Protein AF-A0A831M9L1-F1 (afdb_monomer)

Foldseek 3Di:
DDDDDDDDDDDDDDDDDDDPDPDDFDADAADPVQLAPFPVLFPDDPLLVVLCVVVVNGGPVVRHRPTLVNSCVSSVNDPPSSVVNNVRRVCVVVVVRPPPPPPDDDPDDDPDDPDDWDDQQAADPVQFAPFPVVDPDDPVLVVLCVVVVHGGPVVSGRDTLNVSQVVPPRDPVNSVRSVVVSVVRVVVVPDDDDDDDDDDDDDDDDDDDDDPDDPPDPPPDPADQQDFDPLQFAFFPLQAQADPLLVVLCVVVVNGGPVVSGPPGLVVSPPPVSCDPVSSVRVVVRSVCRNVCVQRDDPVNLVPDALLCQLVLLVVLLVPDDPLLSVLLCQCQCFPPVHHDQLCNNCVVVVHHSVVSVVSNLVVLSNSSNVSGPNNVSSLVVQQCLCQVLLAAAELVVSVVSNVVDPDDRNTRSSSSLSSSCSNPVLGRGPSDLDADPDDDDDPLVLLLVQLVVVQVVVVDWDWSVRSVVSSCVVVVPVPPGSSSSSVSVSNDPQKDWACPPVSTIIIHGDDPPPPPDD

Secondary structure (DSSP, 8-state):
--------------------------B----HHHHT-BGGGS---HHHHHHHHHTT--BGGGGTT-BHHHHHHHTTT-HHHHHHHHHHHHHHHTT-S--TT-SSS-S---------S--B----GGGTT-BGGGS---HHHHHHHHHTT--BGGGGTT-BHHHHHHTTT--HHHHHHHHHHHHHHHHHTT---------------PPPPPP----S----PPPPPP---HHHHT-BGGGS---HHHHHHHHHTT--BGGGGTT--GGGGTT-TT--HHHHHHHHHHHHHHHTTTT---HHHHHH--GGGHHHHHHHHHHTS-HHHHHHHHHHHTTTTS----HHHHHHHHT--HHHHHHHHHHHHHHHHHHHHHHHHHHHHHHHHHHHHHT--B-HHHHHHHHTTS-PPPSS-HHHHHHHHHHH-TTS-B-S--SPPSPPP-HHHHHHHHHHHHHHHHH-S-EEHHHHHHHHHHHHT-TT--HHHHHHHHHT-TTEEEE-SSTTS-EEEEPP--S-S--

Nearest PDB structures (foldseek):
  6onu-assembly4_H  TM=8.299E-01  e=7.013E-02  Mycobacterium tuberculosis H37Rv
  7kuf-assembly1_B  TM=7.847E-01  e=1.092E-01  Mycobacterium tuberculosis
  8d5v-assembly2_D  TM=6.688E-01  e=3.885E-02  Mycobacterium tuberculosis H37Rv
  7kug-assembly1_B  TM=6.477E-01  e=6.676E-02  Mycobacterium tuberculosis
  6xlj-assembly1_F  TM=4.311E-01  e=1.619E-01  Escherichia coli O157:H7

Solvent-accessible surface area (backbone atoms only — not comparable to full-atom values): 31056 Å² total; per-residue (Å²): 133,84,86,92,82,91,80,89,86,81,90,82,89,80,84,89,84,88,75,88,70,86,70,75,85,57,50,41,82,54,59,76,94,43,24,78,42,47,52,91,74,50,96,61,54,74,69,49,48,50,45,38,55,77,69,68,52,59,28,49,39,72,45,48,70,42,40,50,70,58,53,20,60,72,46,78,61,36,62,64,54,53,50,51,53,50,52,49,53,52,41,45,72,74,52,73,64,63,69,88,85,78,81,87,77,78,100,80,76,82,79,82,77,84,73,82,66,78,52,54,37,79,65,65,75,92,48,26,83,41,49,52,85,80,49,96,63,54,73,70,46,47,51,52,36,57,76,69,70,53,56,36,44,41,74,47,42,70,40,27,58,42,73,70,31,61,86,74,73,57,58,68,63,51,55,53,49,53,53,51,51,46,53,49,58,70,57,56,80,76,67,86,91,88,86,89,81,89,78,86,90,82,81,88,82,86,80,81,83,76,82,96,73,81,93,75,77,82,74,77,70,74,69,70,53,41,78,65,47,76,72,33,26,76,39,48,51,79,34,41,80,67,52,74,56,46,48,55,50,32,56,79,68,70,43,57,30,51,39,69,44,48,72,40,32,72,64,78,48,55,86,45,87,80,47,47,73,66,45,51,51,50,50,51,54,50,51,53,40,37,56,72,39,74,72,43,73,51,70,70,59,57,71,68,61,51,79,56,50,47,59,61,55,49,51,52,57,50,65,74,37,58,69,72,60,33,52,55,45,35,36,54,32,7,25,82,73,72,53,64,45,50,50,53,58,53,6,63,76,68,78,41,53,39,66,56,43,48,52,56,50,60,59,42,43,63,48,49,44,10,70,45,14,64,65,44,52,51,51,56,48,52,52,34,53,54,25,57,76,45,44,34,60,43,32,36,60,40,55,48,59,45,29,69,84,44,97,68,79,70,94,47,38,52,29,18,58,25,37,48,48,25,66,68,35,79,82,34,51,46,38,39,56,90,67,48,52,92,59,81,75,57,71,68,39,36,53,54,44,53,47,43,49,54,52,36,62,72,66,73,50,71,35,43,38,48,58,45,46,54,55,40,36,62,72,70,71,40,94,77,68,46,64,53,59,55,51,55,27,50,54,41,38,82,64,53,38,76,48,52,93,45,42,76,62,30,29,40,33,72,51,72,80,71,89,66,93,77,133

Sequence (519 aa):
MAMAKLSRTQAGSSSDESTASGGEPRVFFIPARISTLPITHLPLSPALSGVLSRMGVVTLGNLHGLAVKEFQRIAEGSAELASELAGLIVRASQGAFRTAGLAKGRLGATPRRRYLPSESLLLPTAVHNTALARLRLSTALRHLVKAQGLKLLGQLHGRTLGALTEARGGDGSIRRELIRLVYQMQGEVRVCPAAALAKTGVAGEVMPSLPEASRAGRRSEAPAPFKLPPAAQAIPVSEVPLSTRLAAAFERRGIRHLGDLNGRSLADFQGLSNCGRETLRELAKLVDRAVAGEFAVSPAALRRLRLADLPALIDGLVADLPARSRTMLVWRFGGAEEKFWTLQAIGAHFGLTRERVRQVVQGMIPTLRRHGGVRLSHLAKRVADECLGAVCPLTPELVEHWLASRRARPRFALPFYVGLLGALNPNLPAWPTLRPSARILQGSAKNIVDMVKNRLQAEGRPLSFKRAYELTKAGIGNPNLAVNEFLAALKDAKRLHFDLRTPTHPKVQLRKANATAES

Structure (mmCIF, N/CA/C/O backbone):
data_AF-A0A831M9L1-F1
#
_entry.id   AF-A0A831M9L1-F1
#
loop_
_atom_site.group_PDB
_atom_site.id
_atom_site.type_symbol
_atom_site.label_atom_id
_atom_site.label_alt_id
_atom_site.label_comp_id
_atom_site.label_asym_id
_atom_site.label_entity_id
_atom_site.label_seq_id
_atom_site.pdbx_PDB_ins_code
_atom_site.Cartn_x
_atom_site.Cartn_y
_atom_site.Cartn_z
_atom_site.occupancy
_atom_site.B_iso_or_equiv
_atom_site.auth_seq_id
_atom_site.auth_comp_id
_atom_site.auth_asym_id
_atom_site.auth_atom_id
_atom_site.pdbx_PDB_model_num
ATOM 1 N N . MET A 1 1 ? 52.846 -37.515 39.406 1.00 32.72 1 MET A N 1
ATOM 2 C CA . MET A 1 1 ? 52.727 -38.970 39.649 1.00 32.72 1 MET A CA 1
ATOM 3 C C . MET A 1 1 ? 51.661 -39.192 40.719 1.00 32.72 1 MET A C 1
ATOM 5 O O . MET A 1 1 ? 51.750 -38.508 41.723 1.00 32.72 1 MET A O 1
ATOM 9 N N . ALA A 1 2 ? 50.693 -40.080 40.443 1.00 31.44 2 ALA A N 1
ATOM 10 C CA . ALA A 1 2 ? 49.728 -40.760 41.336 1.00 31.44 2 ALA A CA 1
ATOM 11 C C . ALA A 1 2 ? 48.911 -39.909 42.350 1.00 31.44 2 ALA A C 1
ATOM 13 O O . ALA A 1 2 ? 49.457 -39.325 43.271 1.00 31.44 2 ALA A O 1
ATOM 14 N N . MET A 1 3 ? 47.596 -39.737 42.130 1.00 27.91 3 MET A N 1
ATOM 15 C CA . MET A 1 3 ? 46.468 -40.578 42.630 1.00 27.91 3 MET A CA 1
ATOM 16 C C . MET A 1 3 ? 45.921 -40.036 43.971 1.00 27.91 3 MET A C 1
ATOM 18 O O . MET A 1 3 ? 46.637 -40.024 44.957 1.00 27.91 3 MET A O 1
ATOM 22 N N . ALA A 1 4 ? 44.745 -39.400 44.034 1.00 33.72 4 ALA A N 1
ATOM 23 C CA . ALA A 1 4 ? 43.370 -39.939 43.972 1.00 33.72 4 ALA A CA 1
ATOM 24 C C . ALA A 1 4 ? 42.742 -40.185 45.365 1.00 33.72 4 ALA A C 1
ATOM 26 O O . ALA A 1 4 ? 43.272 -40.972 46.142 1.00 33.72 4 ALA A O 1
ATOM 27 N N . LYS A 1 5 ? 41.586 -39.540 45.620 1.00 30.66 5 LYS A N 1
ATOM 28 C CA . LYS A 1 5 ? 40.364 -39.999 46.342 1.00 30.66 5 LYS A CA 1
ATOM 29 C C . LYS A 1 5 ? 39.490 -38.756 46.614 1.00 30.66 5 LYS A C 1
ATOM 31 O O . LYS A 1 5 ? 39.915 -37.869 47.336 1.00 30.66 5 LYS A O 1
ATOM 36 N N . LEU A 1 6 ? 38.412 -38.482 45.870 1.00 31.64 6 LEU A N 1
ATOM 37 C CA . LEU A 1 6 ? 37.067 -39.086 45.927 1.00 31.64 6 LEU A CA 1
ATOM 38 C C . LEU A 1 6 ? 36.518 -39.245 47.352 1.00 31.64 6 LEU A C 1
ATOM 40 O O . LEU A 1 6 ? 36.827 -40.227 48.018 1.00 31.64 6 LEU A O 1
ATOM 44 N N . SER A 1 7 ? 35.601 -38.346 47.721 1.00 29.84 7 SER A N 1
ATOM 45 C CA . SER A 1 7 ? 34.542 -38.612 48.697 1.00 29.84 7 SER A CA 1
ATOM 46 C C . SER A 1 7 ? 33.197 -38.219 48.091 1.00 29.84 7 SER A C 1
ATOM 48 O O . SER A 1 7 ? 32.988 -37.092 47.651 1.00 29.84 7 SER A O 1
ATOM 50 N N . ARG A 1 8 ? 32.328 -39.228 48.025 1.00 30.47 8 ARG A N 1
ATOM 51 C CA . ARG A 1 8 ? 30.922 -39.206 47.619 1.00 30.47 8 ARG A CA 1
ATOM 52 C C . ARG A 1 8 ? 30.089 -38.371 48.591 1.00 30.47 8 ARG A C 1
ATOM 54 O O . ARG A 1 8 ? 30.248 -38.502 49.800 1.00 30.47 8 ARG A O 1
ATOM 61 N N . THR A 1 9 ? 29.076 -37.693 48.067 1.00 29.30 9 THR A N 1
ATOM 62 C CA . THR A 1 9 ? 27.823 -37.466 48.797 1.00 29.30 9 THR A CA 1
ATOM 63 C C . THR A 1 9 ? 26.678 -37.731 47.830 1.00 29.30 9 THR A C 1
ATOM 65 O O . THR A 1 9 ? 26.676 -37.245 46.700 1.00 29.30 9 THR A O 1
ATOM 68 N N . GLN A 1 10 ? 25.779 -38.615 48.245 1.00 31.92 10 GLN A N 1
ATOM 69 C CA . GLN A 1 10 ? 24.658 -39.132 47.476 1.00 31.92 10 GLN A CA 1
ATOM 70 C C . GLN A 1 10 ? 23.352 -38.557 48.040 1.00 31.92 10 GLN A C 1
ATOM 72 O O . GLN A 1 10 ? 23.260 -38.314 49.238 1.00 31.92 10 GLN A O 1
ATOM 77 N N . ALA A 1 11 ? 22.357 -38.486 47.154 1.00 29.84 11 ALA A N 1
ATOM 78 C CA . ALA A 1 11 ? 20.917 -38.558 47.405 1.00 29.84 11 ALA A CA 1
ATOM 79 C C . ALA A 1 11 ? 20.206 -37.342 48.034 1.00 29.84 11 ALA A C 1
ATOM 81 O O . ALA A 1 11 ? 20.213 -37.120 49.237 1.00 29.84 11 ALA A O 1
ATOM 82 N N . GLY A 1 12 ? 19.451 -36.653 47.176 1.00 26.73 12 GLY A N 1
ATOM 83 C CA . GLY A 1 12 ? 18.279 -35.859 47.530 1.00 26.73 12 GLY A CA 1
ATOM 84 C C . GLY A 1 12 ? 17.325 -35.855 46.340 1.00 26.73 12 GLY A C 1
ATOM 85 O O . GLY A 1 12 ? 17.513 -35.099 45.392 1.00 26.73 12 GLY A O 1
ATOM 86 N N . SER A 1 13 ? 16.365 -36.776 46.351 1.00 36.16 13 SER A N 1
ATOM 87 C CA . SER A 1 13 ? 15.241 -36.834 45.423 1.00 36.16 13 SER A CA 1
ATOM 88 C C . SER A 1 13 ? 14.242 -35.721 45.741 1.00 36.16 13 SER A C 1
ATOM 90 O O . SER A 1 13 ? 13.747 -35.662 46.864 1.00 36.16 13 SER A O 1
ATOM 92 N N . SER A 1 14 ? 13.871 -34.908 44.757 1.00 28.62 14 SER A N 1
ATOM 93 C CA . SER A 1 14 ? 12.585 -34.207 44.774 1.00 28.62 14 SER A CA 1
ATOM 94 C C . SER A 1 14 ? 12.029 -34.145 43.354 1.00 28.62 14 SER A C 1
ATOM 96 O O . SER A 1 14 ? 12.394 -33.300 42.534 1.00 28.62 14 SER A O 1
ATOM 98 N N . SER A 1 15 ? 11.186 -35.121 43.058 1.00 39.91 15 SER A N 1
ATOM 99 C CA . SER A 1 15 ? 10.056 -34.978 42.152 1.00 39.91 15 SER A CA 1
ATOM 100 C C . SER A 1 15 ? 9.105 -33.880 42.653 1.00 39.91 15 SER A C 1
ATOM 102 O O . SER A 1 15 ? 9.026 -33.644 43.855 1.00 39.91 15 SER A O 1
ATOM 104 N N . ASP A 1 16 ? 8.382 -33.283 41.705 1.00 38.34 16 ASP A N 1
ATOM 105 C CA . ASP A 1 16 ? 7.259 -32.345 41.860 1.00 38.34 16 ASP A CA 1
ATOM 106 C C . ASP A 1 16 ? 7.573 -30.865 42.120 1.00 38.34 16 ASP A C 1
ATOM 108 O O . ASP A 1 16 ? 7.694 -30.416 43.248 1.00 38.34 16 ASP A O 1
ATOM 112 N N . GLU A 1 17 ? 7.614 -30.095 41.023 1.00 38.22 17 GLU A N 1
ATOM 113 C CA . GLU A 1 17 ? 6.842 -28.849 40.844 1.00 38.22 17 GLU A CA 1
ATOM 114 C C . GLU A 1 17 ? 7.114 -28.281 39.435 1.00 38.22 17 GLU A C 1
ATOM 116 O O . GLU A 1 17 ? 8.082 -27.560 39.196 1.00 38.22 17 GLU A O 1
ATOM 121 N N . SER A 1 18 ? 6.259 -28.601 38.454 1.00 35.97 18 SER A N 1
ATOM 122 C CA . SER A 1 18 ? 6.233 -27.883 37.169 1.00 35.97 18 SER A CA 1
ATOM 123 C C . SER A 1 18 ? 4.980 -27.025 37.101 1.00 35.97 18 SER A C 1
ATOM 125 O O . SER A 1 18 ? 3.968 -27.362 36.489 1.00 35.97 18 SER A O 1
ATOM 127 N N . THR A 1 19 ? 5.059 -25.887 37.780 1.00 37.41 19 THR A N 1
ATOM 128 C CA . THR A 1 19 ? 4.141 -24.774 37.590 1.00 37.41 19 THR A CA 1
ATOM 129 C C . THR A 1 19 ? 4.348 -24.193 36.191 1.00 37.41 19 THR A C 1
ATOM 131 O O . THR A 1 19 ? 5.459 -23.871 35.761 1.00 37.41 19 THR A O 1
ATOM 134 N N . ALA A 1 20 ? 3.245 -24.071 35.453 1.00 44.25 20 ALA A N 1
ATOM 135 C CA . ALA A 1 20 ? 3.173 -23.436 34.148 1.00 44.25 20 ALA A CA 1
ATOM 136 C C . ALA A 1 20 ? 3.458 -21.928 34.268 1.00 44.25 20 ALA A C 1
ATOM 138 O O . ALA A 1 20 ? 2.550 -21.099 34.238 1.00 44.25 20 ALA A O 1
ATOM 139 N N . SER A 1 21 ? 4.731 -21.553 34.408 1.00 42.41 21 SER A N 1
ATOM 140 C CA . SER A 1 21 ? 5.136 -20.161 34.251 1.00 42.41 21 SER A CA 1
ATOM 141 C C . SER A 1 21 ? 5.050 -19.796 32.768 1.00 42.41 21 SER A C 1
ATOM 143 O O . SER A 1 21 ? 5.646 -20.433 31.893 1.00 42.41 21 SER A O 1
ATOM 145 N N . GLY A 1 22 ? 4.241 -18.780 32.468 1.00 46.59 22 GLY A N 1
ATOM 146 C CA . GLY A 1 22 ? 4.098 -18.185 31.143 1.00 46.59 22 GLY A CA 1
ATOM 147 C C . GLY A 1 22 ? 5.367 -17.446 30.727 1.00 46.59 22 GLY A C 1
ATOM 148 O O . GLY A 1 22 ? 5.368 -16.224 30.634 1.00 46.59 22 GLY A O 1
ATOM 149 N N . GLY A 1 23 ? 6.455 -18.182 30.500 1.00 64.56 23 GLY A N 1
ATOM 150 C CA . GLY A 1 23 ? 7.707 -17.634 29.998 1.00 64.56 23 GLY A CA 1
ATOM 151 C C . GLY A 1 23 ? 7.507 -17.035 28.609 1.00 64.56 23 GLY A C 1
ATOM 152 O O . GLY A 1 23 ? 6.969 -17.694 27.711 1.00 64.56 23 GLY A O 1
ATOM 153 N N . GLU A 1 24 ? 7.939 -15.785 28.439 1.00 63.06 24 GLU A N 1
ATOM 154 C CA . GLU A 1 24 ? 7.901 -15.083 27.159 1.00 63.06 24 GLU A CA 1
ATOM 155 C C . GLU A 1 24 ? 8.498 -15.947 26.032 1.00 63.06 24 GLU A C 1
ATOM 157 O O . GLU A 1 24 ? 9.483 -16.672 26.240 1.00 63.06 24 GLU A O 1
ATOM 162 N N . PRO A 1 25 ? 7.914 -15.912 24.819 1.00 78.81 25 PRO A N 1
ATOM 163 C CA . PRO A 1 25 ? 8.406 -16.703 23.705 1.00 78.81 25 PRO A CA 1
ATOM 164 C C . PRO A 1 25 ? 9.839 -16.284 23.362 1.00 78.81 25 PRO A C 1
ATOM 166 O O . PRO A 1 25 ? 10.075 -15.224 22.789 1.00 78.81 25 PRO A O 1
ATOM 169 N N . ARG A 1 26 ? 10.806 -17.150 23.682 1.00 94.44 26 ARG A N 1
ATOM 170 C CA . ARG A 1 26 ? 12.203 -16.965 23.278 1.00 94.44 26 ARG A CA 1
ATOM 171 C C . ARG A 1 26 ? 12.286 -16.977 21.749 1.00 94.44 26 ARG A C 1
ATOM 173 O O . ARG A 1 26 ? 11.841 -17.935 21.113 1.00 94.44 26 ARG A O 1
ATOM 180 N N . VAL A 1 27 ? 12.854 -15.925 21.166 1.00 95.81 27 VAL A N 1
ATOM 181 C CA . VAL A 1 27 ? 13.127 -15.793 19.725 1.00 95.81 27 VAL A CA 1
ATOM 182 C C . VAL A 1 27 ? 14.632 -15.742 19.476 1.00 95.81 27 VAL A C 1
ATOM 184 O O . VAL A 1 27 ? 15.388 -15.269 20.324 1.00 95.81 27 VAL A O 1
ATOM 187 N N . PHE A 1 28 ? 15.085 -16.207 18.312 1.00 95.25 28 PHE A N 1
ATOM 188 C CA . PHE A 1 28 ? 16.480 -16.046 17.910 1.00 95.25 28 PHE A CA 1
ATOM 189 C C . PHE A 1 28 ? 16.765 -14.582 17.554 1.00 95.25 28 PHE A C 1
ATOM 191 O O . PHE A 1 28 ? 16.205 -14.030 16.602 1.00 95.25 28 PHE A O 1
ATOM 198 N N . PHE A 1 29 ? 17.671 -13.957 18.306 1.00 95.56 29 PHE A N 1
ATOM 199 C CA . PHE A 1 29 ? 18.199 -12.634 17.993 1.00 95.56 29 PHE A CA 1
ATOM 200 C C . PHE A 1 29 ? 19.497 -12.761 17.195 1.00 95.56 29 PHE A C 1
ATOM 202 O O . PHE A 1 29 ? 20.470 -13.355 17.654 1.00 95.56 29 PHE A O 1
ATOM 209 N N . ILE A 1 30 ? 19.517 -12.178 15.996 1.00 96.31 30 ILE A N 1
ATOM 210 C CA . ILE A 1 30 ? 20.675 -12.203 15.096 1.00 96.31 30 ILE A CA 1
ATOM 211 C C . ILE A 1 30 ? 21.235 -10.782 14.971 1.00 96.31 30 ILE A C 1
ATOM 213 O O . ILE A 1 30 ? 20.577 -9.946 14.345 1.00 96.31 30 ILE A O 1
ATOM 217 N N . PRO A 1 31 ? 22.425 -10.489 15.528 1.00 94.00 31 PRO A N 1
ATOM 218 C CA . PRO A 1 31 ? 23.077 -9.194 15.367 1.00 94.00 31 PRO A CA 1
ATOM 219 C C . PRO A 1 31 ? 23.316 -8.836 13.894 1.00 94.00 31 PRO A C 1
ATOM 221 O O . PRO A 1 31 ? 23.728 -9.685 13.099 1.00 94.00 31 PRO A O 1
ATOM 224 N N . ALA A 1 32 ? 23.149 -7.557 13.538 1.00 87.69 32 ALA A N 1
ATOM 225 C CA . ALA A 1 32 ? 23.309 -7.070 12.162 1.00 87.69 32 ALA A CA 1
ATOM 226 C C . ALA A 1 32 ? 24.654 -7.485 11.532 1.00 87.69 32 ALA A C 1
ATOM 228 O O . ALA A 1 32 ? 24.681 -7.927 10.384 1.00 87.69 32 ALA A O 1
ATOM 229 N N . ARG A 1 33 ? 25.741 -7.457 12.321 1.00 93.44 33 ARG A N 1
ATOM 230 C CA . ARG A 1 33 ? 27.103 -7.844 11.906 1.00 93.44 33 ARG A CA 1
ATOM 231 C C . ARG A 1 33 ? 27.245 -9.278 11.379 1.00 93.44 33 ARG A C 1
ATOM 233 O O . ARG A 1 33 ? 28.164 -9.536 10.614 1.00 93.44 33 ARG A O 1
ATOM 240 N N . ILE A 1 34 ? 26.357 -10.196 11.769 1.00 95.56 34 ILE A N 1
ATOM 241 C CA . ILE A 1 34 ? 26.366 -11.592 11.296 1.00 95.56 34 ILE A CA 1
ATOM 242 C C . ILE A 1 34 ? 25.137 -11.949 10.454 1.00 95.56 34 ILE A C 1
ATOM 244 O O . ILE A 1 34 ? 25.026 -13.075 9.982 1.00 95.56 34 ILE A O 1
ATOM 248 N N . SER A 1 35 ? 24.214 -11.010 10.231 1.00 94.81 35 SER A N 1
ATOM 249 C CA . SER A 1 35 ? 22.960 -11.263 9.502 1.00 94.81 35 SER A CA 1
ATOM 250 C C . SER A 1 35 ? 23.177 -11.719 8.049 1.00 94.81 35 SER A C 1
ATOM 252 O O . SER A 1 35 ? 22.378 -12.479 7.495 1.00 94.81 35 SER A O 1
ATOM 254 N N . THR A 1 36 ? 24.289 -11.307 7.440 1.00 93.88 36 THR A N 1
ATOM 255 C CA . THR A 1 36 ? 24.690 -11.676 6.077 1.00 93.88 36 THR A CA 1
ATOM 256 C C . THR A 1 36 ? 25.567 -12.927 6.018 1.00 93.88 36 THR A C 1
ATOM 258 O O . THR A 1 36 ? 25.888 -13.372 4.916 1.00 93.88 36 THR A O 1
ATOM 261 N N . LEU A 1 37 ? 25.945 -13.513 7.164 1.00 94.19 37 LEU A N 1
ATOM 262 C CA . LEU A 1 37 ? 26.818 -14.685 7.216 1.00 94.19 37 LEU A CA 1
ATOM 263 C C . LEU A 1 37 ? 26.098 -15.899 6.599 1.00 94.19 37 LEU A C 1
ATOM 265 O O . LEU A 1 37 ? 25.036 -16.287 7.105 1.00 94.19 37 LEU A O 1
ATOM 269 N N . PRO A 1 38 ? 26.632 -16.497 5.516 1.00 95.88 38 PRO A N 1
ATOM 270 C CA . PRO A 1 38 ? 26.037 -17.676 4.902 1.00 95.88 38 PRO A CA 1
ATOM 271 C C . PRO A 1 38 ? 26.078 -18.871 5.852 1.00 95.88 38 PRO A C 1
ATOM 273 O O . PRO A 1 38 ? 27.099 -19.129 6.488 1.00 95.88 38 PRO A O 1
ATOM 276 N N . ILE A 1 39 ? 24.998 -19.649 5.891 1.00 96.25 39 ILE A N 1
ATOM 277 C CA . ILE A 1 39 ? 24.912 -20.866 6.717 1.00 96.25 39 ILE A CA 1
ATOM 278 C C . ILE A 1 39 ? 25.971 -21.895 6.315 1.00 96.25 39 ILE A C 1
ATOM 280 O O . ILE A 1 39 ? 26.512 -22.589 7.166 1.00 96.25 39 ILE A O 1
ATOM 284 N N . THR A 1 40 ? 26.367 -21.915 5.041 1.00 94.44 40 THR A N 1
ATOM 285 C CA . THR A 1 40 ? 27.436 -22.780 4.519 1.00 94.44 40 THR A CA 1
ATOM 286 C C . THR A 1 40 ? 28.820 -22.498 5.108 1.00 94.44 40 THR A C 1
ATOM 288 O O . THR A 1 40 ? 29.740 -23.267 4.858 1.00 94.44 40 THR A O 1
ATOM 291 N N . HIS A 1 41 ? 29.005 -21.383 5.822 1.00 93.44 41 HIS A N 1
ATOM 292 C CA . HIS A 1 41 ? 30.270 -21.038 6.482 1.00 93.44 41 HIS A CA 1
ATOM 293 C C . HIS A 1 41 ? 30.282 -21.399 7.974 1.00 93.44 41 HIS A C 1
ATOM 295 O O . HIS A 1 41 ? 31.267 -21.129 8.658 1.00 93.44 41 HIS A O 1
ATOM 301 N N . LEU A 1 42 ? 29.195 -21.972 8.494 1.00 95.44 42 LEU A N 1
ATOM 302 C CA . LEU A 1 42 ? 29.083 -22.377 9.889 1.00 95.44 42 LEU A CA 1
ATOM 303 C C . LEU A 1 42 ? 29.407 -23.872 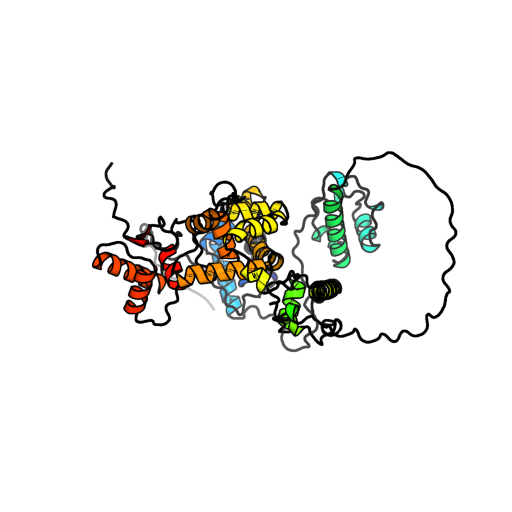10.035 1.00 95.44 42 LEU A C 1
ATOM 305 O O . LEU A 1 42 ? 29.010 -24.662 9.176 1.00 95.44 42 LEU A O 1
ATOM 309 N N . PRO A 1 43 ? 30.087 -24.289 11.117 1.00 95.81 43 PRO A N 1
ATOM 310 C CA . PRO A 1 43 ? 30.296 -25.699 11.426 1.00 95.81 43 PRO A CA 1
ATOM 311 C C . PRO A 1 43 ? 29.007 -26.290 12.013 1.00 95.81 43 PRO A C 1
ATOM 313 O O . PRO A 1 43 ? 28.826 -26.325 13.228 1.00 95.81 43 PRO A O 1
ATOM 316 N N . LEU A 1 44 ? 28.086 -26.680 11.133 1.00 96.31 44 LEU A N 1
ATOM 317 C CA . LEU A 1 44 ? 26.784 -27.251 11.486 1.00 96.31 44 LEU A CA 1
ATOM 318 C C . LEU A 1 44 ? 26.886 -28.770 11.613 1.00 96.31 44 LEU A C 1
ATOM 320 O O . LEU A 1 44 ? 27.519 -29.411 10.770 1.00 96.31 44 LEU A O 1
ATOM 324 N N . SER A 1 45 ? 26.187 -29.356 12.584 1.00 96.81 45 SER A N 1
ATOM 325 C CA . SER A 1 45 ? 25.904 -30.788 12.558 1.00 96.81 45 SER A CA 1
ATOM 326 C C . SER A 1 45 ? 25.090 -31.159 11.302 1.00 96.81 45 SER A C 1
ATOM 328 O O . SER A 1 45 ? 24.332 -30.329 10.776 1.00 96.81 45 SER A O 1
ATOM 330 N N . PRO A 1 46 ? 25.197 -32.403 10.793 1.00 95.69 46 PRO A N 1
ATOM 331 C CA . PRO A 1 46 ? 24.397 -32.855 9.653 1.00 95.69 46 PRO A CA 1
ATOM 332 C C . PRO A 1 46 ? 22.888 -32.688 9.881 1.00 95.69 46 PRO A C 1
ATOM 334 O O . PRO A 1 46 ? 22.165 -32.273 8.974 1.00 95.69 46 PRO A O 1
ATOM 337 N N . ALA A 1 47 ? 22.427 -32.938 11.110 1.00 96.25 47 ALA A N 1
ATOM 338 C CA . ALA A 1 47 ? 21.034 -32.777 11.506 1.00 96.25 47 ALA A CA 1
ATOM 339 C C . ALA A 1 47 ? 20.590 -31.304 11.457 1.00 96.25 47 ALA A C 1
ATOM 341 O O . ALA A 1 47 ? 19.583 -30.989 10.817 1.00 96.25 47 ALA A O 1
ATOM 342 N N . LEU A 1 48 ? 21.371 -30.382 12.039 1.00 97.06 48 LEU A N 1
ATOM 343 C CA . LEU A 1 48 ? 21.062 -28.950 11.997 1.00 97.06 48 LEU A CA 1
ATOM 344 C C . LEU A 1 48 ? 21.075 -28.412 10.560 1.00 97.06 48 LEU A C 1
ATOM 346 O O . LEU A 1 48 ? 20.185 -27.657 10.167 1.00 97.06 48 LEU A O 1
ATOM 350 N N . SER A 1 49 ? 22.048 -28.840 9.753 1.00 96.88 49 SER A N 1
ATOM 351 C CA . SER A 1 49 ? 22.146 -28.471 8.337 1.00 96.88 49 SER A CA 1
ATOM 352 C C . SER A 1 49 ? 20.922 -28.940 7.539 1.00 96.88 49 SER A C 1
ATOM 354 O O . SER A 1 49 ? 20.341 -28.164 6.775 1.00 96.88 49 SER A O 1
ATOM 356 N N . GLY A 1 50 ? 20.457 -30.172 7.780 1.00 94.75 50 GLY A N 1
ATOM 357 C CA . GLY A 1 50 ? 19.229 -30.708 7.193 1.00 94.75 50 GLY A CA 1
ATOM 358 C C . GLY A 1 50 ? 17.996 -29.869 7.538 1.00 94.75 50 GLY A C 1
ATOM 359 O O . GLY A 1 50 ? 17.245 -29.480 6.641 1.00 94.75 50 GLY A O 1
ATOM 360 N N . VAL A 1 51 ? 17.816 -29.514 8.814 1.00 96.19 51 VAL A N 1
ATOM 361 C CA . VAL A 1 51 ? 16.695 -28.671 9.267 1.00 96.19 51 VAL A CA 1
ATOM 362 C C . VAL A 1 51 ? 16.741 -27.280 8.627 1.00 96.19 51 VAL A C 1
ATOM 364 O O . VAL A 1 51 ? 15.744 -26.841 8.051 1.00 96.19 51 VAL A O 1
ATOM 367 N N . LEU A 1 52 ? 17.893 -26.601 8.657 1.00 95.75 52 LEU A N 1
ATOM 368 C CA . LEU A 1 52 ? 18.046 -25.260 8.077 1.00 95.75 52 LEU A CA 1
ATOM 369 C C . LEU A 1 52 ? 17.818 -25.251 6.558 1.00 95.75 52 LEU A C 1
ATOM 371 O O . LEU A 1 52 ? 17.207 -24.320 6.028 1.00 95.75 52 LEU A O 1
ATOM 375 N N . SER A 1 53 ? 18.240 -26.314 5.867 1.00 93.75 53 SER A N 1
ATOM 376 C CA . SER A 1 53 ? 17.996 -26.508 4.436 1.00 93.75 53 SER A CA 1
ATOM 377 C C . SER A 1 53 ? 16.506 -26.697 4.126 1.00 93.75 53 SER A C 1
ATOM 379 O O . SER A 1 53 ? 15.974 -26.009 3.252 1.00 93.75 53 SER A O 1
ATOM 381 N N . ARG A 1 54 ? 15.788 -27.537 4.894 1.00 91.56 54 ARG A N 1
ATOM 382 C CA . ARG A 1 54 ? 14.322 -27.711 4.766 1.00 91.56 54 ARG A CA 1
ATOM 383 C C . ARG A 1 54 ? 13.560 -26.404 5.001 1.00 91.56 54 ARG A C 1
ATOM 385 O O . ARG A 1 54 ? 12.542 -26.157 4.360 1.00 91.56 54 ARG A O 1
ATOM 392 N N . MET A 1 55 ? 14.073 -25.550 5.883 1.00 90.62 55 MET A N 1
ATOM 393 C CA . MET A 1 55 ? 13.523 -24.221 6.155 1.00 90.62 55 MET A CA 1
ATOM 394 C C . MET A 1 55 ? 13.876 -23.167 5.086 1.00 90.62 55 MET A C 1
ATOM 396 O O . MET A 1 55 ? 13.332 -22.064 5.121 1.00 90.62 55 MET A O 1
ATOM 400 N N . GLY A 1 56 ? 14.764 -23.477 4.134 1.00 91.69 56 GLY A N 1
ATOM 401 C CA . GLY A 1 56 ? 15.207 -22.539 3.097 1.00 91.69 56 GLY A CA 1
ATOM 402 C C . GLY A 1 56 ? 16.047 -21.381 3.641 1.00 91.69 56 GLY A C 1
ATOM 403 O O . GLY A 1 56 ? 16.046 -20.289 3.070 1.00 91.69 56 GLY A O 1
ATOM 404 N N . VAL A 1 57 ? 16.734 -21.594 4.762 1.00 93.75 57 VAL A N 1
ATOM 405 C CA . VAL A 1 57 ? 17.538 -20.573 5.436 1.00 93.75 57 VAL A CA 1
ATOM 406 C C . VAL A 1 57 ? 18.895 -20.506 4.738 1.00 93.75 57 VAL A C 1
ATOM 408 O O . VAL A 1 57 ? 19.604 -21.507 4.650 1.00 93.75 57 VAL A O 1
ATOM 411 N N . VAL A 1 58 ? 19.262 -19.334 4.212 1.00 94.12 58 VAL A N 1
ATOM 412 C CA . VAL A 1 58 ? 20.501 -19.154 3.428 1.00 94.12 58 VAL A CA 1
ATOM 413 C C . VAL A 1 58 ? 21.555 -18.381 4.219 1.00 94.12 58 VAL A C 1
ATOM 415 O O . VAL A 1 58 ? 22.748 -18.682 4.136 1.00 94.12 58 VAL A O 1
ATOM 418 N N . THR A 1 59 ? 21.127 -17.402 5.015 1.00 96.69 59 THR A N 1
ATOM 419 C CA . THR A 1 59 ? 21.987 -16.626 5.916 1.00 96.69 59 THR A CA 1
ATOM 420 C C . THR A 1 59 ? 21.436 -16.644 7.337 1.00 96.69 59 THR A C 1
ATOM 422 O O . THR A 1 59 ? 20.240 -16.858 7.538 1.00 96.69 59 THR A O 1
ATOM 425 N N . LEU A 1 60 ? 22.281 -16.363 8.337 1.00 96.62 60 LEU A N 1
ATOM 426 C CA . LEU A 1 60 ? 21.819 -16.254 9.729 1.00 96.62 60 LEU A CA 1
ATOM 427 C C . LEU A 1 60 ? 20.692 -15.225 9.894 1.00 96.62 60 LEU A C 1
ATOM 429 O O . LEU A 1 60 ? 19.796 -15.430 10.702 1.00 96.62 60 LEU A O 1
ATOM 433 N N . GLY A 1 61 ? 20.676 -14.147 9.103 1.00 92.62 61 GLY A N 1
ATOM 434 C CA . GLY A 1 61 ? 19.623 -13.129 9.147 1.00 92.62 61 GLY A CA 1
ATOM 435 C C . GLY A 1 61 ? 18.221 -13.660 8.835 1.00 92.62 61 GLY A C 1
ATOM 436 O O . GLY A 1 61 ? 17.247 -13.103 9.332 1.00 92.62 61 GLY A O 1
ATOM 437 N N . ASN A 1 62 ? 18.095 -14.762 8.086 1.00 94.62 62 ASN A N 1
ATOM 438 C CA . ASN A 1 62 ? 16.799 -15.401 7.834 1.00 94.62 62 ASN A CA 1
ATOM 439 C C . ASN A 1 62 ? 16.172 -16.015 9.101 1.00 94.62 62 ASN A C 1
ATOM 441 O O . ASN A 1 62 ? 14.974 -16.282 9.105 1.00 94.62 62 ASN A O 1
ATOM 445 N N . LEU A 1 63 ? 16.961 -16.225 10.160 1.00 95.44 63 LEU A N 1
ATOM 446 C CA . LEU A 1 63 ? 16.501 -16.745 11.451 1.00 95.44 63 LEU A CA 1
ATOM 447 C C . LEU A 1 63 ? 16.080 -15.638 12.425 1.00 95.44 63 LEU A C 1
ATOM 449 O O . LEU A 1 63 ? 15.578 -15.940 13.506 1.00 95.44 63 LEU A O 1
ATOM 453 N N . HIS A 1 64 ? 16.294 -14.363 12.083 1.00 95.25 64 HIS A N 1
ATOM 454 C CA . HIS A 1 64 ? 16.005 -13.257 12.990 1.00 95.25 64 HIS A CA 1
ATOM 455 C C . HIS A 1 64 ? 14.505 -13.187 13.311 1.00 95.25 64 HIS A C 1
ATOM 457 O O . HIS A 1 64 ? 13.672 -13.068 12.413 1.00 95.25 64 HIS A O 1
ATOM 463 N N . GLY A 1 65 ? 14.170 -13.247 14.602 1.00 89.31 65 GLY A N 1
ATOM 464 C CA . GLY A 1 65 ? 12.787 -13.212 15.083 1.00 89.31 65 GLY A CA 1
ATOM 465 C C . GLY A 1 65 ? 12.044 -14.549 14.996 1.00 89.31 65 GLY A C 1
ATOM 466 O O . GLY A 1 65 ? 10.867 -14.605 15.347 1.00 89.31 65 GLY A O 1
ATOM 467 N N . LEU A 1 66 ? 12.704 -15.631 14.567 1.00 92.75 66 LEU A N 1
ATOM 468 C CA . LEU A 1 66 ? 12.124 -16.972 14.596 1.00 92.75 66 LEU A CA 1
ATOM 469 C C . LEU A 1 66 ? 11.987 -17.448 16.050 1.00 92.75 66 LEU A C 1
ATOM 471 O O . LEU A 1 66 ? 12.964 -17.446 16.802 1.00 92.75 66 LEU A O 1
ATOM 475 N N . ALA A 1 67 ? 10.788 -17.875 16.452 1.00 92.88 67 ALA A N 1
ATOM 476 C CA . ALA A 1 67 ? 10.560 -18.405 17.794 1.00 92.88 67 ALA A CA 1
ATOM 477 C C . ALA A 1 67 ? 11.274 -19.752 17.980 1.00 92.88 67 ALA A C 1
ATOM 479 O O . ALA A 1 67 ? 11.172 -20.638 17.132 1.00 92.88 67 ALA A O 1
ATOM 480 N N . VAL A 1 68 ? 11.927 -19.950 19.128 1.00 94.38 68 VAL A N 1
ATOM 481 C CA . VAL A 1 68 ? 12.637 -21.199 19.453 1.00 94.38 68 VAL A CA 1
ATOM 482 C C . VAL A 1 68 ? 11.684 -22.396 19.393 1.00 94.38 68 VAL A C 1
ATOM 484 O O . VAL A 1 68 ? 12.021 -23.416 18.801 1.00 94.38 68 VAL A O 1
ATOM 487 N N . LYS A 1 69 ? 10.449 -22.245 19.892 1.00 90.31 69 LYS A N 1
ATOM 488 C CA . LYS A 1 69 ? 9.403 -23.280 19.794 1.00 90.31 69 LYS A CA 1
ATOM 489 C C . LYS A 1 69 ? 8.989 -23.586 18.349 1.00 90.31 69 LYS A C 1
ATOM 491 O O . LYS A 1 69 ? 8.601 -24.708 18.044 1.00 90.31 69 LYS A O 1
ATOM 496 N N . GLU A 1 70 ? 9.021 -22.595 17.456 1.00 89.06 70 GLU A N 1
ATOM 497 C CA . GLU A 1 70 ? 8.715 -22.802 16.034 1.00 89.06 70 GLU A CA 1
ATOM 498 C C . GLU A 1 70 ? 9.844 -23.560 15.339 1.00 89.06 70 GLU A C 1
ATOM 500 O O . GLU A 1 70 ? 9.573 -24.521 14.624 1.00 89.06 70 GLU A O 1
ATOM 505 N N . PHE A 1 71 ? 11.097 -23.198 15.623 1.00 94.56 71 PHE A N 1
ATOM 506 C CA . PHE A 1 71 ? 12.258 -23.948 15.156 1.00 94.56 71 PHE A CA 1
ATOM 507 C C . PHE A 1 71 ? 12.235 -25.397 15.655 1.00 94.56 71 PHE A C 1
ATOM 509 O O . PHE A 1 71 ? 12.347 -26.314 14.850 1.00 94.56 71 PHE A O 1
ATOM 516 N N . GLN A 1 72 ? 12.003 -25.615 16.955 1.00 93.25 72 GLN A N 1
ATOM 517 C CA . GLN A 1 72 ? 11.892 -26.953 17.544 1.00 93.25 72 GLN A CA 1
ATOM 518 C C . GLN A 1 72 ? 10.800 -27.780 16.868 1.00 93.25 72 GLN A C 1
ATOM 520 O O . GLN A 1 72 ? 11.032 -28.935 16.548 1.00 93.25 72 GLN A O 1
ATOM 525 N N . ARG A 1 73 ? 9.635 -27.193 16.573 1.00 89.81 73 ARG A N 1
ATOM 526 C CA . ARG A 1 73 ? 8.553 -27.892 15.861 1.00 89.81 73 ARG A CA 1
ATOM 527 C C . ARG A 1 73 ? 8.983 -28.383 14.476 1.00 89.81 73 ARG A C 1
ATOM 529 O O . ARG A 1 73 ? 8.574 -29.459 14.063 1.00 89.81 73 ARG A O 1
ATOM 536 N N . ILE A 1 74 ? 9.793 -27.599 13.762 1.00 88.62 74 ILE A N 1
ATOM 537 C CA . ILE A 1 74 ? 10.331 -27.967 12.440 1.00 88.62 74 ILE A CA 1
ATOM 538 C C . ILE A 1 74 ? 11.482 -28.978 12.571 1.00 88.62 74 ILE A C 1
ATOM 540 O O . ILE A 1 74 ? 11.675 -29.826 11.701 1.00 88.62 74 ILE A O 1
ATOM 544 N N . ALA A 1 75 ? 12.224 -28.901 13.671 1.00 91.31 75 ALA A N 1
ATOM 545 C CA . ALA A 1 75 ? 13.288 -29.818 14.057 1.00 91.31 75 ALA A CA 1
ATOM 546 C C . ALA A 1 75 ? 12.767 -31.061 14.808 1.00 91.31 75 ALA A C 1
ATOM 548 O O . ALA A 1 75 ? 13.512 -31.648 15.588 1.00 91.31 75 ALA A O 1
ATOM 549 N N . GLU A 1 76 ? 11.491 -31.424 14.618 1.00 92.38 76 GLU A N 1
ATOM 550 C CA . GLU A 1 76 ? 10.862 -32.625 15.199 1.00 92.38 76 GLU A CA 1
ATOM 551 C C . GLU A 1 76 ? 11.002 -32.708 16.734 1.00 92.38 76 GLU A C 1
ATOM 553 O O . GLU A 1 76 ? 11.136 -33.771 17.324 1.00 92.38 76 GLU A O 1
ATOM 558 N N . GLY A 1 77 ? 10.969 -31.552 17.400 1.00 83.12 77 GLY A N 1
ATOM 559 C CA . GLY A 1 77 ? 11.058 -31.419 18.853 1.00 83.12 77 GLY A CA 1
ATOM 560 C C . GLY A 1 77 ? 12.480 -31.358 19.411 1.00 83.12 77 GLY A C 1
ATOM 561 O O . GLY A 1 77 ? 12.633 -31.232 20.624 1.00 83.12 77 GLY A O 1
ATOM 562 N N . SER A 1 78 ? 13.525 -31.392 18.576 1.00 91.06 78 SER A N 1
ATOM 563 C CA . SER A 1 78 ? 14.905 -31.433 19.072 1.00 91.06 78 SER A CA 1
ATOM 564 C C . SER A 1 78 ? 15.331 -30.120 19.746 1.00 91.06 78 SER A C 1
ATOM 566 O O . SER A 1 78 ? 15.666 -29.120 19.099 1.00 91.06 78 SER A O 1
ATOM 568 N N . ALA A 1 79 ? 15.344 -30.126 21.081 1.00 92.56 79 ALA A N 1
ATOM 569 C CA . ALA A 1 79 ? 15.885 -29.036 21.891 1.00 92.56 79 ALA A CA 1
ATOM 570 C C . ALA A 1 79 ? 17.407 -28.886 21.717 1.00 92.56 79 ALA A C 1
ATOM 572 O O . ALA A 1 79 ? 17.927 -27.771 21.785 1.00 92.56 79 ALA A O 1
ATOM 573 N N . GLU A 1 80 ? 18.099 -29.986 21.423 1.00 95.19 80 GLU A N 1
ATOM 574 C CA . GLU A 1 80 ? 19.541 -30.022 21.179 1.00 95.19 80 GLU A CA 1
ATOM 575 C C . GLU A 1 80 ? 19.921 -29.199 19.947 1.00 95.19 80 GLU A C 1
ATOM 577 O O . GLU A 1 80 ? 20.801 -28.346 20.036 1.00 95.19 80 GLU A O 1
ATOM 582 N N . LEU A 1 81 ? 19.190 -29.347 18.835 1.00 96.44 81 LEU A N 1
ATOM 583 C CA . LEU A 1 81 ? 19.438 -28.565 17.618 1.00 96.44 81 LEU A CA 1
ATOM 584 C C . LEU A 1 81 ? 19.183 -27.067 17.826 1.00 96.44 81 LEU A C 1
ATOM 586 O O . LEU A 1 81 ? 19.886 -26.226 17.263 1.00 96.44 81 LEU A O 1
ATOM 590 N N . ALA A 1 82 ? 18.195 -26.713 18.653 1.00 95.75 82 ALA A N 1
ATOM 591 C CA . ALA A 1 82 ? 17.940 -25.319 19.007 1.00 95.75 82 ALA A CA 1
ATOM 592 C C . ALA A 1 82 ? 19.084 -24.727 19.850 1.00 95.75 82 ALA A C 1
ATOM 594 O O . ALA A 1 82 ? 19.482 -23.580 19.631 1.00 95.75 82 ALA A O 1
ATOM 595 N N . SER A 1 83 ? 19.629 -25.516 20.783 1.00 95.50 83 SER A N 1
ATOM 596 C CA . SER A 1 83 ? 20.789 -25.146 21.599 1.00 95.50 83 SER A CA 1
ATOM 597 C C . SER A 1 83 ? 22.062 -25.025 20.754 1.00 95.50 83 SER A C 1
ATOM 599 O O . SER A 1 83 ? 22.789 -24.035 20.863 1.00 95.50 83 SER A O 1
ATOM 601 N N . GLU A 1 84 ? 22.287 -25.965 19.830 1.00 97.12 84 GLU A N 1
ATOM 602 C CA . GLU A 1 84 ? 23.396 -25.934 18.871 1.00 97.12 84 GLU A CA 1
ATOM 603 C C . GLU A 1 84 ? 23.356 -24.649 18.028 1.00 97.12 84 GLU A C 1
ATOM 605 O O . GLU A 1 84 ? 24.355 -23.928 17.925 1.00 97.12 84 GLU A O 1
ATOM 610 N N . LEU A 1 85 ? 22.182 -24.314 17.480 1.00 97.31 85 LEU A N 1
ATOM 611 C CA . LEU A 1 85 ? 21.980 -23.102 16.691 1.00 97.31 85 LEU A CA 1
ATOM 612 C C . LEU A 1 85 ? 22.216 -21.830 17.517 1.00 97.31 85 LEU A C 1
ATOM 614 O O . LEU A 1 85 ? 22.895 -20.912 17.051 1.00 97.31 85 LEU A O 1
ATOM 618 N N . ALA A 1 86 ? 21.706 -21.775 18.751 1.00 97.06 86 ALA A N 1
ATOM 619 C CA . ALA A 1 86 ? 21.949 -20.657 19.660 1.00 97.06 86 ALA A CA 1
ATOM 620 C C . ALA A 1 86 ? 23.451 -20.485 19.956 1.00 97.06 86 ALA A C 1
ATOM 622 O O . ALA A 1 86 ? 23.982 -19.377 19.845 1.00 97.06 86 ALA A O 1
ATOM 623 N N . GLY A 1 87 ? 24.161 -21.579 20.245 1.00 96.81 87 GLY A N 1
ATOM 624 C CA . GLY A 1 87 ? 25.606 -21.572 20.473 1.00 96.81 87 GLY A CA 1
ATOM 625 C C . GLY A 1 87 ? 26.402 -21.117 19.246 1.00 96.81 87 GLY A C 1
ATOM 626 O O . GLY A 1 87 ? 27.382 -20.378 19.369 1.00 96.81 87 GLY A O 1
ATOM 627 N N . LEU A 1 88 ? 25.975 -21.495 18.039 1.00 97.06 88 LEU A N 1
ATOM 628 C CA . LEU A 1 88 ? 26.566 -21.007 16.789 1.00 97.06 88 LEU A CA 1
ATOM 629 C C . LEU A 1 88 ? 26.366 -19.504 16.593 1.00 97.06 88 LEU A C 1
ATOM 631 O O . LEU A 1 88 ? 27.315 -18.820 16.217 1.00 97.06 88 LEU A O 1
ATOM 635 N N . ILE A 1 89 ? 25.174 -18.975 16.878 1.00 96.69 89 ILE A N 1
ATOM 636 C CA . ILE A 1 89 ? 24.889 -17.535 16.786 1.00 96.69 89 ILE A CA 1
ATOM 637 C C . ILE A 1 89 ? 25.795 -16.748 17.742 1.00 96.69 89 ILE A C 1
ATOM 639 O O . ILE A 1 89 ? 26.393 -15.747 17.335 1.00 96.69 89 ILE A O 1
ATOM 643 N N . VAL A 1 90 ? 25.956 -17.219 18.983 1.00 96.62 90 VAL A N 1
ATOM 644 C CA . VAL A 1 90 ? 26.838 -16.588 19.978 1.00 96.62 90 VAL A CA 1
ATOM 645 C C . VAL A 1 90 ? 28.289 -16.592 19.494 1.00 96.62 90 VAL A C 1
ATOM 647 O O . VAL A 1 90 ? 28.891 -15.518 19.400 1.00 96.62 90 VAL A O 1
ATOM 650 N N . ARG A 1 91 ? 28.822 -17.751 19.081 1.00 96.00 91 ARG A N 1
ATOM 651 C CA . ARG A 1 91 ? 30.192 -17.870 18.545 1.00 96.00 91 ARG A CA 1
ATOM 652 C C . ARG A 1 91 ? 30.414 -16.993 17.310 1.00 96.00 91 ARG A C 1
ATOM 654 O O . ARG A 1 91 ? 31.422 -16.294 17.216 1.00 96.00 91 ARG A O 1
ATOM 661 N N . ALA A 1 92 ? 29.454 -16.964 16.385 1.00 95.06 92 ALA A N 1
ATOM 662 C CA . ALA A 1 92 ? 29.506 -16.109 15.202 1.00 95.06 92 ALA A CA 1
ATOM 663 C C . ALA A 1 92 ? 29.570 -14.632 15.588 1.00 95.06 92 ALA A C 1
ATOM 665 O O . ALA A 1 92 ? 30.372 -13.874 15.044 1.00 95.06 92 ALA A O 1
ATOM 666 N N . SER A 1 93 ? 28.751 -14.225 16.559 1.00 93.06 93 SER A N 1
ATOM 667 C CA . SER A 1 93 ? 28.717 -12.848 17.033 1.00 93.06 93 SER A CA 1
ATOM 668 C C . SER A 1 93 ? 30.036 -12.425 17.688 1.00 93.06 93 SER A C 1
ATOM 670 O O . SER A 1 93 ? 30.420 -11.268 17.560 1.00 93.06 93 SER A O 1
ATOM 672 N N . GLN A 1 94 ? 30.754 -13.352 18.321 1.00 95.06 94 GLN A N 1
ATOM 673 C CA . GLN A 1 94 ? 32.077 -13.130 18.913 1.00 95.06 94 GLN A CA 1
ATOM 674 C C . GLN A 1 94 ? 33.209 -13.140 17.871 1.00 95.06 94 GLN A C 1
ATOM 676 O O . GLN A 1 94 ? 34.376 -12.991 18.219 1.00 95.06 94 GLN A O 1
ATOM 681 N N . GLY A 1 95 ? 32.885 -13.302 16.584 1.00 93.31 95 GLY A N 1
ATOM 682 C CA . GLY A 1 95 ? 33.868 -13.312 15.504 1.00 93.31 95 GLY A CA 1
ATOM 683 C C . GLY A 1 95 ? 34.624 -14.633 15.363 1.00 93.31 95 GLY A C 1
ATOM 684 O O . GLY A 1 95 ? 35.656 -14.653 14.697 1.00 93.31 95 GLY A O 1
ATOM 685 N N . ALA A 1 96 ? 34.123 -15.734 15.942 1.00 92.12 96 ALA A N 1
ATOM 686 C CA . ALA A 1 96 ? 34.763 -17.050 15.845 1.00 92.12 96 ALA A CA 1
ATOM 687 C C . ALA A 1 96 ? 34.848 -17.553 14.392 1.00 92.12 96 ALA A C 1
ATOM 689 O O . ALA A 1 96 ? 35.782 -18.254 14.016 1.00 92.12 96 ALA A O 1
ATOM 690 N N . PHE A 1 97 ? 33.898 -17.143 13.549 1.00 87.44 97 PHE A N 1
ATOM 691 C CA . PHE A 1 97 ? 33.890 -17.441 12.119 1.00 87.44 97 PHE A CA 1
ATOM 692 C C . PHE A 1 97 ? 34.434 -16.236 11.355 1.00 87.44 97 PHE A C 1
ATOM 694 O O . PHE A 1 97 ? 33.703 -15.516 10.674 1.00 87.44 97 PHE A O 1
ATOM 701 N N . ARG A 1 98 ? 35.738 -15.976 11.512 1.00 67.69 98 ARG A N 1
ATOM 702 C CA . ARG A 1 98 ? 36.437 -15.020 10.649 1.00 67.69 98 ARG A CA 1
ATOM 703 C C . ARG A 1 98 ? 36.304 -15.512 9.212 1.00 67.69 98 ARG A C 1
ATOM 705 O O . ARG A 1 98 ? 36.719 -16.623 8.892 1.00 67.69 98 ARG A O 1
ATOM 712 N N . THR A 1 99 ? 35.756 -14.680 8.331 1.00 57.44 99 THR A N 1
ATOM 713 C CA . THR A 1 99 ? 35.848 -14.884 6.884 1.00 57.44 99 THR A CA 1
ATOM 714 C C . THR A 1 99 ? 37.315 -14.735 6.487 1.00 57.44 99 THR A C 1
ATOM 716 O O . THR A 1 99 ? 37.763 -13.635 6.152 1.00 57.44 99 THR A O 1
ATOM 719 N N . ALA A 1 100 ? 38.091 -15.812 6.601 1.00 43.53 100 ALA A N 1
ATOM 720 C CA . ALA A 1 100 ? 39.444 -15.889 6.074 1.00 43.53 100 ALA A CA 1
ATOM 721 C C . ALA A 1 100 ? 39.363 -15.612 4.562 1.00 43.53 100 ALA A C 1
ATOM 723 O O . ALA A 1 100 ? 38.930 -16.464 3.793 1.00 43.53 100 ALA A O 1
ATOM 724 N N . GLY A 1 101 ? 39.649 -14.369 4.157 1.00 43.88 101 GLY A N 1
ATOM 725 C CA . GLY A 1 101 ? 39.580 -13.933 2.757 1.00 43.88 101 GLY A CA 1
ATOM 726 C C . GLY A 1 101 ? 39.056 -12.517 2.477 1.00 43.88 101 GLY A C 1
ATOM 727 O O . GLY A 1 101 ? 39.043 -12.130 1.316 1.00 43.88 101 GLY A O 1
ATOM 728 N N . LEU A 1 102 ? 38.638 -11.722 3.473 1.00 50.19 102 LEU A N 1
ATOM 729 C CA . LEU A 1 102 ? 38.137 -10.346 3.241 1.00 50.19 102 LEU A CA 1
ATOM 730 C C . LEU A 1 102 ? 39.031 -9.215 3.787 1.00 50.19 102 LEU A C 1
ATOM 732 O O . LEU A 1 102 ? 38.598 -8.067 3.850 1.00 50.19 102 LEU A O 1
ATOM 736 N N . ALA A 1 103 ? 40.287 -9.498 4.141 1.00 43.94 103 ALA A N 1
ATOM 737 C CA . ALA A 1 103 ? 41.243 -8.465 4.540 1.00 43.94 103 ALA A CA 1
ATOM 738 C C . ALA A 1 103 ? 42.251 -8.177 3.410 1.00 43.94 103 ALA A C 1
ATOM 740 O O . ALA A 1 103 ? 43.104 -9.004 3.115 1.00 43.94 103 ALA A O 1
ATOM 741 N N . LYS A 1 104 ? 42.143 -6.967 2.835 1.00 44.88 104 LYS A N 1
ATOM 742 C CA . LYS A 1 104 ? 43.094 -6.270 1.938 1.00 44.88 104 LYS A CA 1
ATOM 743 C C . LYS A 1 104 ? 43.385 -6.918 0.568 1.00 44.88 104 LYS A C 1
ATOM 745 O O . LYS A 1 104 ? 44.397 -7.576 0.374 1.00 44.88 104 LYS A O 1
ATOM 750 N N . GLY A 1 105 ? 42.565 -6.588 -0.433 1.00 35.41 105 GLY A N 1
ATOM 751 C CA . GLY A 1 105 ? 42.918 -6.748 -1.851 1.00 35.41 105 GLY A CA 1
ATOM 752 C C . GLY A 1 105 ? 41.731 -6.506 -2.786 1.00 35.41 105 GLY A C 1
ATOM 753 O O . GLY A 1 105 ? 40.756 -7.238 -2.712 1.00 35.41 105 GLY A O 1
ATOM 754 N N . ARG A 1 106 ? 41.813 -5.450 -3.612 1.00 36.00 106 ARG A N 1
ATOM 755 C CA . ARG A 1 106 ? 40.945 -5.063 -4.753 1.00 36.00 106 ARG A CA 1
ATOM 756 C C . ARG A 1 106 ? 39.515 -5.645 -4.791 1.00 36.00 106 ARG A C 1
ATOM 758 O O . ARG A 1 106 ? 39.294 -6.803 -5.128 1.00 36.00 106 ARG A O 1
ATOM 765 N N . LEU A 1 107 ? 38.529 -4.762 -4.598 1.00 43.47 107 LEU A N 1
ATOM 766 C CA . LEU A 1 107 ? 37.125 -4.957 -4.984 1.00 43.47 107 LEU A CA 1
ATOM 767 C C . LEU A 1 107 ? 37.031 -5.364 -6.466 1.00 43.47 107 LEU A C 1
ATOM 769 O O . LEU A 1 107 ?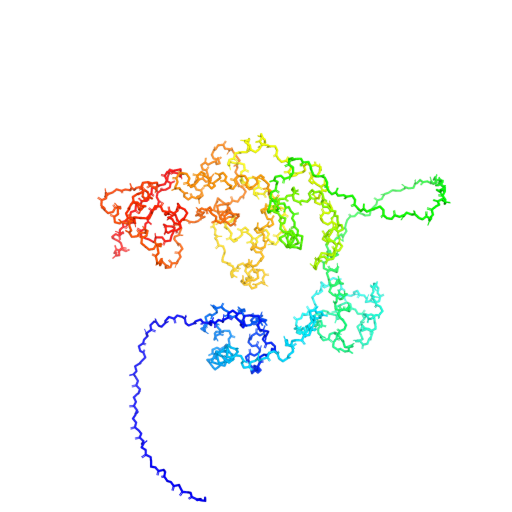 37.071 -4.512 -7.349 1.00 43.47 107 LEU A O 1
ATOM 773 N N . GLY A 1 108 ? 36.934 -6.664 -6.742 1.00 42.25 108 GLY A N 1
ATOM 774 C CA . GLY A 1 108 ? 36.932 -7.136 -8.124 1.00 42.25 108 GLY A CA 1
ATOM 775 C C . GLY A 1 108 ? 36.849 -8.644 -8.328 1.00 42.25 108 GLY A C 1
ATOM 776 O O . GLY A 1 108 ? 37.454 -9.125 -9.269 1.00 42.25 108 GLY A O 1
ATOM 777 N N . ALA A 1 109 ? 36.137 -9.398 -7.487 1.00 35.19 109 ALA A N 1
ATOM 778 C CA . ALA A 1 109 ? 35.558 -10.699 -7.852 1.00 35.19 109 ALA A CA 1
ATOM 779 C C . ALA A 1 109 ? 34.712 -11.229 -6.688 1.00 35.19 109 ALA A C 1
ATOM 781 O O . ALA A 1 109 ? 35.215 -11.497 -5.602 1.00 35.19 109 ALA A O 1
ATOM 782 N N . THR A 1 110 ? 33.412 -11.408 -6.910 1.00 34.41 110 THR A N 1
ATOM 783 C CA . THR A 1 110 ? 32.557 -12.182 -6.002 1.00 34.41 110 THR A CA 1
ATOM 784 C C . THR A 1 110 ? 33.054 -13.631 -5.926 1.00 34.41 110 THR A C 1
ATOM 786 O O . THR A 1 110 ? 33.263 -14.229 -6.988 1.00 34.41 110 THR A O 1
ATOM 789 N N . PRO A 1 111 ? 33.181 -14.245 -4.734 1.00 32.94 111 PRO A N 1
ATOM 790 C CA . PRO A 1 111 ? 33.496 -15.662 -4.635 1.00 32.94 111 PRO A CA 1
ATOM 791 C C . PRO A 1 111 ? 32.365 -16.480 -5.267 1.00 32.94 111 PRO A C 1
ATOM 793 O O . PRO A 1 111 ? 31.176 -16.206 -5.071 1.00 32.94 111 PRO A O 1
ATOM 796 N N . ARG A 1 112 ? 32.748 -17.467 -6.084 1.00 35.12 112 ARG A N 1
ATOM 797 C CA . ARG A 1 112 ? 31.833 -18.377 -6.779 1.00 35.12 112 ARG A CA 1
ATOM 798 C C . ARG A 1 112 ? 30.897 -19.033 -5.758 1.00 35.12 112 ARG A C 1
ATOM 800 O O . ARG A 1 112 ? 31.341 -19.814 -4.921 1.00 35.12 112 ARG A O 1
ATOM 807 N N . ARG A 1 113 ? 29.598 -18.722 -5.854 1.00 32.84 113 ARG A N 1
ATOM 808 C CA . ARG A 1 113 ? 28.510 -19.442 -5.173 1.00 32.84 113 ARG A CA 1
ATOM 809 C C . ARG A 1 113 ? 28.725 -20.949 -5.351 1.00 32.84 113 ARG A C 1
ATOM 811 O O . ARG A 1 113 ? 28.663 -21.433 -6.478 1.00 32.84 113 ARG A O 1
ATOM 818 N N . ARG A 1 114 ? 28.917 -21.694 -4.261 1.00 32.41 114 ARG A N 1
ATOM 819 C CA . ARG A 1 114 ? 28.524 -23.108 -4.236 1.00 32.41 114 ARG A CA 1
ATOM 820 C C . ARG A 1 114 ? 27.001 -23.119 -4.129 1.00 32.41 114 ARG A C 1
ATOM 822 O O . ARG A 1 114 ? 26.432 -22.523 -3.217 1.00 32.41 114 ARG A O 1
ATOM 829 N N . TYR A 1 115 ? 26.358 -23.640 -5.166 1.00 40.09 115 TYR A N 1
ATOM 830 C CA . TYR A 1 115 ? 24.915 -23.571 -5.369 1.00 40.09 115 TYR A CA 1
ATOM 831 C C . TYR A 1 115 ? 24.214 -24.728 -4.645 1.00 40.09 115 TYR A C 1
ATOM 833 O O . TYR A 1 115 ? 24.744 -25.832 -4.600 1.00 40.09 115 TYR A O 1
ATOM 841 N N . LEU A 1 116 ? 23.027 -24.457 -4.092 1.00 37.94 116 LEU A N 1
ATOM 842 C CA . LEU A 1 116 ? 22.177 -25.446 -3.418 1.00 37.94 116 LEU A CA 1
ATOM 843 C C . LEU A 1 116 ? 21.804 -26.620 -4.362 1.00 37.94 116 LEU A C 1
ATOM 845 O O . LEU A 1 116 ? 21.588 -26.363 -5.551 1.00 37.94 116 LEU A O 1
ATOM 849 N N . PRO A 1 117 ? 21.666 -27.871 -3.870 1.00 40.16 117 PRO A N 1
ATOM 850 C CA . PRO A 1 117 ? 21.606 -29.074 -4.717 1.00 40.16 117 PRO A CA 1
ATOM 851 C C . PRO A 1 117 ? 20.226 -29.444 -5.302 1.00 40.16 117 PRO A C 1
ATOM 853 O O . PRO A 1 117 ? 20.113 -30.449 -5.999 1.00 40.16 117 PRO A O 1
ATOM 856 N N . SER A 1 118 ? 19.155 -28.691 -5.046 1.00 48.66 118 SER A N 1
ATOM 857 C CA . SER A 1 118 ? 17.784 -29.232 -5.137 1.00 48.66 118 SER A CA 1
ATOM 858 C C . SER A 1 118 ? 16.810 -28.406 -5.991 1.00 48.66 118 SER A C 1
ATOM 860 O O . SER A 1 118 ? 15.724 -28.042 -5.555 1.00 48.66 118 SER A O 1
ATOM 862 N N . GLU A 1 119 ? 17.159 -28.145 -7.252 1.00 78.94 119 GLU A N 1
ATOM 863 C CA . GLU A 1 119 ? 16.167 -27.776 -8.278 1.00 78.94 119 GLU A CA 1
ATOM 864 C C . GLU A 1 119 ? 15.916 -28.988 -9.185 1.00 78.94 119 GLU A C 1
ATOM 866 O O . GLU A 1 119 ? 16.646 -29.194 -10.158 1.00 78.94 119 GLU A O 1
ATOM 871 N N . SER A 1 120 ? 14.919 -29.816 -8.852 1.00 88.31 120 SER A N 1
ATOM 872 C CA . SER A 1 120 ? 14.424 -30.863 -9.757 1.00 88.31 120 SER A CA 1
ATOM 873 C C . SER A 1 120 ? 13.734 -30.237 -10.967 1.00 88.31 120 SER A C 1
ATOM 875 O O . SER A 1 120 ? 12.923 -29.319 -10.832 1.00 88.31 120 SER A O 1
ATOM 877 N N . LEU A 1 121 ? 14.046 -30.731 -12.162 1.00 89.62 121 LEU A N 1
ATOM 878 C CA . LEU A 1 121 ? 13.439 -30.269 -13.404 1.00 89.62 121 LEU A CA 1
ATOM 879 C C . LEU A 1 121 ? 12.016 -30.822 -13.541 1.00 89.62 121 LEU A C 1
ATOM 881 O O . LEU A 1 121 ? 11.807 -32.031 -13.604 1.00 89.62 121 LEU A O 1
ATOM 885 N N . LEU A 1 122 ? 11.023 -29.934 -13.624 1.00 89.75 122 LEU A N 1
ATOM 886 C CA . LEU A 1 122 ? 9.625 -30.299 -13.865 1.00 89.75 122 LEU A CA 1
ATOM 887 C C . LEU A 1 122 ? 9.240 -29.947 -15.307 1.00 89.75 122 LEU A C 1
ATOM 889 O O . LEU A 1 122 ? 9.345 -28.796 -15.729 1.00 89.75 122 LEU A O 1
ATOM 893 N N . LEU A 1 123 ? 8.786 -30.947 -16.061 1.00 90.75 123 LEU A N 1
ATOM 894 C CA . LEU A 1 123 ? 8.482 -30.871 -17.488 1.00 90.75 123 LEU A CA 1
ATOM 895 C C . LEU A 1 123 ? 7.050 -31.379 -17.695 1.00 90.75 123 LEU A C 1
ATOM 897 O O . LEU A 1 123 ? 6.720 -32.419 -17.117 1.00 90.75 123 LEU A O 1
ATOM 901 N N . PRO A 1 124 ? 6.211 -30.691 -18.491 1.00 88.88 124 PRO A N 1
ATOM 902 C CA . PRO A 1 124 ? 4.875 -31.176 -18.833 1.00 88.88 124 PRO A CA 1
ATOM 903 C C . PRO A 1 124 ? 4.928 -32.572 -19.465 1.00 88.88 124 PRO A C 1
ATOM 905 O O . PRO A 1 124 ? 5.789 -32.834 -20.302 1.00 88.88 124 PRO A O 1
ATOM 908 N N . THR A 1 125 ? 3.992 -33.456 -19.120 1.00 89.25 125 THR A N 1
ATOM 909 C CA . THR A 1 125 ? 3.915 -34.821 -19.681 1.00 89.25 125 THR A CA 1
ATOM 910 C C . THR A 1 125 ? 3.813 -34.825 -21.207 1.00 89.25 125 THR A C 1
ATOM 912 O O . THR A 1 125 ? 4.418 -35.671 -21.859 1.00 89.25 125 THR A O 1
ATOM 915 N N . ALA A 1 126 ? 3.153 -33.817 -21.787 1.00 91.69 126 ALA A N 1
ATOM 916 C CA . ALA A 1 126 ? 3.015 -33.642 -23.234 1.00 91.69 126 ALA A CA 1
ATOM 917 C C . ALA A 1 126 ? 4.355 -33.575 -23.995 1.00 91.69 126 ALA A C 1
ATOM 919 O O . ALA A 1 126 ? 4.404 -33.924 -25.170 1.00 91.69 126 ALA A O 1
ATOM 920 N N . VAL A 1 127 ? 5.448 -33.157 -23.343 1.00 94.31 127 VAL A N 1
ATOM 921 C CA . VAL A 1 127 ? 6.772 -33.046 -23.983 1.00 94.31 127 VAL A CA 1
ATOM 922 C C . VAL A 1 127 ? 7.713 -34.199 -23.634 1.00 94.31 127 VAL A C 1
ATOM 924 O O . VAL A 1 127 ? 8.859 -34.207 -24.081 1.00 94.31 127 VAL A O 1
ATOM 927 N N . HIS A 1 128 ? 7.275 -35.185 -22.840 1.00 95.00 128 HIS A N 1
ATOM 928 C CA . HIS A 1 128 ? 8.155 -36.260 -22.360 1.00 95.00 128 HIS A CA 1
ATOM 929 C C . HIS A 1 128 ? 8.730 -37.109 -23.498 1.00 95.00 128 HIS A C 1
ATOM 931 O O . HIS A 1 128 ? 9.894 -37.499 -23.428 1.00 95.00 128 HIS A O 1
ATOM 937 N N . ASN A 1 129 ? 7.965 -37.304 -24.574 1.00 94.75 129 ASN A N 1
ATOM 938 C CA . ASN A 1 129 ? 8.375 -38.086 -25.744 1.00 94.75 129 ASN A CA 1
ATOM 939 C C . ASN A 1 129 ? 9.151 -37.272 -26.797 1.00 94.75 129 ASN A C 1
ATOM 941 O O . ASN A 1 129 ? 9.494 -37.794 -27.859 1.00 94.75 129 ASN A O 1
ATOM 945 N N . THR A 1 130 ? 9.468 -36.002 -26.529 1.00 94.81 130 THR A N 1
ATOM 946 C CA . THR A 1 130 ? 10.254 -35.178 -27.453 1.00 94.81 130 THR A CA 1
ATOM 947 C C . THR A 1 130 ? 11.722 -35.602 -27.424 1.00 94.81 130 THR A C 1
ATOM 949 O O . THR A 1 130 ? 12.389 -35.521 -26.390 1.00 94.81 130 THR A O 1
ATOM 952 N N . ALA A 1 131 ? 12.248 -36.032 -28.573 1.00 96.12 131 ALA A N 1
ATOM 953 C CA . ALA A 1 131 ? 13.656 -36.390 -28.713 1.00 96.12 131 ALA A CA 1
ATOM 954 C C . ALA A 1 131 ? 14.563 -35.165 -28.499 1.00 96.12 131 ALA A C 1
ATOM 956 O O . ALA A 1 131 ? 14.427 -34.158 -29.197 1.00 96.12 131 ALA A O 1
ATOM 957 N N . LEU A 1 132 ? 15.540 -35.270 -27.590 1.00 94.25 132 LEU A N 1
ATOM 958 C CA . LEU A 1 132 ? 16.483 -34.182 -27.281 1.00 94.25 132 LEU A CA 1
ATOM 959 C C . LEU A 1 132 ? 17.303 -33.748 -28.509 1.00 94.25 132 LEU A C 1
ATOM 961 O O . LEU A 1 132 ? 17.674 -32.583 -28.619 1.00 94.25 132 LEU A O 1
ATOM 965 N N . ALA A 1 133 ? 17.524 -34.657 -29.465 1.00 93.38 133 ALA A N 1
ATOM 966 C CA . ALA A 1 133 ? 18.210 -34.379 -30.729 1.00 93.38 133 ALA A CA 1
ATOM 967 C C . ALA A 1 133 ? 17.455 -33.402 -31.652 1.00 93.38 133 ALA A C 1
ATOM 969 O O . ALA A 1 133 ? 18.073 -32.793 -32.521 1.00 93.38 133 ALA A O 1
ATOM 970 N N . ARG A 1 134 ? 16.137 -33.231 -31.469 1.00 94.69 134 ARG A N 1
ATOM 971 C CA . ARG A 1 134 ? 15.328 -32.273 -32.243 1.00 94.69 134 ARG A CA 1
ATOM 972 C C . ARG A 1 134 ? 15.441 -30.839 -31.722 1.00 94.69 134 ARG A C 1
ATOM 974 O O . ARG A 1 134 ? 14.968 -29.914 -32.374 1.00 94.69 134 ARG A O 1
ATOM 981 N N . LEU A 1 135 ? 16.052 -30.640 -30.555 1.00 94.19 135 LEU A N 1
ATOM 982 C CA . LEU A 1 135 ? 16.169 -29.329 -29.927 1.00 94.19 135 LEU A CA 1
ATOM 983 C C . LEU A 1 135 ? 17.486 -28.668 -30.307 1.00 94.19 135 LEU A C 1
ATOM 985 O O . LEU A 1 135 ? 18.533 -29.310 -30.407 1.00 94.19 135 LEU A O 1
ATOM 989 N N . ARG A 1 136 ? 17.446 -27.345 -30.465 1.00 94.69 136 ARG A N 1
ATOM 990 C CA . ARG A 1 136 ? 18.646 -26.531 -30.671 1.00 94.69 136 ARG A CA 1
ATOM 991 C C . ARG A 1 136 ? 19.396 -26.368 -29.348 1.00 94.69 136 ARG A C 1
ATOM 993 O O . ARG A 1 136 ? 19.277 -25.347 -28.683 1.00 94.69 136 ARG A O 1
ATOM 1000 N N . LEU A 1 137 ? 20.142 -27.404 -28.977 1.00 95.00 137 LEU A N 1
ATOM 1001 C CA . LEU A 1 137 ? 21.007 -27.434 -27.799 1.00 95.00 137 LEU A CA 1
ATOM 1002 C C . LEU A 1 137 ? 22.424 -26.956 -28.160 1.00 95.00 137 LEU A C 1
ATOM 1004 O O . LEU A 1 137 ? 22.963 -27.289 -29.226 1.00 95.00 137 LEU A O 1
ATOM 1008 N N . SER A 1 138 ? 23.076 -26.237 -27.252 1.00 94.94 138 SER A N 1
ATOM 1009 C CA . SER A 1 138 ? 24.498 -25.922 -27.345 1.00 94.94 138 SER A CA 1
ATOM 1010 C C . SER A 1 138 ? 25.326 -27.202 -27.406 1.00 94.94 138 SER A C 1
ATOM 1012 O O . SER A 1 138 ? 24.907 -28.276 -26.965 1.00 94.94 138 SER A O 1
ATOM 1014 N N . THR A 1 139 ? 26.532 -27.097 -27.955 1.00 94.00 139 THR A N 1
ATOM 1015 C CA . THR A 1 139 ? 27.465 -28.226 -28.046 1.00 94.00 139 THR A CA 1
ATOM 1016 C C . THR A 1 139 ? 27.753 -28.821 -26.662 1.00 94.00 139 THR A C 1
ATOM 1018 O O . THR A 1 139 ? 27.743 -30.040 -26.501 1.00 94.00 139 THR A O 1
ATOM 1021 N N . ALA A 1 140 ? 27.910 -27.977 -25.636 1.00 92.06 140 ALA A N 1
ATOM 1022 C CA . ALA A 1 140 ? 28.165 -28.410 -24.263 1.00 92.06 140 ALA A CA 1
ATOM 1023 C C . ALA A 1 140 ? 26.995 -29.219 -23.678 1.00 92.06 140 ALA A C 1
ATOM 1025 O O . ALA A 1 140 ? 27.209 -30.305 -23.133 1.00 92.06 140 ALA A O 1
ATOM 1026 N N . LEU A 1 141 ? 25.759 -28.735 -23.847 1.00 93.75 141 LEU A N 1
ATOM 1027 C CA . LEU A 1 141 ? 24.569 -29.442 -23.378 1.00 93.75 141 LEU A CA 1
ATOM 1028 C C . LEU A 1 141 ? 24.317 -30.730 -24.179 1.00 93.75 141 LEU A C 1
ATOM 1030 O O . LEU A 1 141 ? 23.966 -31.744 -23.582 1.00 93.75 141 LEU A O 1
ATOM 1034 N N . ARG A 1 142 ? 24.585 -30.749 -25.496 1.00 95.00 142 ARG A N 1
ATOM 1035 C CA . ARG A 1 142 ? 24.529 -31.981 -26.312 1.00 95.00 142 ARG A CA 1
ATOM 1036 C C . ARG A 1 142 ? 25.477 -33.053 -25.802 1.00 95.00 142 ARG A C 1
ATOM 1038 O O . ARG A 1 142 ? 25.078 -34.209 -25.682 1.00 95.00 142 ARG A O 1
ATOM 1045 N N . HIS A 1 143 ? 26.716 -32.688 -25.486 1.00 92.69 143 HIS A N 1
ATOM 1046 C CA . HIS A 1 143 ? 27.670 -33.646 -24.938 1.00 92.69 143 HIS A CA 1
ATOM 1047 C C . HIS A 1 143 ? 27.245 -34.172 -23.569 1.00 92.69 143 HIS A C 1
ATOM 1049 O O . HIS A 1 143 ? 27.418 -35.357 -23.312 1.00 92.69 143 HIS A O 1
ATOM 1055 N N . LEU A 1 144 ? 26.679 -33.321 -22.713 1.00 93.56 144 LEU A N 1
ATOM 1056 C CA . LEU A 1 144 ? 26.183 -33.723 -21.397 1.00 93.56 144 LEU A CA 1
ATOM 1057 C C . LEU A 1 144 ? 24.990 -34.680 -21.506 1.00 93.56 144 LEU A C 1
ATOM 1059 O O . LEU A 1 144 ? 24.990 -35.733 -20.876 1.00 93.56 144 LEU A O 1
ATOM 1063 N N . VAL A 1 145 ? 24.024 -34.360 -22.369 1.00 94.38 145 VAL A N 1
ATOM 1064 C CA . VAL A 1 145 ? 22.877 -35.220 -22.695 1.00 94.38 145 VAL A CA 1
ATOM 1065 C C . VAL A 1 145 ? 23.343 -36.575 -23.240 1.00 94.38 145 VAL A C 1
ATOM 1067 O O . VAL A 1 145 ? 22.887 -37.612 -22.761 1.00 94.38 145 VAL A O 1
ATOM 1070 N N . LYS A 1 146 ? 24.308 -36.576 -24.172 1.00 94.44 146 LYS A N 1
ATOM 1071 C CA . LYS A 1 146 ? 24.894 -37.800 -24.743 1.00 94.44 146 LYS A CA 1
ATOM 1072 C C . LYS A 1 146 ? 25.647 -38.624 -23.694 1.00 94.44 146 LYS A C 1
ATOM 1074 O O . LYS A 1 146 ? 25.467 -39.834 -23.646 1.00 94.44 146 LYS A O 1
ATOM 1079 N N . ALA A 1 147 ? 26.452 -37.981 -22.846 1.00 93.69 147 ALA A N 1
ATOM 1080 C CA . ALA A 1 147 ? 27.220 -38.645 -21.790 1.00 93.69 147 ALA A CA 1
ATOM 1081 C C . ALA A 1 147 ? 26.320 -39.294 -20.726 1.00 93.69 147 ALA A C 1
ATOM 1083 O O . ALA A 1 147 ? 26.677 -40.320 -20.165 1.00 93.69 147 ALA A O 1
ATOM 1084 N N . GLN A 1 148 ? 25.145 -38.716 -20.476 1.00 94.12 148 GLN A N 1
ATOM 1085 C CA . GLN A 1 148 ? 24.153 -39.234 -19.530 1.00 94.12 148 GLN A CA 1
ATOM 1086 C C . GLN A 1 148 ? 23.168 -40.234 -20.167 1.00 94.12 148 GLN A C 1
ATOM 1088 O O . GLN A 1 148 ? 22.221 -40.658 -19.508 1.00 94.12 148 GLN A O 1
ATOM 1093 N N . GLY A 1 149 ? 23.346 -40.585 -21.449 1.00 95.94 149 GLY A N 1
ATOM 1094 C CA . GLY A 1 149 ? 22.468 -41.519 -22.163 1.00 95.94 149 GLY A CA 1
ATOM 1095 C C . GLY A 1 149 ? 21.031 -41.018 -22.352 1.00 95.94 149 GLY A C 1
ATOM 1096 O O . GLY A 1 149 ? 20.124 -41.818 -22.582 1.00 95.94 149 GLY A O 1
ATOM 1097 N N . LEU A 1 150 ? 20.801 -39.707 -22.250 1.00 96.38 150 LEU A N 1
ATOM 1098 C CA . LEU A 1 150 ? 19.468 -39.116 -22.322 1.00 96.38 150 LEU A CA 1
ATOM 1099 C C . LEU A 1 150 ? 19.059 -38.945 -23.792 1.00 96.38 150 LEU A C 1
ATOM 1101 O O . LEU A 1 150 ? 19.709 -38.236 -24.559 1.00 96.38 150 LEU A O 1
ATOM 1105 N N . LYS A 1 151 ? 17.967 -39.593 -24.192 1.00 96.81 151 LYS A N 1
ATOM 1106 C CA . LYS A 1 151 ? 17.396 -39.539 -25.547 1.00 96.81 151 LYS A CA 1
ATOM 1107 C C . LYS A 1 151 ? 16.127 -38.687 -25.605 1.00 96.81 151 LYS A C 1
ATOM 1109 O O . LYS A 1 151 ? 15.887 -38.021 -26.613 1.00 96.81 151 LYS A O 1
ATOM 1114 N N . LEU A 1 152 ? 15.336 -38.685 -24.533 1.00 97.06 152 LEU A N 1
ATOM 1115 C CA . LEU A 1 152 ? 14.008 -38.068 -24.475 1.00 97.06 152 LEU A CA 1
ATOM 1116 C C . LEU A 1 152 ? 13.934 -36.990 -23.392 1.00 97.06 152 LEU A C 1
ATOM 1118 O O . LEU A 1 152 ? 14.579 -37.104 -22.349 1.00 97.06 152 LEU A O 1
ATOM 1122 N N . LEU A 1 153 ? 13.105 -35.965 -23.610 1.00 95.00 153 LEU A N 1
ATOM 1123 C CA . LEU A 1 153 ? 12.910 -34.883 -22.644 1.00 95.00 153 LEU A CA 1
ATOM 1124 C C . LEU A 1 153 ? 12.399 -35.386 -21.294 1.00 95.00 153 LEU A C 1
ATOM 1126 O O . LEU A 1 153 ? 12.828 -34.893 -20.256 1.00 95.00 153 LEU A O 1
ATOM 1130 N N . GLY A 1 154 ? 11.506 -36.380 -21.299 1.00 94.19 154 GLY A N 1
ATOM 1131 C CA . GLY A 1 154 ? 10.921 -36.948 -20.084 1.00 94.19 154 GLY A CA 1
ATOM 1132 C C . GLY A 1 154 ? 11.969 -37.519 -19.130 1.00 94.19 154 GLY A C 1
ATOM 1133 O O . GLY A 1 154 ? 11.776 -37.492 -17.923 1.00 94.19 154 GLY A O 1
ATOM 1134 N N . GLN A 1 155 ? 13.136 -37.924 -19.639 1.00 96.25 155 GLN A N 1
ATOM 1135 C CA . GLN A 1 155 ? 14.236 -38.441 -18.818 1.00 96.25 155 GLN A CA 1
ATOM 1136 C C . GLN A 1 155 ? 14.964 -37.348 -18.016 1.00 96.25 155 GLN A C 1
ATOM 1138 O O . GLN A 1 155 ? 15.721 -37.657 -17.094 1.00 96.25 155 GLN A O 1
ATOM 1143 N N . LEU A 1 156 ? 14.746 -36.072 -18.354 1.00 94.44 156 LEU A N 1
ATOM 1144 C CA . LEU A 1 156 ? 15.175 -34.939 -17.534 1.00 94.44 156 LEU A CA 1
ATOM 1145 C C . LEU A 1 156 ? 14.191 -34.657 -16.391 1.00 94.44 156 LEU A C 1
ATOM 1147 O O . LEU A 1 156 ? 14.580 -34.002 -15.428 1.00 94.44 156 LEU A O 1
ATOM 1151 N N . HIS A 1 157 ? 12.943 -35.133 -16.472 1.00 94.19 157 HIS A N 1
ATOM 1152 C CA . HIS A 1 157 ? 11.933 -34.901 -15.444 1.00 94.19 157 HIS A CA 1
ATOM 1153 C C . HIS A 1 157 ? 12.356 -35.513 -14.103 1.00 94.19 157 HIS A C 1
ATOM 1155 O O . HIS A 1 157 ? 12.831 -36.643 -14.043 1.00 94.19 157 HIS A O 1
ATOM 1161 N N . GLY A 1 158 ? 12.219 -34.753 -13.017 1.00 89.25 158 GLY A N 1
ATOM 1162 C CA . GLY A 1 158 ? 12.581 -35.180 -11.665 1.00 89.25 158 GLY A CA 1
ATOM 1163 C C . GLY A 1 158 ? 14.081 -35.129 -11.346 1.00 89.25 158 GLY A C 1
ATOM 1164 O O . GLY A 1 158 ? 14.435 -35.078 -10.167 1.00 89.25 158 GLY A O 1
ATOM 1165 N N . ARG A 1 159 ? 14.973 -35.054 -12.347 1.00 93.88 159 ARG A N 1
ATOM 1166 C CA . ARG A 1 159 ? 16.423 -34.921 -12.115 1.00 93.88 159 ARG A CA 1
ATOM 1167 C C . ARG A 1 159 ? 16.774 -33.533 -11.591 1.00 93.88 159 ARG A C 1
ATOM 1169 O O . ARG A 1 159 ? 16.242 -32.533 -12.071 1.00 93.88 159 ARG A O 1
ATOM 1176 N N . THR A 1 160 ? 17.701 -33.456 -10.638 1.00 90.75 160 THR A N 1
ATOM 1177 C CA . THR A 1 160 ? 18.187 -32.167 -10.132 1.00 90.75 160 THR A CA 1
ATOM 1178 C C . THR A 1 160 ? 19.187 -31.534 -11.097 1.00 90.75 160 THR A C 1
ATOM 1180 O O . THR A 1 160 ? 20.011 -32.212 -11.715 1.00 90.75 160 THR A O 1
ATOM 1183 N N . LEU A 1 161 ? 19.150 -30.203 -11.213 1.00 86.56 161 LEU A N 1
ATOM 1184 C CA . LEU A 1 161 ? 20.142 -29.434 -11.978 1.00 86.56 161 LEU A CA 1
ATOM 1185 C C . LEU A 1 161 ? 21.574 -29.675 -11.475 1.00 86.56 161 LEU A C 1
ATOM 1187 O O . LEU A 1 161 ? 22.506 -29.665 -12.279 1.00 86.56 161 LEU A O 1
ATOM 1191 N N . GLY A 1 162 ? 21.743 -29.922 -10.170 1.00 84.06 162 GLY A N 1
ATOM 1192 C CA . GLY A 1 162 ? 23.020 -30.318 -9.569 1.00 84.06 162 GLY A CA 1
ATOM 1193 C C . GLY A 1 162 ? 23.527 -31.641 -10.139 1.00 84.06 162 GLY A C 1
ATOM 1194 O O . GLY A 1 162 ? 24.562 -31.651 -10.801 1.00 84.06 162 GLY A O 1
ATOM 1195 N N . ALA A 1 163 ? 22.739 -32.715 -10.018 1.00 85.88 163 ALA A N 1
ATOM 1196 C CA . ALA A 1 163 ? 23.113 -34.044 -10.510 1.00 85.88 163 ALA A CA 1
ATOM 1197 C C . ALA A 1 163 ? 23.416 -34.063 -12.018 1.00 85.88 163 ALA A C 1
ATOM 1199 O O . ALA A 1 163 ? 24.309 -34.773 -12.472 1.00 85.88 163 ALA A O 1
ATOM 1200 N N . LEU A 1 164 ? 22.705 -33.250 -12.808 1.00 88.69 164 LEU A N 1
ATOM 1201 C CA . LEU A 1 164 ? 22.977 -33.128 -14.241 1.00 88.69 164 LEU A CA 1
ATOM 1202 C C . LEU A 1 164 ? 24.320 -32.448 -14.537 1.00 88.69 164 LEU A C 1
ATOM 1204 O O . LEU A 1 164 ? 24.949 -32.790 -15.532 1.00 88.69 164 LEU A O 1
ATOM 1208 N N . THR A 1 165 ? 24.760 -31.493 -13.713 1.00 86.12 165 THR A N 1
ATOM 1209 C CA . THR A 1 165 ? 25.930 -30.640 -14.003 1.00 86.12 165 THR A CA 1
ATOM 1210 C C . THR A 1 165 ? 27.207 -31.022 -13.250 1.00 86.12 165 THR A C 1
ATOM 1212 O O . THR A 1 165 ? 28.297 -30.624 -13.673 1.00 86.12 165 THR A O 1
ATOM 1215 N N . GLU A 1 166 ? 27.111 -31.834 -12.195 1.00 81.56 166 GLU A N 1
ATOM 1216 C CA . GLU A 1 166 ? 28.259 -32.328 -11.420 1.00 81.56 166 GLU A CA 1
ATOM 1217 C C . GLU A 1 166 ? 29.227 -33.166 -12.268 1.00 81.56 166 GLU A C 1
ATOM 1219 O O . GLU A 1 166 ? 30.439 -33.005 -12.150 1.00 81.56 166 GLU A O 1
ATOM 1224 N N . ALA A 1 167 ? 28.719 -33.950 -13.225 1.00 69.94 167 ALA A N 1
ATOM 1225 C CA . ALA A 1 167 ? 29.524 -34.840 -14.069 1.00 69.94 167 ALA A CA 1
ATOM 1226 C C . ALA A 1 167 ? 30.525 -34.135 -15.016 1.00 69.94 167 ALA A C 1
ATOM 1228 O O . ALA A 1 167 ? 31.341 -34.800 -15.650 1.00 69.94 167 ALA A O 1
ATOM 1229 N N . ARG A 1 168 ? 30.466 -32.802 -15.165 1.00 70.31 168 ARG A N 1
ATOM 1230 C CA . ARG A 1 168 ? 31.347 -32.034 -16.073 1.00 70.31 168 ARG A CA 1
ATOM 1231 C C . ARG A 1 168 ? 31.940 -30.756 -15.472 1.00 70.31 168 ARG A C 1
ATOM 1233 O O . ARG A 1 168 ? 32.389 -29.887 -16.213 1.00 70.31 168 ARG A O 1
ATOM 1240 N N . GLY A 1 169 ? 31.954 -30.618 -14.147 1.00 64.94 169 GLY A N 1
ATOM 1241 C CA . GLY A 1 169 ? 32.558 -29.442 -13.510 1.00 64.94 169 GLY A CA 1
ATOM 1242 C C . GLY A 1 169 ? 31.718 -28.162 -13.625 1.00 64.94 169 GLY A C 1
ATOM 1243 O O . GLY A 1 169 ? 32.272 -27.069 -13.703 1.00 64.94 169 GLY A O 1
ATOM 1244 N N . GLY A 1 170 ? 30.384 -28.286 -13.610 1.00 59.09 170 GLY A N 1
ATOM 1245 C CA . GLY A 1 170 ? 29.477 -27.204 -13.212 1.00 59.09 170 GLY A CA 1
ATOM 1246 C C . GLY A 1 170 ? 29.574 -25.892 -13.998 1.00 59.09 170 GLY A C 1
ATOM 1247 O O . GLY A 1 170 ? 29.568 -24.821 -13.386 1.00 59.09 170 GLY A O 1
ATOM 1248 N N . ASP A 1 171 ? 29.636 -25.931 -15.334 1.00 76.50 171 ASP A N 1
ATOM 1249 C CA . ASP A 1 171 ? 29.544 -24.698 -16.123 1.00 76.50 171 ASP A CA 1
ATOM 1250 C C . ASP A 1 171 ? 28.132 -24.085 -16.005 1.00 76.50 171 ASP A C 1
ATOM 1252 O O . ASP A 1 171 ? 27.116 -24.663 -16.407 1.00 76.50 171 ASP A O 1
ATOM 1256 N N . GLY A 1 172 ? 28.063 -22.866 -15.461 1.00 82.12 172 GLY A N 1
ATOM 1257 C CA . GLY A 1 172 ? 26.829 -22.093 -15.338 1.00 82.12 172 GLY A CA 1
ATOM 1258 C C . GLY A 1 172 ? 26.163 -21.760 -16.681 1.00 82.12 172 GLY A C 1
ATOM 1259 O O . GLY A 1 172 ? 25.013 -21.313 -16.690 1.00 82.12 172 GLY A O 1
ATOM 1260 N N . SER A 1 173 ? 26.842 -21.945 -17.819 1.00 85.75 173 SER A N 1
ATOM 1261 C CA . SER A 1 173 ? 26.234 -21.865 -19.154 1.00 85.75 173 SER A CA 1
ATOM 1262 C C . SER A 1 173 ? 25.194 -22.978 -19.378 1.00 85.75 173 SER A C 1
ATOM 1264 O O . SER A 1 173 ? 24.038 -22.665 -19.671 1.00 85.75 173 SER A O 1
ATOM 1266 N N . ILE A 1 174 ? 25.552 -24.239 -19.104 1.00 90.88 174 ILE A N 1
ATOM 1267 C CA . ILE A 1 174 ? 24.704 -25.430 -19.280 1.00 90.88 174 ILE A CA 1
ATOM 1268 C C . ILE A 1 174 ? 23.455 -25.324 -18.407 1.00 90.88 174 ILE A C 1
ATOM 1270 O O . ILE A 1 174 ? 22.337 -25.558 -18.863 1.00 90.88 174 ILE A O 1
ATOM 1274 N N . ARG A 1 175 ? 23.626 -24.897 -17.149 1.00 87.81 175 ARG A N 1
ATOM 1275 C CA . ARG A 1 175 ? 22.505 -24.707 -16.219 1.00 87.81 175 ARG A CA 1
ATOM 1276 C C . ARG A 1 175 ? 21.511 -23.661 -16.728 1.00 87.81 175 ARG A C 1
ATOM 1278 O O . ARG A 1 175 ? 20.305 -23.890 -16.694 1.00 87.81 175 ARG A O 1
ATOM 1285 N N . ARG A 1 176 ? 22.000 -22.507 -17.200 1.00 87.81 176 ARG A N 1
ATOM 1286 C CA . ARG A 1 176 ? 21.141 -21.438 -17.743 1.00 87.81 176 ARG A CA 1
ATOM 1287 C C . ARG A 1 176 ? 20.394 -21.893 -18.989 1.00 87.81 176 ARG A C 1
ATOM 1289 O O . ARG A 1 176 ? 19.241 -21.513 -19.171 1.00 87.81 176 ARG A O 1
ATOM 1296 N N . GLU A 1 177 ? 21.040 -22.698 -19.819 1.00 94.19 177 GLU A N 1
ATOM 1297 C CA . GLU A 1 177 ? 20.422 -23.262 -21.010 1.00 94.19 177 GLU A CA 1
ATOM 1298 C C . GLU A 1 177 ? 19.332 -24.287 -20.673 1.00 94.19 177 GLU A C 1
ATOM 1300 O O . GLU A 1 177 ? 18.228 -24.169 -21.197 1.00 94.19 177 GLU A O 1
ATOM 1305 N N . LEU A 1 178 ? 19.582 -25.212 -19.736 1.00 93.19 178 LEU A N 1
ATOM 1306 C CA . LEU A 1 178 ? 18.568 -26.152 -19.235 1.00 93.19 178 LEU A CA 1
ATOM 1307 C C . LEU A 1 178 ? 17.351 -25.423 -18.652 1.00 93.19 178 LEU A C 1
ATOM 1309 O O . LEU A 1 178 ? 16.215 -25.768 -18.966 1.00 93.19 178 LEU A O 1
ATOM 1313 N N . ILE A 1 179 ? 17.583 -24.381 -17.847 1.00 87.88 179 ILE A N 1
ATOM 1314 C CA . ILE A 1 179 ? 16.510 -23.549 -17.287 1.00 87.88 179 ILE A CA 1
ATOM 1315 C C . ILE A 1 179 ? 15.708 -22.881 -18.411 1.00 87.88 179 ILE A C 1
ATOM 1317 O O . ILE A 1 179 ? 14.480 -22.935 -18.403 1.00 87.88 179 ILE A O 1
ATOM 1321 N N . ARG A 1 180 ? 16.383 -22.275 -19.398 1.00 90.50 180 ARG A N 1
ATOM 1322 C CA . ARG A 1 180 ? 15.719 -21.640 -20.548 1.00 90.50 180 ARG A CA 1
ATOM 1323 C C . ARG A 1 180 ? 14.861 -22.643 -21.322 1.00 90.50 180 ARG A C 1
ATOM 1325 O O . ARG A 1 180 ? 13.735 -22.312 -21.675 1.00 90.50 180 ARG A O 1
ATOM 1332 N N . LEU A 1 181 ? 15.374 -23.851 -21.541 1.00 92.94 181 LEU A N 1
ATOM 1333 C CA . LEU A 1 181 ? 14.674 -24.915 -22.253 1.00 92.94 181 LEU A CA 1
ATOM 1334 C C . LEU A 1 181 ? 13.407 -25.364 -21.513 1.00 92.94 181 LEU A C 1
ATOM 1336 O O . LEU A 1 181 ? 12.353 -25.499 -22.127 1.00 92.94 181 LEU A O 1
ATOM 1340 N N . VAL A 1 182 ? 13.478 -25.519 -20.189 1.00 89.81 182 VAL A N 1
ATOM 1341 C CA . VAL A 1 182 ? 12.314 -25.856 -19.351 1.00 89.81 182 VAL A CA 1
ATOM 1342 C C . VAL A 1 182 ? 11.254 -24.759 -19.422 1.00 89.81 182 VAL A C 1
ATOM 1344 O O . VAL A 1 182 ? 10.080 -25.060 -19.622 1.00 89.81 182 VAL A O 1
ATOM 1347 N N . TYR A 1 183 ? 11.656 -23.488 -19.323 1.00 82.19 183 TYR A N 1
ATOM 1348 C CA . TYR A 1 183 ? 10.723 -22.364 -19.443 1.00 82.19 183 TYR A CA 1
ATOM 1349 C C . TYR A 1 183 ? 10.063 -22.289 -20.822 1.00 82.19 183 TYR A C 1
ATOM 1351 O O . TYR A 1 183 ? 8.864 -22.033 -20.900 1.00 82.19 183 TYR A O 1
ATOM 1359 N N . GLN A 1 184 ? 10.816 -22.534 -21.898 1.00 87.69 184 GLN A N 1
ATOM 1360 C CA . GLN A 1 184 ? 10.271 -22.543 -23.254 1.00 87.69 184 GLN A CA 1
ATOM 1361 C C . GLN A 1 184 ? 9.203 -23.637 -23.413 1.00 87.69 184 GLN A C 1
ATOM 1363 O O . GLN A 1 184 ? 8.095 -23.358 -23.861 1.00 87.69 184 GLN A O 1
ATOM 1368 N N . MET A 1 185 ? 9.487 -24.847 -22.928 1.00 86.38 185 MET A N 1
ATOM 1369 C CA . MET A 1 185 ? 8.557 -25.981 -22.989 1.00 86.38 185 MET A CA 1
ATOM 1370 C C . MET A 1 185 ? 7.307 -25.783 -22.124 1.00 86.38 185 MET A C 1
ATOM 1372 O O . MET A 1 185 ? 6.222 -26.232 -22.478 1.00 86.38 185 MET A O 1
ATOM 1376 N N . GLN A 1 186 ? 7.429 -25.091 -20.990 1.00 81.25 186 GLN A N 1
ATOM 1377 C CA . GLN A 1 186 ? 6.276 -24.732 -20.159 1.00 81.25 186 GLN A CA 1
ATOM 1378 C C . GLN A 1 186 ? 5.414 -23.620 -20.786 1.00 81.25 186 GLN A C 1
ATOM 1380 O O . GLN A 1 186 ? 4.235 -23.503 -20.449 1.00 81.25 186 GLN A O 1
ATOM 1385 N N . GLY A 1 187 ? 5.984 -22.814 -21.689 1.00 70.62 187 GLY A N 1
ATOM 1386 C CA . GLY A 1 187 ? 5.280 -21.767 -22.430 1.00 70.62 187 GLY A CA 1
ATOM 1387 C C . GLY A 1 187 ? 4.560 -22.269 -23.686 1.00 70.62 187 GLY A C 1
ATOM 1388 O O . GLY A 1 187 ? 3.445 -21.828 -23.954 1.00 70.62 187 GLY A O 1
ATOM 1389 N N . GLU A 1 188 ? 5.157 -23.207 -24.428 1.00 55.75 188 GLU A N 1
ATOM 1390 C CA . GLU A 1 188 ? 4.634 -23.688 -25.721 1.00 55.75 188 GLU A CA 1
ATOM 1391 C C . GLU A 1 188 ? 3.396 -24.598 -25.599 1.00 55.75 188 GLU A C 1
ATOM 1393 O O . GLU A 1 188 ? 2.567 -24.623 -26.503 1.00 55.75 188 GLU A O 1
ATOM 1398 N N . VAL A 1 189 ? 3.169 -25.251 -24.451 1.00 47.59 189 VAL A N 1
ATOM 1399 C CA . VAL A 1 189 ? 1.983 -26.113 -24.211 1.00 47.59 189 VAL A CA 1
ATOM 1400 C C . VAL A 1 189 ? 0.657 -25.322 -24.161 1.00 47.59 189 VAL A C 1
ATOM 1402 O O . VAL A 1 189 ? -0.415 -25.893 -23.991 1.00 47.59 189 VAL A O 1
ATOM 1405 N N . ARG A 1 190 ? 0.684 -23.994 -24.336 1.00 38.59 190 ARG A N 1
ATOM 1406 C CA . ARG A 1 190 ? -0.520 -23.148 -24.335 1.00 38.59 190 ARG A CA 1
ATOM 1407 C C . ARG A 1 190 ? -1.070 -22.778 -25.713 1.00 38.59 190 ARG A C 1
ATOM 1409 O O . ARG A 1 190 ? -2.019 -22.000 -25.751 1.00 38.59 190 ARG A O 1
ATOM 1416 N N . VAL A 1 191 ? -0.542 -23.308 -26.821 1.00 31.09 191 VAL A N 1
ATOM 1417 C CA . VAL A 1 191 ? -0.998 -22.892 -28.161 1.00 31.09 191 VAL A CA 1
ATOM 1418 C C . VAL A 1 191 ? -1.324 -24.086 -29.083 1.00 31.09 191 VAL A C 1
ATOM 1420 O O . VAL A 1 191 ? -0.423 -24.700 -29.642 1.00 31.09 191 VAL A O 1
ATOM 1423 N N . CYS A 1 192 ? -2.641 -24.282 -29.295 1.00 30.20 192 CYS A N 1
ATOM 1424 C CA . CYS A 1 192 ? -3.339 -24.759 -30.517 1.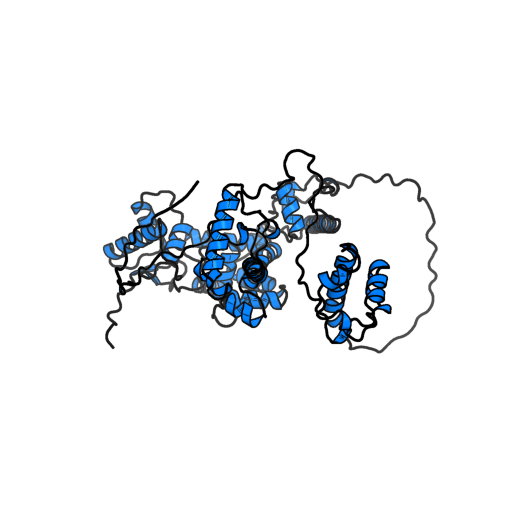00 30.20 192 CYS A CA 1
ATOM 1425 C C . CYS A 1 192 ? -3.504 -26.285 -30.774 1.00 30.20 192 CYS A C 1
ATOM 1427 O O . CYS A 1 192 ? -2.675 -27.058 -30.299 1.00 30.20 192 CYS A O 1
ATOM 1429 N N . PRO A 1 193 ? -4.576 -26.734 -31.500 1.00 38.28 193 PRO A N 1
ATOM 1430 C CA . PRO A 1 193 ? -5.053 -26.121 -32.756 1.00 38.28 193 PRO A CA 1
ATOM 1431 C C . PRO A 1 193 ? -6.570 -26.052 -33.044 1.00 38.28 193 PRO A C 1
ATOM 1433 O O . PRO A 1 193 ? -7.331 -26.977 -32.785 1.00 38.28 193 PRO A O 1
ATOM 1436 N N . ALA A 1 194 ? -6.963 -24.979 -33.738 1.00 26.83 194 ALA A N 1
ATOM 1437 C CA . ALA A 1 194 ? -8.079 -24.974 -34.682 1.00 26.83 194 ALA A CA 1
ATOM 1438 C C . ALA A 1 194 ? -7.790 -23.942 -35.787 1.00 26.83 194 ALA A C 1
ATOM 1440 O O . ALA A 1 194 ? -7.657 -22.760 -35.482 1.00 26.83 194 ALA A O 1
ATOM 1441 N N . ALA A 1 195 ? -7.655 -24.435 -37.025 1.00 28.36 195 ALA A N 1
ATOM 1442 C CA . ALA A 1 195 ? -7.849 -23.771 -38.326 1.00 28.36 195 ALA A CA 1
ATOM 1443 C C . ALA A 1 195 ? -6.747 -24.151 -39.331 1.00 28.36 195 ALA A C 1
ATOM 1445 O O . ALA A 1 195 ? -5.761 -23.444 -39.523 1.00 28.36 195 ALA A O 1
ATOM 1446 N N . ALA A 1 196 ? -6.966 -25.280 -40.001 1.00 30.39 196 ALA A N 1
ATOM 1447 C CA . ALA A 1 196 ? -6.533 -25.484 -41.374 1.00 30.39 196 ALA A CA 1
ATOM 1448 C C . ALA A 1 196 ? -7.754 -25.227 -42.268 1.00 30.39 196 ALA A C 1
ATOM 1450 O O . ALA A 1 196 ? -8.771 -25.874 -42.039 1.00 30.39 196 ALA A O 1
ATOM 1451 N N . LEU A 1 197 ? -7.661 -24.285 -43.218 1.00 32.19 197 LEU A N 1
ATOM 1452 C CA . LEU A 1 197 ? -8.244 -24.301 -44.578 1.00 32.19 197 LEU A CA 1
ATOM 1453 C C . LEU A 1 197 ? -8.309 -22.886 -45.186 1.00 32.19 197 LEU A C 1
ATOM 1455 O O . LEU A 1 197 ? -8.738 -21.949 -44.520 1.00 32.19 197 LEU A O 1
ATOM 1459 N N . ALA A 1 198 ? -7.977 -22.820 -46.487 1.00 30.08 198 ALA A N 1
ATOM 1460 C CA . ALA A 1 198 ? -8.126 -21.709 -47.448 1.00 30.08 198 ALA A CA 1
ATOM 1461 C C . ALA A 1 198 ? -7.118 -20.539 -47.285 1.00 30.08 198 ALA A C 1
ATOM 1463 O O . ALA A 1 198 ? -6.958 -20.016 -46.195 1.00 30.08 198 ALA A O 1
ATOM 1464 N N . LYS A 1 199 ? -6.405 -20.030 -48.304 1.00 30.64 199 LYS A N 1
ATOM 1465 C CA . LYS A 1 199 ? -6.645 -19.959 -49.760 1.00 30.64 199 LYS A CA 1
ATOM 1466 C C . LYS A 1 199 ? -5.352 -19.492 -50.484 1.00 30.64 199 LYS A C 1
ATOM 1468 O O . LYS A 1 199 ? -4.597 -18.714 -49.912 1.00 30.64 199 LYS A O 1
ATOM 1473 N N . THR A 1 200 ? -5.135 -20.001 -51.706 1.00 32.78 200 THR A N 1
ATOM 1474 C CA . THR A 1 200 ? -4.631 -19.341 -52.950 1.00 32.78 200 THR A CA 1
ATOM 1475 C C . THR A 1 200 ? -3.800 -18.047 -52.797 1.00 32.78 200 THR A C 1
ATOM 1477 O O . THR A 1 200 ? -4.282 -17.086 -52.218 1.00 32.78 200 THR A O 1
ATOM 1480 N N . GLY A 1 201 ? -2.572 -17.893 -53.305 1.00 30.11 201 GLY A N 1
ATOM 1481 C CA . GLY A 1 201 ? -2.126 -18.114 -54.684 1.00 30.11 201 GLY A CA 1
ATOM 1482 C C . GLY A 1 201 ? -2.232 -16.815 -55.499 1.00 30.11 201 GLY A C 1
ATOM 1483 O O . GLY A 1 201 ? -3.290 -16.597 -56.067 1.00 30.11 201 GLY A O 1
ATOM 1484 N N . VAL A 1 202 ? -1.172 -15.989 -55.562 1.00 33.69 202 VAL A N 1
ATOM 1485 C CA . VAL A 1 202 ? -0.900 -15.009 -56.643 1.00 33.69 202 VAL A CA 1
ATOM 1486 C C . VAL A 1 202 ? 0.616 -14.821 -56.772 1.00 33.69 202 VAL A C 1
ATOM 1488 O O . VAL A 1 202 ? 1.341 -14.758 -55.779 1.00 33.69 202 VAL A O 1
ATOM 1491 N N . ALA A 1 203 ? 1.063 -14.807 -58.022 1.00 32.75 203 ALA A N 1
ATOM 1492 C CA . ALA A 1 203 ? 2.433 -14.769 -58.488 1.00 32.75 203 ALA A CA 1
ATOM 1493 C C . ALA A 1 203 ? 3.078 -13.373 -58.421 1.00 32.75 203 ALA A C 1
ATOM 1495 O O . ALA A 1 203 ? 2.398 -12.362 -58.535 1.00 32.75 203 ALA A O 1
ATOM 1496 N N . GLY A 1 204 ? 4.410 -13.390 -58.311 1.00 36.00 204 GLY A N 1
ATOM 1497 C CA . GLY A 1 204 ? 5.351 -12.519 -59.020 1.00 36.00 204 GLY A CA 1
ATOM 1498 C C . GLY A 1 204 ? 5.173 -11.008 -58.932 1.00 36.00 204 GLY A C 1
ATOM 1499 O O . GLY A 1 204 ? 4.507 -10.436 -59.778 1.00 36.00 204 GLY A O 1
ATOM 1500 N N . GLU A 1 205 ? 5.955 -10.366 -58.063 1.00 32.03 205 GLU A N 1
ATOM 1501 C CA . GLU A 1 205 ? 6.509 -9.045 -58.363 1.00 32.03 205 GLU A CA 1
ATOM 1502 C C . GLU A 1 205 ? 7.968 -8.956 -57.901 1.00 32.03 205 GLU A C 1
ATOM 1504 O O . GLU A 1 205 ? 8.355 -9.363 -56.803 1.00 32.03 205 GLU A O 1
ATOM 1509 N N . VAL A 1 206 ? 8.781 -8.483 -58.838 1.00 36.94 206 VAL A N 1
ATOM 1510 C CA . VAL A 1 206 ? 10.231 -8.345 -58.812 1.00 36.94 206 VAL A CA 1
ATOM 1511 C C . VAL A 1 206 ? 10.621 -7.265 -57.802 1.00 36.94 206 VAL A C 1
ATOM 1513 O O . VAL A 1 206 ? 10.222 -6.111 -57.934 1.00 36.94 206 VAL A O 1
ATOM 1516 N N . MET A 1 207 ? 11.428 -7.622 -56.798 1.00 32.19 207 MET A N 1
ATOM 1517 C CA . MET A 1 207 ? 12.059 -6.638 -55.914 1.00 32.19 207 MET A CA 1
ATOM 1518 C C . MET A 1 207 ? 13.153 -5.872 -56.671 1.00 32.19 207 MET A C 1
ATOM 1520 O O . MET A 1 207 ? 14.065 -6.512 -57.202 1.00 32.19 207 MET A O 1
ATOM 1524 N N . PRO A 1 208 ? 13.146 -4.528 -56.667 1.00 38.16 208 PRO A N 1
ATOM 1525 C CA . PRO A 1 208 ? 14.286 -3.762 -57.131 1.00 38.16 208 PRO A CA 1
ATOM 1526 C C . PRO A 1 208 ? 15.403 -3.844 -56.085 1.00 38.16 208 PRO A C 1
ATOM 1528 O O . PRO A 1 208 ? 15.211 -3.587 -54.893 1.00 38.16 208 PRO A O 1
ATOM 1531 N N . SER A 1 209 ? 16.582 -4.230 -56.558 1.00 34.53 209 SER A N 1
ATOM 1532 C CA . SER A 1 209 ? 17.845 -4.215 -55.831 1.00 34.53 209 SER A CA 1
ATOM 1533 C C . SER A 1 209 ? 18.113 -2.834 -55.227 1.00 34.53 209 SER A C 1
ATOM 1535 O O . SER A 1 209 ? 18.243 -1.844 -55.947 1.00 34.53 209 SER A O 1
ATOM 1537 N N . LEU A 1 210 ? 18.219 -2.782 -53.898 1.00 34.75 210 LEU A N 1
ATOM 1538 C CA . LEU A 1 210 ? 18.741 -1.628 -53.170 1.00 34.75 210 LEU A CA 1
ATOM 1539 C C . LEU A 1 210 ? 20.239 -1.451 -53.483 1.00 34.75 210 LEU A C 1
ATOM 1541 O O . LEU A 1 210 ? 20.966 -2.447 -53.506 1.00 34.75 210 LEU A O 1
ATOM 1545 N N . PRO A 1 211 ? 20.722 -0.214 -53.683 1.00 39.59 211 PRO A N 1
ATOM 1546 C CA . PRO A 1 211 ? 22.118 0.040 -54.000 1.00 39.59 211 PRO A CA 1
ATOM 1547 C C . PRO A 1 211 ? 23.023 -0.217 -52.787 1.00 39.59 211 PRO A C 1
ATOM 1549 O O . PRO A 1 211 ? 22.839 0.351 -51.706 1.00 39.59 211 PRO A O 1
ATOM 1552 N N . GLU A 1 212 ? 24.041 -1.052 -52.997 1.00 40.25 212 GLU A N 1
ATOM 1553 C CA . GLU A 1 212 ? 25.214 -1.186 -52.135 1.00 40.25 212 GLU A CA 1
ATOM 1554 C C . GLU A 1 212 ? 26.034 0.109 -52.179 1.00 40.25 212 GLU A C 1
ATOM 1556 O O . GLU A 1 212 ? 26.987 0.252 -52.940 1.00 40.25 212 GLU A O 1
ATOM 1561 N N . ALA A 1 213 ? 25.665 1.076 -51.343 1.00 39.12 213 ALA A N 1
ATOM 1562 C CA . ALA A 1 213 ? 26.482 2.252 -51.093 1.00 39.12 213 ALA A CA 1
ATOM 1563 C C . ALA A 1 213 ? 26.774 2.400 -49.594 1.00 39.12 213 ALA A C 1
ATOM 1565 O O . ALA A 1 213 ? 25.893 2.629 -48.768 1.00 39.12 213 ALA A O 1
ATOM 1566 N N . SER A 1 214 ? 28.069 2.348 -49.282 1.00 41.75 214 SER A N 1
ATOM 1567 C CA . SER A 1 214 ? 28.703 2.979 -48.121 1.00 41.75 214 SER A CA 1
ATOM 1568 C C . SER A 1 214 ? 28.565 2.286 -46.752 1.00 41.75 214 SER A C 1
ATOM 1570 O O . SER A 1 214 ? 27.833 2.699 -45.853 1.00 41.75 214 SER A O 1
ATOM 1572 N N . ARG A 1 215 ? 29.401 1.257 -46.548 1.00 43.53 215 ARG A N 1
ATOM 1573 C CA . ARG A 1 215 ? 29.781 0.700 -45.230 1.00 43.53 215 ARG A CA 1
ATOM 1574 C C . ARG A 1 215 ? 31.041 1.354 -44.635 1.00 43.53 215 ARG A C 1
ATOM 1576 O O . ARG A 1 215 ? 31.683 0.775 -43.763 1.00 43.53 215 ARG A O 1
ATOM 1583 N N . ALA A 1 216 ? 31.384 2.566 -45.064 1.00 41.09 216 ALA A N 1
ATOM 1584 C CA . ALA A 1 216 ? 32.505 3.322 -44.519 1.00 41.09 216 ALA A CA 1
ATOM 1585 C C . ALA A 1 216 ? 31.998 4.416 -43.562 1.00 41.09 216 ALA A C 1
ATOM 1587 O O . ALA A 1 216 ? 31.430 5.418 -43.979 1.00 41.09 216 ALA A O 1
ATOM 1588 N N . GLY A 1 217 ? 32.212 4.218 -42.258 1.00 42.94 217 GLY A N 1
ATOM 1589 C CA . GLY A 1 217 ? 32.363 5.333 -41.319 1.00 42.94 217 GLY A CA 1
ATOM 1590 C C . GLY A 1 217 ? 31.103 6.042 -40.810 1.00 42.94 217 GLY A C 1
ATOM 1591 O O . GLY A 1 217 ? 31.100 7.267 -40.741 1.00 42.94 217 GLY A O 1
ATOM 1592 N N . ARG A 1 218 ? 30.082 5.330 -40.304 1.00 44.75 218 ARG A N 1
ATOM 1593 C CA . ARG A 1 218 ? 29.226 5.952 -39.271 1.00 44.75 218 ARG A CA 1
ATOM 1594 C C . ARG A 1 218 ? 30.030 6.026 -37.976 1.00 44.75 218 ARG A C 1
ATOM 1596 O O . ARG A 1 218 ? 30.006 5.097 -37.171 1.00 44.75 218 ARG A O 1
ATOM 1603 N N . ARG A 1 219 ? 30.768 7.127 -37.784 1.00 45.72 219 ARG A N 1
ATOM 1604 C CA . ARG A 1 219 ? 31.162 7.562 -36.438 1.00 45.72 219 ARG A CA 1
ATOM 1605 C C . ARG A 1 219 ? 29.875 7.567 -35.619 1.00 45.72 219 ARG A C 1
ATOM 1607 O O . ARG A 1 219 ? 28.932 8.259 -35.983 1.00 45.72 219 ARG A O 1
ATOM 1614 N N . SER A 1 220 ? 29.810 6.698 -34.612 1.00 53.75 220 SER A N 1
ATOM 1615 C CA . SER A 1 220 ? 28.666 6.566 -33.715 1.00 53.75 220 SER A CA 1
ATOM 1616 C C . SER A 1 220 ? 28.433 7.919 -33.057 1.00 53.75 220 SER A C 1
ATOM 1618 O O . SER A 1 220 ? 29.100 8.248 -32.079 1.00 53.75 220 SER A O 1
ATOM 1620 N N . GLU A 1 221 ? 27.528 8.707 -33.626 1.00 60.47 221 GLU A N 1
ATOM 1621 C CA . GLU A 1 221 ? 27.025 9.932 -33.028 1.00 60.47 221 GLU A CA 1
ATOM 1622 C C . GLU A 1 221 ? 26.591 9.578 -31.604 1.00 60.47 221 GLU A C 1
ATOM 1624 O O . GLU A 1 221 ? 25.899 8.573 -31.386 1.00 60.47 221 GLU A O 1
ATOM 1629 N N . ALA A 1 222 ? 27.127 10.298 -30.616 1.00 69.56 222 ALA A N 1
ATOM 1630 C CA . ALA A 1 222 ? 26.841 10.006 -29.220 1.00 69.56 222 ALA A CA 1
ATOM 1631 C C . ALA A 1 222 ? 25.313 9.989 -29.028 1.00 69.56 222 ALA A C 1
ATOM 1633 O O . ALA A 1 222 ? 24.629 10.853 -29.581 1.00 69.56 222 ALA A O 1
ATOM 1634 N N . PRO A 1 223 ? 24.753 9.004 -28.303 1.00 79.81 223 PRO A N 1
ATOM 1635 C CA . PRO A 1 223 ? 23.309 8.874 -28.181 1.00 79.81 223 PRO A CA 1
ATOM 1636 C C . PRO A 1 223 ? 22.724 10.171 -27.623 1.00 79.81 223 PRO A C 1
ATOM 1638 O O . PRO A 1 223 ? 23.141 10.629 -26.557 1.00 79.81 223 PRO A O 1
ATOM 1641 N N . ALA A 1 224 ? 21.777 10.754 -28.359 1.00 89.56 224 ALA A N 1
ATOM 1642 C CA . ALA A 1 224 ? 21.180 12.033 -28.007 1.00 89.56 224 ALA A CA 1
ATOM 1643 C C . ALA A 1 224 ? 20.612 12.004 -26.572 1.00 89.56 224 ALA A C 1
ATOM 1645 O O . ALA A 1 224 ? 20.047 10.985 -26.151 1.00 89.56 224 ALA A O 1
ATOM 1646 N N . PRO A 1 225 ? 20.749 13.104 -25.810 1.00 95.56 225 PRO A N 1
ATOM 1647 C CA . PRO A 1 225 ? 20.176 13.191 -24.478 1.00 95.56 225 PRO A CA 1
ATOM 1648 C C . PRO A 1 225 ? 18.644 13.152 -24.542 1.00 95.56 225 PRO A C 1
ATOM 1650 O O . PRO A 1 225 ? 18.026 13.682 -25.469 1.00 95.56 225 PRO A O 1
ATOM 1653 N N . PHE A 1 226 ? 18.026 12.551 -23.530 1.00 96.25 226 PHE A N 1
ATOM 1654 C CA . PHE A 1 226 ? 16.584 12.506 -23.363 1.00 96.25 226 PHE A CA 1
ATOM 1655 C C . PHE A 1 226 ? 16.022 13.922 -23.204 1.00 96.25 226 PHE A C 1
ATOM 1657 O O . PHE A 1 226 ? 16.557 14.750 -22.457 1.00 96.25 226 PHE A O 1
ATOM 1664 N N . LYS A 1 227 ? 14.907 14.173 -23.891 1.00 96.38 227 LYS A N 1
ATOM 1665 C CA . LYS A 1 227 ? 14.115 15.401 -23.795 1.00 96.38 227 LYS A CA 1
ATOM 1666 C C . LYS A 1 227 ? 12.668 15.018 -23.514 1.00 96.38 227 LYS A C 1
ATOM 1668 O O . LYS A 1 227 ? 11.975 14.523 -24.396 1.00 96.38 227 LYS A O 1
ATOM 1673 N N . LEU A 1 228 ? 12.229 15.219 -22.279 1.00 96.12 228 LEU A N 1
ATOM 1674 C CA . LEU A 1 228 ? 10.878 14.903 -21.832 1.00 96.12 228 LEU A CA 1
ATOM 1675 C C . LEU A 1 228 ? 9.994 16.156 -21.828 1.00 96.12 228 LEU A C 1
ATOM 1677 O O . LEU A 1 228 ? 10.451 17.225 -21.404 1.00 96.12 228 LEU A O 1
ATOM 1681 N N . PRO A 1 229 ? 8.715 16.043 -22.229 1.00 94.81 229 PRO A N 1
ATOM 1682 C CA . PRO A 1 229 ? 7.782 17.163 -22.187 1.00 94.81 229 PRO A CA 1
ATOM 1683 C C . PRO A 1 229 ? 7.550 17.625 -20.736 1.00 94.81 229 PRO A C 1
ATOM 1685 O O . PRO A 1 229 ? 7.520 16.777 -19.839 1.00 94.81 229 PRO A O 1
ATOM 1688 N N . PRO A 1 230 ? 7.329 18.932 -20.471 1.00 92.94 230 PRO A N 1
ATOM 1689 C CA . PRO A 1 230 ? 7.172 19.468 -19.111 1.00 92.94 230 PRO A CA 1
ATOM 1690 C C . PRO A 1 230 ? 6.141 18.725 -18.255 1.00 92.94 230 PRO A C 1
ATOM 1692 O O . PRO A 1 230 ? 6.377 18.466 -17.078 1.00 92.94 230 PRO A O 1
ATOM 1695 N N . ALA A 1 231 ? 5.031 18.295 -18.862 1.00 90.12 231 ALA A N 1
ATOM 1696 C CA . ALA A 1 231 ? 3.988 17.538 -18.175 1.00 90.12 231 ALA A CA 1
ATOM 1697 C C . ALA A 1 231 ? 4.469 16.177 -17.633 1.00 90.12 231 ALA A C 1
ATOM 1699 O O . ALA A 1 231 ? 3.974 15.723 -16.606 1.00 90.12 231 ALA A O 1
ATOM 1700 N N . ALA A 1 232 ? 5.442 15.535 -18.290 1.00 92.94 232 ALA A N 1
ATOM 1701 C CA . ALA A 1 232 ? 6.016 14.272 -17.831 1.00 92.94 232 ALA A CA 1
ATOM 1702 C C . ALA A 1 232 ? 7.098 14.471 -16.759 1.00 92.94 232 ALA A C 1
ATOM 1704 O O . ALA A 1 232 ? 7.343 13.568 -15.964 1.00 92.94 232 ALA A O 1
ATOM 1705 N N . GLN A 1 233 ? 7.738 15.643 -16.705 1.00 94.69 233 GLN A N 1
ATOM 1706 C CA . GLN A 1 233 ? 8.896 15.876 -15.837 1.00 94.69 233 GLN A C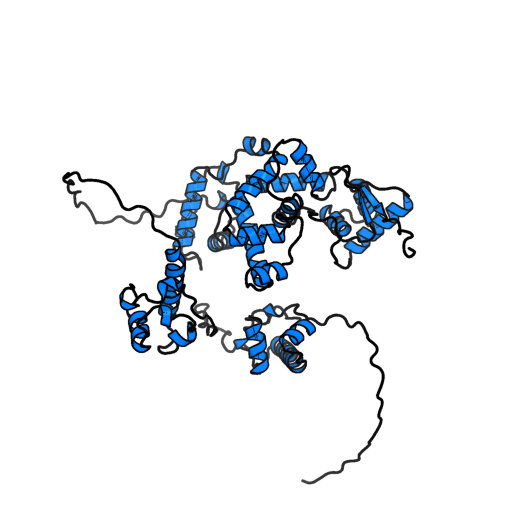A 1
ATOM 1707 C C . GLN A 1 233 ? 8.554 15.803 -14.345 1.00 94.69 233 GLN A C 1
ATOM 1709 O O . GLN A 1 233 ? 9.358 15.299 -13.566 1.00 94.69 233 GLN A O 1
ATOM 1714 N N . ALA A 1 234 ? 7.355 16.246 -13.957 1.00 92.62 234 ALA A N 1
ATOM 1715 C CA . ALA A 1 234 ? 6.900 16.251 -12.566 1.00 92.62 234 ALA A CA 1
ATOM 1716 C C . ALA A 1 234 ? 6.454 14.869 -12.047 1.00 92.62 234 ALA A C 1
ATOM 1718 O O . ALA A 1 234 ? 6.110 14.738 -10.874 1.00 92.62 234 ALA A O 1
ATOM 1719 N N . ILE A 1 235 ? 6.430 13.838 -12.899 1.00 92.31 235 ILE A N 1
ATOM 1720 C CA . ILE A 1 235 ? 5.888 12.525 -12.541 1.00 92.31 235 ILE A CA 1
ATOM 1721 C C . ILE A 1 235 ? 6.901 11.764 -11.681 1.00 92.31 235 ILE A C 1
ATOM 1723 O O . ILE A 1 235 ? 8.024 11.518 -12.143 1.00 92.31 235 ILE A O 1
ATOM 1727 N N . PRO A 1 236 ? 6.532 11.350 -10.455 1.00 93.12 236 PRO A N 1
ATOM 1728 C CA . PRO A 1 236 ? 7.404 10.542 -9.623 1.00 93.12 236 PRO A CA 1
ATOM 1729 C C . PRO A 1 236 ? 7.652 9.175 -10.260 1.00 93.12 236 PRO A C 1
ATOM 1731 O O . PRO A 1 236 ? 6.735 8.497 -10.717 1.00 93.12 236 PRO A O 1
ATOM 1734 N N . VAL A 1 237 ? 8.897 8.711 -10.201 1.00 93.62 237 VAL A N 1
ATOM 1735 C CA . VAL A 1 237 ? 9.329 7.388 -10.684 1.00 93.62 237 VAL A CA 1
ATOM 1736 C C . VAL A 1 237 ? 8.521 6.240 -10.059 1.00 93.62 237 VAL A C 1
ATOM 1738 O O . VAL A 1 237 ? 8.321 5.195 -10.678 1.00 93.62 237 VAL A O 1
ATOM 1741 N N . SER A 1 238 ? 8.033 6.423 -8.830 1.00 88.88 238 SER A N 1
ATOM 1742 C CA . SER A 1 238 ? 7.205 5.450 -8.108 1.00 88.88 238 SER A CA 1
ATOM 1743 C C . SER A 1 238 ? 5.813 5.236 -8.717 1.00 88.88 238 SER A C 1
ATOM 1745 O O . SER A 1 238 ? 5.166 4.236 -8.397 1.00 88.88 238 SER A O 1
ATOM 1747 N N . GLU A 1 239 ? 5.368 6.136 -9.595 1.00 89.19 239 GLU A N 1
ATOM 1748 C CA . GLU A 1 239 ? 4.061 6.111 -10.267 1.00 89.19 239 GLU A CA 1
ATOM 1749 C C . GLU A 1 239 ? 4.151 5.603 -11.708 1.00 89.19 239 GLU A C 1
ATOM 1751 O O . GLU A 1 239 ? 3.195 5.691 -12.471 1.00 89.19 239 GLU A O 1
ATOM 1756 N N . VAL A 1 240 ? 5.305 5.070 -12.099 1.00 92.38 240 VAL A N 1
ATOM 1757 C CA . VAL A 1 240 ? 5.584 4.675 -13.476 1.00 92.38 240 VAL A CA 1
ATOM 1758 C C . VAL A 1 240 ? 5.801 3.156 -13.546 1.00 92.38 240 VAL A C 1
ATOM 1760 O O . VAL A 1 240 ? 6.438 2.584 -12.654 1.00 92.38 240 VAL A O 1
ATOM 1763 N N . PRO A 1 241 ? 5.299 2.454 -14.583 1.00 88.81 241 PRO A N 1
ATOM 1764 C CA . PRO A 1 241 ? 5.520 1.020 -14.783 1.00 88.81 241 PRO A CA 1
ATOM 1765 C C . PRO A 1 241 ? 6.985 0.714 -15.102 1.00 88.81 241 PRO A C 1
ATOM 1767 O O . PRO A 1 241 ? 7.416 0.775 -16.249 1.00 88.81 241 PRO A O 1
ATOM 1770 N N . LEU A 1 242 ? 7.732 0.355 -14.059 1.00 92.06 242 LEU A N 1
ATOM 1771 C CA . LEU A 1 242 ? 9.146 -0.022 -14.119 1.00 92.06 242 LEU A CA 1
ATOM 1772 C C . LEU A 1 242 ? 9.338 -1.496 -13.761 1.00 92.06 242 LEU A C 1
ATOM 1774 O O . LEU A 1 242 ? 8.556 -2.095 -13.025 1.00 92.06 242 LEU A O 1
ATOM 1778 N N . SER A 1 243 ? 10.443 -2.088 -14.171 1.00 91.06 243 SER A N 1
ATOM 1779 C CA . SER A 1 243 ? 10.955 -3.332 -13.625 1.00 91.06 243 SER A CA 1
ATOM 1780 C C . SER A 1 243 ? 11.695 -3.055 -12.323 1.00 91.06 243 SER A C 1
ATOM 1782 O O . SER A 1 243 ? 12.133 -1.939 -12.039 1.00 91.06 243 SER A O 1
ATOM 1784 N N . THR A 1 244 ? 11.882 -4.094 -11.510 1.00 89.06 244 THR A N 1
ATOM 1785 C CA . THR A 1 244 ? 12.696 -3.993 -10.291 1.00 89.06 244 THR A CA 1
ATOM 1786 C C . THR A 1 244 ? 14.127 -3.546 -10.603 1.00 89.06 244 THR A C 1
ATOM 1788 O O . THR A 1 244 ? 14.727 -2.816 -9.819 1.00 89.06 244 THR A O 1
ATOM 1791 N N . ARG A 1 245 ? 14.678 -3.953 -11.757 1.00 92.06 245 ARG A N 1
ATOM 1792 C CA . ARG A 1 245 ? 16.044 -3.593 -12.160 1.00 92.06 245 ARG A CA 1
ATOM 1793 C C . ARG A 1 245 ? 16.150 -2.118 -12.525 1.00 92.06 245 ARG A C 1
ATOM 1795 O O . ARG A 1 245 ? 17.091 -1.469 -12.076 1.00 92.06 245 ARG A O 1
ATOM 1802 N N . LEU A 1 246 ? 15.201 -1.604 -13.308 1.00 94.56 246 LEU A N 1
ATOM 1803 C CA . LEU A 1 246 ? 15.191 -0.201 -13.709 1.00 94.56 246 LEU A CA 1
ATOM 1804 C C . LEU A 1 246 ? 14.910 0.717 -12.512 1.00 94.56 246 LEU A C 1
ATOM 1806 O O . LEU A 1 246 ? 15.627 1.693 -12.317 1.00 94.56 246 LEU A O 1
ATOM 1810 N N . ALA A 1 247 ? 13.969 0.344 -11.639 1.00 92.31 247 ALA A N 1
ATOM 1811 C CA . ALA A 1 247 ? 13.707 1.073 -10.397 1.00 92.31 247 ALA A CA 1
ATOM 1812 C C . ALA A 1 247 ? 14.960 1.166 -9.502 1.00 92.31 247 ALA A C 1
ATOM 1814 O O . ALA A 1 247 ? 15.335 2.254 -9.074 1.00 92.31 247 ALA A O 1
ATOM 1815 N N . ALA A 1 248 ? 15.672 0.052 -9.294 1.00 91.62 248 ALA A N 1
ATOM 1816 C CA . ALA A 1 248 ? 16.920 0.043 -8.525 1.00 91.62 248 ALA A CA 1
ATOM 1817 C C . ALA A 1 248 ? 18.067 0.808 -9.216 1.00 91.62 248 ALA A C 1
ATOM 1819 O O . ALA A 1 248 ? 19.016 1.250 -8.565 1.00 91.62 248 ALA A O 1
ATOM 1820 N N . ALA A 1 249 ? 18.044 0.928 -10.546 1.00 93.81 249 ALA A N 1
ATOM 1821 C CA . ALA A 1 249 ? 18.991 1.766 -11.276 1.00 93.81 249 ALA A CA 1
ATOM 1822 C C . ALA A 1 249 ? 18.710 3.257 -11.044 1.00 93.81 249 ALA A C 1
ATOM 1824 O O . ALA A 1 249 ? 19.647 4.014 -10.797 1.00 93.81 249 ALA A O 1
ATOM 1825 N N . PHE A 1 250 ? 17.437 3.656 -11.070 1.00 95.19 250 PHE A N 1
ATOM 1826 C CA . PHE A 1 250 ? 17.012 5.031 -10.808 1.00 95.19 250 PHE A CA 1
ATOM 1827 C C . PHE A 1 250 ? 17.332 5.458 -9.377 1.00 95.19 250 PHE A C 1
ATOM 1829 O O . PHE A 1 250 ? 17.957 6.499 -9.185 1.00 95.19 250 PHE A O 1
ATOM 1836 N N . GLU A 1 251 ? 17.024 4.614 -8.392 1.00 93.25 251 GLU A N 1
ATOM 1837 C CA . GLU A 1 251 ? 17.334 4.868 -6.982 1.00 93.25 251 GLU A CA 1
ATOM 1838 C C . GLU A 1 251 ? 18.836 5.111 -6.758 1.00 93.25 251 GLU A C 1
ATOM 1840 O O . GLU A 1 251 ? 19.224 6.125 -6.180 1.00 93.25 251 GLU A O 1
ATOM 1845 N N . ARG A 1 252 ? 19.703 4.249 -7.311 1.00 91.75 252 ARG A N 1
ATOM 1846 C CA . ARG A 1 252 ? 21.170 4.398 -7.217 1.00 91.75 252 ARG A CA 1
ATOM 1847 C C . ARG A 1 252 ? 21.711 5.651 -7.903 1.00 91.75 252 ARG A C 1
ATOM 1849 O O . ARG A 1 252 ? 22.808 6.094 -7.582 1.00 91.75 252 ARG A O 1
ATOM 1856 N N . ARG A 1 253 ? 20.969 6.201 -8.864 1.00 93.62 253 ARG A N 1
ATOM 1857 C CA . ARG A 1 253 ? 21.307 7.443 -9.572 1.00 93.62 253 ARG A CA 1
ATOM 1858 C C . ARG A 1 253 ? 20.603 8.672 -8.990 1.00 93.62 253 ARG A C 1
ATOM 1860 O O . ARG A 1 253 ? 20.770 9.755 -9.546 1.00 93.62 253 ARG A O 1
ATOM 1867 N N . GLY A 1 254 ? 19.839 8.511 -7.905 1.00 94.94 254 GLY A N 1
ATOM 1868 C CA . GLY A 1 254 ? 19.089 9.591 -7.264 1.00 94.94 254 GLY A CA 1
ATOM 1869 C C . GLY A 1 254 ? 17.927 10.131 -8.102 1.00 94.94 254 GLY A C 1
ATOM 1870 O O . GLY A 1 254 ? 17.471 11.238 -7.843 1.00 94.94 254 GLY A O 1
ATOM 1871 N N . ILE A 1 255 ? 17.457 9.378 -9.098 1.00 96.38 255 ILE A N 1
ATOM 1872 C CA . ILE A 1 255 ? 16.366 9.773 -9.998 1.00 96.38 255 ILE A CA 1
ATOM 1873 C C . ILE A 1 255 ? 15.045 9.525 -9.263 1.00 96.38 255 ILE A C 1
ATOM 1875 O O . ILE A 1 255 ? 14.682 8.377 -8.995 1.00 96.38 255 ILE A O 1
ATOM 1879 N N . ARG A 1 256 ? 14.342 10.604 -8.912 1.00 96.06 256 ARG A N 1
ATOM 1880 C CA . ARG A 1 256 ? 13.071 10.584 -8.169 1.00 96.06 256 ARG A CA 1
ATOM 1881 C C . ARG A 1 256 ? 11.880 10.934 -9.055 1.00 96.06 256 ARG A C 1
ATOM 1883 O O . ARG A 1 256 ? 10.792 10.408 -8.825 1.00 96.06 256 ARG A O 1
ATOM 1890 N N . HIS A 1 257 ? 12.093 11.751 -10.079 1.00 96.62 257 HIS A N 1
ATOM 1891 C CA . HIS A 1 257 ? 11.089 12.144 -11.064 1.00 96.62 257 HIS A CA 1
ATOM 1892 C C . HIS A 1 257 ? 11.576 11.818 -12.474 1.00 96.62 257 HIS A C 1
ATOM 1894 O O . HIS A 1 257 ? 12.779 11.728 -12.719 1.00 96.62 257 HIS A O 1
ATOM 1900 N N . LEU A 1 258 ? 10.655 11.656 -13.427 1.00 96.12 258 LEU A N 1
ATOM 1901 C CA . LEU A 1 258 ? 11.047 11.445 -14.824 1.00 96.12 258 LEU A CA 1
ATOM 1902 C C . LEU A 1 258 ? 11.858 12.631 -15.365 1.00 96.12 258 LEU A C 1
ATOM 1904 O O . LEU A 1 258 ? 12.778 12.413 -16.143 1.00 96.12 258 LEU A O 1
ATOM 1908 N N . GLY A 1 259 ? 11.596 13.857 -14.901 1.00 96.50 259 GLY A N 1
ATOM 1909 C CA . GLY A 1 259 ? 12.360 15.048 -15.283 1.00 96.50 259 GLY A CA 1
ATOM 1910 C C . GLY A 1 259 ? 13.855 14.964 -14.975 1.00 96.50 259 GLY A C 1
ATOM 1911 O O . GLY A 1 259 ? 14.646 15.553 -15.704 1.00 96.50 259 GLY A O 1
ATOM 1912 N N . ASP A 1 260 ? 14.265 14.153 -13.994 1.00 97.31 260 ASP A N 1
ATOM 1913 C CA . ASP A 1 260 ? 15.679 13.944 -13.654 1.00 97.31 260 ASP A CA 1
ATOM 1914 C C . ASP A 1 260 ? 16.450 13.192 -14.762 1.00 97.31 260 ASP A C 1
ATOM 1916 O O . ASP A 1 260 ? 17.682 13.107 -14.721 1.00 97.31 260 ASP A O 1
ATOM 1920 N N . LEU A 1 261 ? 15.734 12.621 -15.743 1.00 96.69 261 LEU A N 1
ATOM 1921 C CA . LEU A 1 261 ? 16.299 12.019 -16.952 1.00 96.69 261 LEU A CA 1
ATOM 1922 C C . LEU A 1 261 ? 16.636 13.055 -18.030 1.00 96.69 261 LEU A C 1
ATOM 1924 O O . LEU A 1 261 ? 17.393 12.724 -18.941 1.00 96.69 261 LEU A O 1
ATOM 1928 N N . ASN A 1 262 ? 16.105 14.281 -17.958 1.00 95.75 262 ASN A N 1
ATOM 1929 C CA . ASN A 1 262 ? 16.402 15.308 -18.954 1.00 95.75 262 ASN A CA 1
ATOM 1930 C C . ASN A 1 262 ? 17.898 15.606 -19.008 1.00 95.75 262 ASN A C 1
ATOM 1932 O O . ASN A 1 262 ? 18.556 15.756 -17.981 1.00 95.75 262 ASN A O 1
ATOM 1936 N N . GLY A 1 263 ? 18.432 15.692 -20.224 1.00 94.38 263 GLY A N 1
ATOM 1937 C CA . GLY A 1 263 ? 19.860 15.917 -20.436 1.00 94.38 263 GLY A CA 1
ATOM 1938 C C . GLY A 1 263 ? 20.731 14.672 -20.233 1.00 94.38 263 GLY A C 1
ATOM 1939 O O . GLY A 1 263 ? 21.906 14.716 -20.582 1.00 94.38 263 GLY A O 1
ATOM 1940 N N . ARG A 1 264 ? 20.177 13.556 -19.735 1.00 95.69 264 ARG A N 1
ATOM 1941 C CA . ARG A 1 264 ? 20.884 12.269 -19.650 1.00 95.69 264 ARG A CA 1
ATOM 1942 C C . ARG A 1 264 ? 20.700 11.465 -20.927 1.00 95.69 264 ARG A C 1
ATOM 1944 O O . ARG A 1 264 ? 19.679 11.582 -21.587 1.00 95.69 264 ARG A O 1
ATOM 1951 N N . SER A 1 265 ? 21.644 10.602 -21.256 1.00 94.69 265 SER A N 1
ATOM 1952 C CA . SER A 1 265 ? 21.580 9.680 -22.393 1.00 94.69 265 SER A CA 1
ATOM 1953 C C . SER A 1 265 ? 21.478 8.225 -21.926 1.00 94.69 265 SER A C 1
ATOM 1955 O O . SER A 1 265 ? 21.723 7.902 -20.763 1.00 94.69 265 SER A O 1
ATOM 1957 N N . LEU A 1 266 ? 21.187 7.296 -22.846 1.00 94.06 266 LEU A N 1
ATOM 1958 C CA . LEU A 1 266 ? 21.303 5.860 -22.553 1.00 94.06 266 LEU A CA 1
ATOM 1959 C C . LEU A 1 266 ? 22.730 5.461 -22.139 1.00 94.06 266 LEU A C 1
ATOM 1961 O O . LEU A 1 266 ? 22.883 4.511 -21.370 1.00 94.06 266 LEU A O 1
ATOM 1965 N N . ALA A 1 267 ? 23.757 6.168 -22.627 1.00 91.69 267 ALA A N 1
ATOM 1966 C CA . ALA A 1 267 ? 25.152 5.898 -22.283 1.00 91.69 267 ALA A CA 1
ATOM 1967 C C . ALA A 1 267 ? 25.439 6.154 -20.798 1.00 91.69 267 ALA A C 1
ATOM 1969 O O . ALA A 1 267 ? 26.184 5.391 -20.191 1.00 91.69 267 ALA A O 1
ATOM 1970 N N . ASP A 1 268 ? 24.752 7.107 -20.164 1.00 91.31 268 ASP A N 1
ATOM 1971 C CA . ASP A 1 268 ? 24.915 7.383 -18.727 1.00 91.31 268 ASP A CA 1
ATOM 1972 C C . ASP A 1 268 ? 24.468 6.210 -17.842 1.00 91.31 268 ASP A C 1
ATOM 1974 O O . ASP A 1 268 ? 24.836 6.109 -16.669 1.00 91.31 268 ASP A O 1
ATOM 1978 N N . PHE A 1 269 ? 23.668 5.296 -18.389 1.00 92.25 269 PHE A N 1
ATOM 1979 C CA . PHE A 1 269 ? 23.229 4.080 -17.709 1.00 92.25 269 PHE A CA 1
ATOM 1980 C C . PHE A 1 269 ? 24.061 2.854 -18.105 1.00 92.25 269 PHE A C 1
ATOM 1982 O O . PHE A 1 269 ? 23.973 1.815 -17.441 1.00 92.2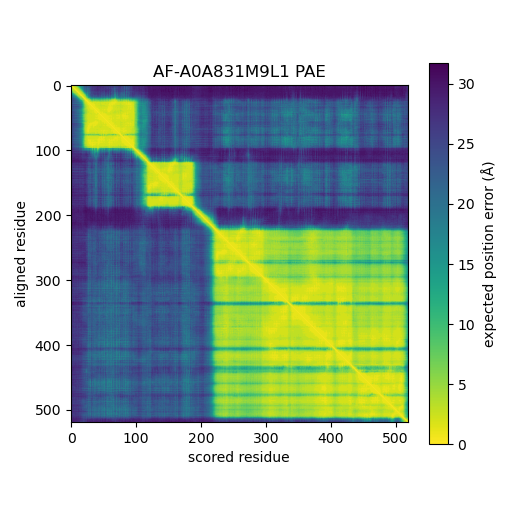5 269 PHE A O 1
ATOM 1989 N N . GLN A 1 270 ? 24.895 2.962 -19.143 1.00 87.56 270 GLN A N 1
ATOM 1990 C CA . GLN A 1 270 ? 25.861 1.929 -19.502 1.00 87.56 270 GLN A CA 1
ATOM 1991 C C . GLN A 1 270 ? 26.959 1.873 -18.428 1.00 87.56 270 GLN A C 1
ATOM 1993 O O . GLN A 1 270 ? 27.432 2.888 -17.932 1.00 87.56 270 GLN A O 1
ATOM 1998 N N . GLY A 1 271 ? 27.321 0.664 -17.995 1.00 83.06 271 GLY A N 1
ATOM 1999 C CA . GLY A 1 271 ? 28.315 0.457 -16.932 1.00 83.06 271 GLY A CA 1
ATOM 2000 C C . GLY A 1 271 ? 27.752 0.418 -15.506 1.00 83.06 271 GLY A C 1
ATOM 2001 O O . GLY A 1 271 ? 28.449 -0.022 -14.593 1.00 83.06 271 GLY A O 1
ATOM 2002 N N . LEU A 1 272 ? 26.476 0.764 -15.289 1.00 88.38 272 LEU A N 1
ATOM 2003 C CA . LEU A 1 272 ? 25.829 0.489 -14.005 1.00 88.38 272 LEU A CA 1
ATOM 2004 C C . LEU A 1 272 ? 25.703 -1.026 -13.798 1.00 88.38 272 LEU A C 1
ATOM 2006 O O . LEU A 1 272 ? 25.121 -1.740 -14.621 1.00 88.38 272 LEU A O 1
ATOM 2010 N N . 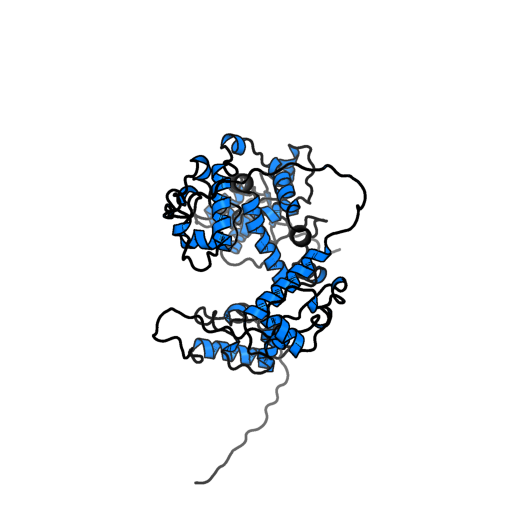SER A 1 273 ? 26.184 -1.528 -12.658 1.00 82.94 273 SER A N 1
ATOM 2011 C CA . SER A 1 273 ? 25.997 -2.934 -12.296 1.00 82.94 273 SER A CA 1
ATOM 2012 C C . SER A 1 273 ? 24.502 -3.278 -12.302 1.00 82.94 273 SER A C 1
ATOM 2014 O O . SER A 1 273 ? 23.674 -2.543 -11.757 1.00 82.94 273 SER A O 1
ATOM 2016 N N . ASN A 1 274 ? 24.136 -4.391 -12.943 1.00 81.50 274 ASN A N 1
ATOM 2017 C CA . ASN A 1 274 ? 22.749 -4.832 -13.161 1.00 81.50 274 ASN A CA 1
ATOM 2018 C C . ASN A 1 274 ? 21.905 -4.006 -14.162 1.00 81.50 274 ASN A C 1
ATOM 2020 O O . ASN A 1 274 ? 20.704 -4.260 -14.278 1.00 81.50 274 ASN A O 1
ATOM 2024 N N . CYS A 1 275 ? 22.497 -3.083 -14.930 1.00 88.69 275 CYS A N 1
ATOM 2025 C CA . CYS A 1 275 ? 21.841 -2.446 -16.082 1.00 88.69 275 CYS A CA 1
ATOM 2026 C C . CYS A 1 275 ? 22.236 -3.155 -17.380 1.00 88.69 275 CYS A C 1
ATOM 2028 O O . CYS A 1 275 ? 23.119 -2.725 -18.117 1.00 88.69 275 CYS A O 1
ATOM 2030 N N . GLY A 1 276 ? 21.600 -4.300 -17.635 1.00 91.25 276 GLY A N 1
ATOM 2031 C CA . GLY A 1 276 ? 21.791 -5.043 -18.879 1.00 91.25 276 GLY A CA 1
ATOM 2032 C C . GLY A 1 276 ? 21.074 -4.396 -20.069 1.00 91.25 276 GLY A C 1
ATOM 2033 O O . GLY A 1 276 ? 20.298 -3.454 -19.917 1.00 91.25 276 GLY A O 1
ATOM 2034 N N . ARG A 1 277 ? 21.267 -4.974 -21.262 1.00 92.69 277 ARG A N 1
ATOM 2035 C CA . ARG A 1 277 ? 20.612 -4.524 -22.507 1.00 92.69 277 ARG A CA 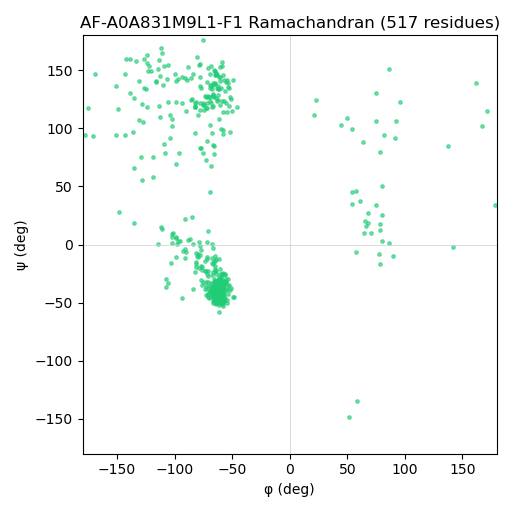1
ATOM 2036 C C . ARG A 1 277 ? 19.086 -4.444 -22.390 1.00 92.69 277 ARG A C 1
ATOM 2038 O O . ARG A 1 277 ? 18.484 -3.552 -22.970 1.00 92.69 277 ARG A O 1
ATOM 2045 N N . GLU A 1 278 ? 18.462 -5.352 -21.643 1.00 92.94 278 GLU A N 1
ATOM 2046 C CA . GLU A 1 278 ? 17.013 -5.311 -21.406 1.00 92.94 278 GLU A CA 1
ATOM 2047 C C . GLU A 1 278 ? 16.588 -4.098 -20.581 1.00 92.94 278 GLU A C 1
ATOM 2049 O O . GLU A 1 278 ? 15.656 -3.413 -20.980 1.00 92.94 278 GLU A O 1
ATOM 2054 N N . THR A 1 279 ? 17.304 -3.784 -19.497 1.00 94.94 279 THR A N 1
ATOM 2055 C CA . THR A 1 279 ? 17.027 -2.606 -18.662 1.00 94.94 279 THR A CA 1
ATOM 2056 C C . THR A 1 279 ? 17.163 -1.313 -19.469 1.00 94.94 279 THR A C 1
ATOM 2058 O O . THR A 1 279 ? 16.360 -0.401 -19.317 1.00 94.94 279 THR A O 1
ATOM 2061 N N . LEU A 1 280 ? 18.152 -1.239 -20.367 1.00 94.94 280 LEU A N 1
ATOM 2062 C CA . LEU A 1 280 ? 18.335 -0.081 -21.249 1.00 94.94 280 LEU A CA 1
ATOM 2063 C C . LEU A 1 280 ? 17.222 0.038 -22.298 1.00 94.94 280 LEU A C 1
ATOM 2065 O O . LEU A 1 280 ? 16.739 1.136 -22.553 1.00 94.94 280 LEU A O 1
ATOM 2069 N N . ARG A 1 281 ? 16.774 -1.080 -22.886 1.00 94.44 281 ARG A N 1
ATOM 2070 C CA . ARG A 1 281 ? 15.611 -1.081 -23.794 1.00 94.44 281 ARG A CA 1
ATOM 2071 C C . ARG A 1 281 ? 14.334 -0.673 -23.075 1.00 94.44 281 ARG A C 1
ATOM 2073 O O . ARG A 1 281 ? 13.501 0.011 -23.653 1.00 94.44 281 ARG A O 1
ATOM 2080 N N . GLU A 1 282 ? 14.170 -1.120 -21.838 1.00 95.62 282 GLU A N 1
ATOM 2081 C CA . GLU A 1 282 ? 13.048 -0.732 -20.994 1.00 95.62 282 GLU A CA 1
ATOM 2082 C C . GLU A 1 282 ? 13.068 0.772 -20.699 1.00 95.62 282 GLU A C 1
ATOM 2084 O O . GLU A 1 282 ? 12.043 1.423 -20.863 1.00 95.62 282 GLU A O 1
ATOM 2089 N N . LEU A 1 283 ? 14.234 1.331 -20.353 1.00 96.31 283 LEU A N 1
ATOM 2090 C CA . LEU A 1 283 ? 14.422 2.772 -20.176 1.00 96.31 283 LEU A CA 1
ATOM 2091 C C . LEU A 1 283 ? 14.080 3.556 -21.448 1.00 96.31 283 LEU A C 1
ATOM 2093 O O . LEU A 1 283 ? 13.352 4.539 -21.372 1.00 96.31 283 LEU A O 1
ATOM 2097 N N . ALA A 1 284 ? 14.559 3.108 -22.611 1.00 95.12 284 ALA A N 1
ATOM 2098 C CA . ALA A 1 284 ? 14.242 3.750 -23.887 1.00 95.12 284 ALA A CA 1
ATOM 2099 C C . ALA A 1 284 ? 12.726 3.760 -24.145 1.00 95.12 284 ALA A C 1
ATOM 2101 O O . ALA A 1 284 ? 12.140 4.823 -24.310 1.00 95.12 284 ALA A O 1
ATOM 2102 N N . LYS A 1 285 ? 12.067 2.597 -24.032 1.00 95.31 285 LYS A N 1
ATOM 2103 C CA . LYS A 1 285 ? 10.604 2.490 -24.168 1.00 95.31 285 LYS A CA 1
ATOM 2104 C C . LYS A 1 285 ? 9.856 3.370 -23.173 1.00 95.31 285 LYS A C 1
ATOM 2106 O O . LYS A 1 285 ? 8.789 3.885 -23.488 1.00 95.31 285 LYS A O 1
ATOM 2111 N N . LEU A 1 286 ? 10.370 3.497 -21.953 1.00 95.44 286 LEU A N 1
ATOM 2112 C CA . LEU A 1 286 ? 9.772 4.355 -20.944 1.00 95.44 286 LEU A CA 1
ATOM 2113 C C . LEU A 1 286 ? 9.825 5.827 -21.358 1.00 95.44 286 LEU A C 1
ATOM 2115 O O . LEU A 1 286 ? 8.818 6.523 -21.238 1.00 95.44 286 LEU A O 1
ATOM 2119 N N . VAL A 1 287 ? 10.982 6.282 -21.839 1.00 96.00 287 VAL A N 1
ATOM 2120 C CA . VAL A 1 287 ? 11.166 7.646 -22.343 1.00 96.00 287 VAL A CA 1
ATOM 2121 C C . VAL A 1 287 ? 10.238 7.887 -23.531 1.00 96.00 287 VAL A C 1
ATOM 2123 O O . VAL A 1 287 ? 9.518 8.878 -23.516 1.00 96.00 287 VAL A O 1
ATOM 2126 N N . ASP A 1 288 ? 10.160 6.959 -24.486 1.00 94.56 288 ASP A N 1
ATOM 2127 C CA . ASP A 1 288 ? 9.277 7.079 -25.655 1.00 94.56 288 ASP A CA 1
ATOM 2128 C C . ASP A 1 288 ? 7.805 7.242 -25.243 1.00 94.56 288 ASP A C 1
ATOM 2130 O O . ASP A 1 288 ? 7.112 8.138 -25.722 1.00 94.56 288 ASP A O 1
ATOM 2134 N N . ARG A 1 289 ? 7.330 6.430 -24.288 1.00 94.06 289 ARG A N 1
ATOM 2135 C CA . ARG A 1 289 ? 5.967 6.525 -23.730 1.00 94.06 289 ARG A CA 1
ATOM 2136 C C . ARG A 1 289 ? 5.722 7.850 -23.009 1.00 94.06 289 ARG A C 1
ATOM 2138 O O . ARG A 1 289 ? 4.647 8.437 -23.125 1.00 94.06 289 ARG A O 1
ATOM 2145 N N . ALA A 1 290 ? 6.719 8.340 -22.274 1.00 94.25 290 ALA A N 1
ATOM 2146 C CA . ALA A 1 290 ? 6.642 9.627 -21.595 1.00 94.25 290 ALA A CA 1
ATOM 2147 C C . ALA A 1 290 ? 6.601 10.800 -22.588 1.00 94.25 290 ALA A C 1
ATOM 2149 O O . ALA A 1 290 ? 5.823 11.733 -22.390 1.00 94.25 290 ALA A O 1
ATOM 2150 N N . VAL A 1 291 ? 7.383 10.734 -23.671 1.00 93.94 291 VAL A N 1
ATOM 2151 C CA . VAL A 1 291 ? 7.364 11.707 -24.776 1.00 93.94 291 VAL A CA 1
ATOM 2152 C C . VAL A 1 291 ? 6.029 11.677 -25.514 1.00 93.94 291 VAL A C 1
ATOM 2154 O O . VAL A 1 291 ? 5.475 12.735 -25.797 1.00 93.94 291 VAL A O 1
ATOM 2157 N N . ALA A 1 292 ? 5.461 10.489 -25.733 1.00 92.19 292 ALA A N 1
ATOM 2158 C CA . ALA A 1 292 ? 4.123 10.312 -26.297 1.00 92.19 292 ALA A CA 1
ATOM 2159 C C . ALA A 1 292 ? 2.990 10.813 -25.376 1.00 92.19 292 ALA A C 1
ATOM 2161 O O . ALA A 1 292 ? 1.821 10.762 -25.751 1.00 92.19 292 ALA A O 1
ATOM 2162 N N . GLY A 1 293 ? 3.312 11.289 -24.168 1.00 90.50 293 GLY A N 1
ATOM 2163 C CA . GLY A 1 293 ? 2.345 11.850 -23.232 1.00 90.50 293 GLY A CA 1
ATOM 2164 C C . GLY A 1 293 ? 1.524 10.807 -22.476 1.00 90.50 293 GLY A C 1
ATOM 2165 O O . GLY A 1 293 ? 0.569 11.180 -21.803 1.00 90.50 293 GLY A O 1
ATOM 2166 N N . GLU A 1 294 ? 1.892 9.522 -22.516 1.00 89.25 294 GLU A N 1
ATOM 2167 C CA . GLU A 1 294 ? 1.107 8.447 -21.888 1.00 89.25 294 GLU A CA 1
ATOM 2168 C C . GLU A 1 294 ? 0.914 8.662 -20.379 1.00 89.25 294 GLU A C 1
ATOM 2170 O O . GLU A 1 294 ? -0.143 8.371 -19.819 1.00 89.25 294 GLU A O 1
ATOM 2175 N N . PHE A 1 295 ? 1.932 9.205 -19.711 1.00 88.81 295 PHE A N 1
ATOM 2176 C CA . PHE A 1 295 ? 1.887 9.474 -18.274 1.00 88.81 295 PHE A CA 1
ATOM 2177 C C . PHE A 1 295 ? 1.371 10.884 -17.945 1.00 88.81 295 PHE A C 1
ATOM 2179 O O . PHE A 1 295 ? 1.067 11.177 -16.788 1.00 88.81 295 PHE A O 1
ATOM 2186 N N . ALA A 1 296 ? 1.252 11.763 -18.945 1.00 86.25 296 ALA A N 1
ATOM 2187 C CA . ALA A 1 296 ? 0.832 13.145 -18.768 1.00 86.25 296 ALA A CA 1
ATOM 2188 C C . ALA A 1 296 ? -0.691 13.223 -18.587 1.00 86.25 296 ALA A C 1
ATOM 2190 O O . ALA A 1 296 ? -1.450 13.487 -19.517 1.00 86.25 296 ALA A O 1
ATOM 2191 N N . VAL A 1 297 ? -1.160 13.009 -17.358 1.00 86.69 297 VAL A N 1
ATOM 2192 C CA . VAL A 1 297 ? -2.564 13.252 -17.014 1.00 86.69 297 VAL A CA 1
ATOM 2193 C C . VAL A 1 297 ? -2.742 14.737 -16.728 1.00 86.69 297 VAL A C 1
ATOM 2195 O O . VAL A 1 297 ? -2.140 15.275 -15.800 1.00 86.69 297 VAL A O 1
ATOM 2198 N N . SER A 1 298 ? -3.578 15.417 -17.515 1.00 88.25 298 SER A N 1
ATOM 2199 C CA . SER A 1 298 ? -3.798 16.851 -17.317 1.00 88.25 298 SER A CA 1
ATOM 2200 C C . SER A 1 298 ? -4.385 17.136 -15.921 1.00 88.25 298 SER A C 1
ATOM 2202 O O . SER A 1 298 ? -5.236 16.377 -15.439 1.00 88.25 298 SER A O 1
ATOM 2204 N N . PRO A 1 299 ? -4.016 18.253 -15.264 1.00 87.81 299 PRO A N 1
ATOM 2205 C CA . PRO A 1 299 ? -4.607 18.633 -13.979 1.00 87.81 299 PRO A CA 1
ATOM 2206 C C . PRO A 1 299 ? -6.137 18.741 -14.034 1.00 87.81 299 PRO A C 1
ATOM 2208 O O . PRO A 1 299 ? -6.824 18.419 -13.067 1.00 87.81 299 PRO A O 1
ATOM 2211 N N . ALA A 1 300 ? -6.689 19.154 -15.180 1.00 89.56 300 ALA A N 1
ATOM 2212 C CA . ALA A 1 300 ? -8.130 19.180 -15.414 1.00 89.56 300 ALA A CA 1
ATOM 2213 C C . ALA A 1 300 ? -8.748 17.771 -15.407 1.00 89.56 300 ALA A C 1
ATOM 2215 O O . ALA A 1 300 ? -9.803 17.577 -14.806 1.00 89.56 300 ALA A O 1
ATOM 2216 N N . ALA A 1 301 ? -8.092 16.781 -16.021 1.00 91.12 301 ALA A N 1
ATOM 2217 C CA . ALA A 1 301 ? -8.542 15.393 -15.976 1.00 91.12 301 ALA A CA 1
ATOM 2218 C C . ALA A 1 301 ? -8.483 14.824 -14.550 1.00 91.12 301 ALA A C 1
ATOM 2220 O O . ALA A 1 301 ? -9.440 14.182 -14.125 1.00 91.12 301 ALA A O 1
ATOM 2221 N N . LEU A 1 302 ? -7.422 15.115 -13.786 1.00 92.31 302 LEU A N 1
ATOM 2222 C CA . LEU A 1 302 ? -7.321 14.695 -12.382 1.00 92.31 302 LEU A CA 1
ATOM 2223 C C . LEU A 1 302 ? -8.436 15.296 -11.518 1.00 92.31 302 LEU A C 1
ATOM 2225 O O . LEU A 1 302 ? -9.081 14.563 -10.776 1.00 92.31 302 LEU A O 1
ATOM 2229 N N . ARG A 1 303 ? -8.744 16.592 -11.673 1.00 92.31 303 ARG A N 1
ATOM 2230 C CA . ARG A 1 303 ? -9.850 17.250 -10.946 1.00 92.31 303 ARG A CA 1
ATOM 2231 C C . ARG A 1 303 ? -11.221 16.635 -11.236 1.00 92.31 303 ARG A C 1
ATOM 2233 O O . ARG A 1 303 ? -12.093 16.664 -10.373 1.00 92.31 303 ARG A O 1
ATOM 2240 N N . ARG A 1 304 ? -11.416 16.083 -12.438 1.00 94.31 304 ARG A N 1
ATOM 2241 C CA . ARG A 1 304 ? -12.659 15.400 -12.832 1.00 94.31 304 ARG A CA 1
ATOM 2242 C C . ARG A 1 304 ? -12.790 13.999 -12.230 1.00 94.31 304 ARG A C 1
ATOM 2244 O O . ARG A 1 304 ? -13.907 13.485 -12.192 1.00 94.31 304 ARG A O 1
ATOM 2251 N N . LEU A 1 305 ? -11.694 13.386 -11.770 1.00 94.38 305 LEU A N 1
ATOM 2252 C CA . LEU A 1 305 ? -11.750 12.082 -11.111 1.00 94.38 305 LEU A CA 1
ATOM 2253 C C . LEU A 1 305 ? -12.489 12.207 -9.779 1.00 94.38 305 LEU A C 1
ATOM 2255 O O . LEU A 1 305 ? -12.172 13.052 -8.941 1.00 94.38 305 LEU A O 1
ATOM 2259 N N . ARG A 1 306 ? -13.470 11.336 -9.576 1.00 94.81 306 ARG A N 1
ATOM 2260 C CA . ARG A 1 306 ? -14.269 11.238 -8.355 1.00 94.81 306 ARG A CA 1
ATOM 2261 C C . ARG A 1 306 ? -13.843 10.017 -7.553 1.00 94.81 306 ARG A C 1
ATOM 2263 O O . ARG A 1 306 ? -13.373 9.032 -8.114 1.00 94.81 306 ARG A O 1
ATOM 2270 N N . LEU A 1 307 ? -14.065 10.044 -6.239 1.00 95.00 307 LEU A N 1
ATOM 2271 C CA . LEU A 1 307 ? -13.791 8.883 -5.379 1.00 95.00 307 LEU A CA 1
ATOM 2272 C C . LEU A 1 307 ? -14.590 7.643 -5.818 1.00 95.00 307 LEU A C 1
ATOM 2274 O O . LEU A 1 307 ? -14.080 6.530 -5.763 1.00 95.00 307 LEU A O 1
ATOM 2278 N N . ALA A 1 308 ? -15.788 7.847 -6.373 1.00 94.62 308 ALA A N 1
ATOM 2279 C CA . ALA A 1 308 ? -16.613 6.793 -6.962 1.00 94.62 308 ALA A CA 1
ATOM 2280 C C . ALA A 1 308 ? -15.994 6.119 -8.210 1.00 94.62 308 ALA A C 1
ATOM 2282 O O . ALA A 1 308 ? -16.459 5.061 -8.627 1.00 94.62 308 ALA A O 1
ATOM 2283 N N . ASP A 1 309 ? -14.957 6.705 -8.822 1.00 94.75 309 ASP A N 1
ATOM 2284 C CA . ASP A 1 309 ? -14.248 6.118 -9.970 1.00 94.75 309 ASP A CA 1
ATOM 2285 C C . ASP A 1 309 ? -13.210 5.070 -9.534 1.00 94.75 309 ASP A C 1
ATOM 2287 O O . ASP A 1 309 ? -12.712 4.296 -10.355 1.00 94.75 309 ASP A O 1
ATOM 2291 N N . LEU A 1 310 ? -12.866 5.046 -8.242 1.00 95.12 310 LEU A N 1
ATOM 2292 C CA . LEU A 1 310 ? -11.773 4.249 -7.703 1.00 95.12 310 LEU A CA 1
ATOM 2293 C C . LEU A 1 310 ? -11.998 2.732 -7.834 1.00 95.12 310 LEU A C 1
ATOM 2295 O O . LEU A 1 310 ? -11.057 2.058 -8.258 1.00 95.12 310 LEU A O 1
ATOM 2299 N N . PRO A 1 311 ? -13.195 2.171 -7.559 1.00 95.12 311 PRO A N 1
ATOM 2300 C CA . PRO A 1 311 ? -13.419 0.736 -7.730 1.00 95.12 311 PRO A CA 1
ATOM 2301 C C . PRO A 1 311 ? -13.239 0.276 -9.174 1.00 95.12 311 PRO A C 1
ATOM 2303 O O . PRO A 1 311 ? -12.514 -0.681 -9.405 1.00 95.12 311 PRO A O 1
ATOM 2306 N N . ALA A 1 312 ? -13.773 1.014 -10.153 1.00 95.19 312 ALA A N 1
ATOM 2307 C CA . ALA A 1 312 ? -13.614 0.673 -11.568 1.00 95.19 312 ALA A CA 1
ATOM 2308 C C . ALA A 1 312 ? -12.142 0.715 -12.019 1.00 95.19 312 ALA A C 1
ATOM 2310 O O . ALA A 1 312 ? -11.696 -0.145 -12.780 1.00 95.19 312 ALA A O 1
ATOM 2311 N N . LEU A 1 313 ? -11.370 1.690 -11.523 1.00 95.81 313 LEU A N 1
ATOM 2312 C CA . LEU A 1 313 ? -9.932 1.758 -11.779 1.00 95.81 313 LEU A CA 1
ATOM 2313 C C . LEU A 1 313 ? -9.204 0.540 -11.190 1.00 95.81 313 LEU A C 1
ATOM 2315 O O . LEU A 1 313 ? -8.397 -0.084 -11.875 1.00 95.81 313 LEU A O 1
ATOM 2319 N N . ILE A 1 314 ? -9.501 0.183 -9.938 1.00 97.00 314 ILE A N 1
ATOM 2320 C CA . ILE A 1 314 ? -8.927 -0.997 -9.280 1.00 97.00 314 ILE A CA 1
ATOM 2321 C C . ILE A 1 314 ? -9.330 -2.281 -10.012 1.00 97.00 314 ILE A C 1
ATOM 2323 O O . ILE A 1 314 ? -8.483 -3.147 -10.214 1.00 97.00 314 ILE A O 1
ATOM 2327 N N . ASP A 1 315 ? -10.584 -2.398 -10.442 1.00 96.75 315 ASP A N 1
ATOM 2328 C CA . ASP A 1 315 ? -11.105 -3.575 -11.133 1.00 96.75 315 ASP A CA 1
ATOM 2329 C C . ASP A 1 315 ? -10.349 -3.842 -12.436 1.00 96.75 315 ASP A C 1
ATOM 2331 O O . ASP A 1 315 ? -9.968 -4.986 -12.688 1.00 96.75 315 ASP A O 1
ATOM 2335 N N . GLY A 1 316 ? -10.073 -2.795 -13.223 1.00 96.75 316 GLY A N 1
ATOM 2336 C CA . GLY A 1 316 ? -9.242 -2.896 -14.425 1.00 96.75 316 GLY A CA 1
ATOM 2337 C C . GLY A 1 316 ? -7.824 -3.372 -14.105 1.00 96.75 316 GLY A C 1
ATOM 2338 O O . GLY A 1 316 ? -7.361 -4.369 -14.653 1.00 96.75 316 GLY A O 1
ATOM 2339 N N . LEU A 1 317 ? -7.170 -2.741 -13.125 1.00 96.44 317 LEU A N 1
ATOM 2340 C CA . LEU A 1 317 ? -5.801 -3.099 -12.730 1.00 96.44 317 LEU A CA 1
ATOM 2341 C C . LEU A 1 317 ? -5.689 -4.532 -12.201 1.00 96.44 317 LEU A C 1
ATOM 2343 O O . LEU A 1 317 ? -4.701 -5.221 -12.449 1.00 96.44 317 LEU A O 1
ATOM 2347 N N . VAL A 1 318 ? -6.690 -4.986 -11.448 1.00 97.06 318 VAL A N 1
ATOM 2348 C CA . VAL A 1 318 ? -6.744 -6.350 -10.920 1.00 97.06 318 VAL A CA 1
ATOM 2349 C C . VAL A 1 318 ? -7.052 -7.345 -12.037 1.00 97.06 318 VAL A C 1
ATOM 2351 O O . VAL A 1 318 ? -6.510 -8.450 -12.011 1.00 97.06 318 VAL A O 1
ATOM 2354 N N . ALA A 1 319 ? -7.880 -6.983 -13.021 1.00 96.62 319 ALA A N 1
ATOM 2355 C CA . ALA A 1 319 ? -8.184 -7.834 -14.169 1.00 96.62 319 ALA A CA 1
ATOM 2356 C C . ALA A 1 319 ? -6.934 -8.148 -15.006 1.00 96.62 319 ALA A C 1
ATOM 2358 O O . ALA A 1 319 ? -6.780 -9.305 -15.407 1.00 96.62 319 ALA A O 1
ATOM 2359 N N . ASP A 1 320 ? -6.030 -7.177 -15.157 1.00 95.81 320 ASP A N 1
ATOM 2360 C CA . ASP A 1 320 ? -4.771 -7.297 -15.908 1.00 95.81 320 ASP A CA 1
ATOM 2361 C C . ASP A 1 320 ? -3.711 -8.173 -15.216 1.00 95.81 320 ASP A C 1
ATOM 2363 O O . ASP A 1 320 ? -2.704 -8.556 -15.819 1.00 95.81 320 ASP A O 1
ATOM 2367 N N . LEU A 1 321 ? -3.910 -8.525 -13.941 1.00 95.56 321 LEU A N 1
ATOM 2368 C CA . LEU A 1 321 ? -2.990 -9.411 -13.234 1.00 95.56 321 LEU A CA 1
ATOM 2369 C C . LEU A 1 321 ? -3.062 -10.852 -13.773 1.00 95.56 321 LEU A C 1
ATOM 2371 O O . LEU A 1 321 ? -4.149 -11.353 -14.081 1.00 95.56 321 LEU A O 1
ATOM 2375 N N . PRO A 1 322 ? -1.933 -11.597 -13.768 1.00 95.38 322 PRO A N 1
ATOM 2376 C CA . PRO A 1 322 ? -1.939 -13.021 -14.083 1.00 95.38 322 PRO A CA 1
ATOM 2377 C C . PRO A 1 322 ? -2.956 -13.771 -13.221 1.00 95.38 322 PRO A C 1
ATOM 2379 O O . PRO A 1 322 ? -2.975 -13.592 -12.002 1.00 95.38 322 PRO A O 1
ATOM 2382 N N . ALA A 1 323 ? -3.754 -14.650 -13.836 1.00 96.44 323 ALA A N 1
ATOM 2383 C CA . ALA A 1 323 ? -4.914 -15.282 -13.197 1.00 96.44 323 ALA A CA 1
ATOM 2384 C C . ALA A 1 323 ? -4.616 -15.864 -11.801 1.00 96.44 323 ALA A C 1
ATOM 2386 O O . ALA A 1 323 ? -5.354 -15.604 -10.856 1.00 96.44 323 ALA A O 1
ATOM 2387 N N . ARG A 1 324 ? -3.491 -16.577 -11.642 1.00 96.69 324 ARG A N 1
ATOM 2388 C CA . ARG A 1 324 ? -3.069 -17.143 -10.348 1.00 96.69 324 ARG A CA 1
ATOM 2389 C C . ARG A 1 324 ? -2.833 -16.064 -9.287 1.00 96.69 324 ARG A C 1
ATOM 2391 O O . ARG A 1 324 ? -3.324 -16.179 -8.167 1.00 96.69 324 ARG A O 1
ATOM 2398 N N . SER A 1 325 ? -2.075 -15.028 -9.635 1.00 96.62 325 SER A N 1
ATOM 2399 C CA . SER A 1 325 ? -1.735 -13.924 -8.734 1.00 96.62 325 SER A CA 1
ATOM 2400 C C . SER A 1 325 ? -2.981 -13.109 -8.380 1.00 96.62 325 SER A C 1
ATOM 2402 O O . SER A 1 325 ? -3.197 -12.794 -7.212 1.00 96.62 325 SER A O 1
ATOM 2404 N N . ARG A 1 326 ? -3.853 -12.867 -9.367 1.00 97.00 326 ARG A N 1
ATOM 2405 C CA . ARG A 1 326 ? -5.160 -12.230 -9.188 1.00 97.00 326 ARG A CA 1
ATOM 2406 C C . ARG A 1 326 ? -6.004 -12.958 -8.143 1.00 97.00 326 ARG A C 1
ATOM 2408 O O . ARG A 1 326 ? -6.462 -12.324 -7.200 1.00 97.00 326 ARG A O 1
ATOM 2415 N N . THR A 1 327 ? -6.148 -14.281 -8.247 1.00 96.44 327 THR A N 1
ATOM 2416 C CA . THR A 1 327 ? -6.913 -15.072 -7.268 1.00 96.44 327 THR A CA 1
ATOM 2417 C C . THR A 1 327 ? -6.318 -14.972 -5.862 1.00 96.44 327 THR A C 1
ATOM 2419 O O . THR A 1 327 ? -7.050 -14.721 -4.908 1.00 96.44 327 THR A O 1
ATOM 2422 N N . MET A 1 328 ? -4.991 -15.084 -5.719 1.00 96.56 328 MET A N 1
ATOM 2423 C CA . MET A 1 328 ? -4.327 -14.923 -4.415 1.00 96.56 328 MET A CA 1
ATOM 2424 C C . MET A 1 328 ? -4.567 -13.538 -3.805 1.00 96.56 328 MET A C 1
ATOM 2426 O O . MET A 1 328 ? -4.783 -13.433 -2.598 1.00 96.56 328 MET A O 1
ATOM 2430 N N . LEU A 1 329 ? -4.533 -12.481 -4.624 1.00 96.50 329 LEU A N 1
ATOM 2431 C CA . LEU A 1 329 ? -4.812 -11.114 -4.187 1.00 96.50 329 LEU A CA 1
ATOM 2432 C C . LEU A 1 329 ? -6.261 -10.977 -3.705 1.00 96.50 329 LEU A C 1
ATOM 2434 O O . LEU A 1 329 ? -6.493 -10.516 -2.589 1.00 96.50 329 LEU A O 1
ATOM 2438 N N . VAL A 1 330 ? -7.221 -11.417 -4.523 1.00 95.94 330 VAL A N 1
ATOM 2439 C CA . VAL A 1 330 ? -8.660 -11.345 -4.226 1.00 95.94 330 VAL A CA 1
ATOM 2440 C C . VAL A 1 330 ? -8.985 -12.091 -2.934 1.00 95.94 330 VAL A C 1
ATOM 2442 O O . VAL A 1 330 ? -9.629 -11.528 -2.052 1.00 95.94 330 VAL A O 1
ATOM 2445 N N . TRP A 1 331 ? -8.474 -13.309 -2.754 1.00 95.25 331 TRP A N 1
ATOM 2446 C CA . TRP A 1 331 ? -8.691 -14.089 -1.530 1.00 95.25 331 TRP A CA 1
ATOM 2447 C C . TRP A 1 331 ? -8.042 -13.469 -0.299 1.00 95.25 331 TRP A C 1
ATOM 2449 O O . TRP A 1 331 ? -8.615 -13.491 0.793 1.00 95.25 331 TRP A O 1
ATOM 2459 N N . ARG A 1 332 ? -6.851 -12.882 -0.461 1.00 95.06 332 ARG A N 1
ATOM 2460 C CA . ARG A 1 332 ? -6.138 -12.252 0.651 1.00 95.06 332 ARG A CA 1
ATOM 2461 C C . ARG A 1 332 ? -6.900 -11.062 1.227 1.00 95.06 332 ARG A C 1
ATOM 2463 O O . ARG A 1 332 ? -6.831 -10.851 2.441 1.00 95.06 332 ARG A O 1
ATOM 2470 N N . PHE A 1 333 ? -7.564 -10.299 0.364 1.00 94.12 333 PHE A N 1
ATOM 2471 C CA . PHE A 1 333 ? -8.288 -9.082 0.720 1.00 94.12 333 PHE A CA 1
ATOM 2472 C C . PHE A 1 333 ? -9.814 -9.277 0.799 1.00 94.12 333 PHE A C 1
ATOM 2474 O O . PHE A 1 333 ? -10.521 -8.307 1.030 1.00 94.12 333 PHE A O 1
ATOM 2481 N N . GLY A 1 334 ? -10.326 -10.507 0.672 1.00 89.19 334 GLY A N 1
ATOM 2482 C CA . GLY A 1 334 ? -11.741 -10.821 0.915 1.00 89.19 334 GLY A CA 1
ATOM 2483 C C . GLY A 1 334 ? -12.696 -10.482 -0.236 1.00 89.19 334 GLY A C 1
ATOM 2484 O O . GLY A 1 334 ? -13.876 -10.264 0.003 1.00 89.19 334 GLY A O 1
ATOM 2485 N N . GLY A 1 335 ? -12.218 -10.433 -1.483 1.00 83.69 335 GLY A N 1
ATOM 2486 C CA . GLY A 1 335 ? -13.030 -9.995 -2.626 1.00 83.69 335 GLY A CA 1
ATOM 2487 C C . GLY A 1 335 ? -14.004 -11.024 -3.209 1.00 83.69 335 GLY A C 1
ATOM 2488 O O . GLY A 1 335 ? -14.788 -10.637 -4.067 1.00 83.69 335 GLY A O 1
ATOM 2489 N N . ALA A 1 336 ? -13.958 -12.294 -2.784 1.00 76.00 336 ALA A N 1
ATOM 2490 C CA . ALA A 1 336 ? -14.823 -13.356 -3.317 1.00 76.00 336 ALA A CA 1
ATOM 2491 C C . ALA A 1 336 ? -16.116 -13.569 -2.504 1.00 76.00 336 ALA A C 1
ATOM 2493 O O . ALA A 1 336 ? -17.181 -13.678 -3.093 1.00 76.00 336 ALA A O 1
ATOM 2494 N N . GLU A 1 337 ? -16.028 -13.623 -1.170 1.00 71.19 337 GLU A N 1
ATOM 2495 C CA . GLU A 1 337 ? -17.148 -14.027 -0.292 1.00 71.19 337 GLU A CA 1
ATOM 2496 C C . GLU A 1 337 ? -17.104 -13.308 1.073 1.00 71.19 337 GLU A C 1
ATOM 2498 O O . GLU A 1 337 ? -17.442 -13.894 2.097 1.00 71.19 337 GLU A O 1
ATOM 2503 N N . GLU A 1 338 ? -16.536 -12.094 1.142 1.00 69.56 338 GLU A N 1
ATOM 2504 C CA . GLU A 1 338 ? -16.219 -11.354 2.392 1.00 69.56 338 GLU A CA 1
ATOM 2505 C C . GLU A 1 338 ? -15.295 -12.093 3.388 1.00 69.56 338 GLU A C 1
ATOM 2507 O O . GLU A 1 338 ? -14.812 -11.529 4.374 1.00 69.56 338 GLU A O 1
ATOM 2512 N N . LYS A 1 339 ? -14.968 -13.357 3.111 1.00 83.81 339 LYS A N 1
ATOM 2513 C CA . LYS A 1 339 ? -14.079 -14.196 3.899 1.00 83.81 339 LYS A CA 1
ATOM 2514 C C . LYS A 1 339 ? -12.626 -13.900 3.550 1.00 83.81 339 LYS A C 1
ATOM 2516 O O . LYS A 1 339 ? -12.161 -14.134 2.434 1.00 83.81 339 LYS A O 1
ATOM 2521 N N . PHE A 1 340 ? -11.874 -13.441 4.545 1.00 87.06 340 PHE A N 1
ATOM 2522 C CA . PHE A 1 340 ? -10.430 -13.258 4.435 1.00 87.06 340 PHE A CA 1
ATOM 2523 C C . PHE A 1 340 ? -9.722 -14.599 4.560 1.00 87.06 340 PHE A C 1
ATOM 2525 O O . PHE A 1 340 ? -9.727 -15.223 5.623 1.00 87.06 340 PHE A O 1
ATOM 2532 N N . TRP A 1 341 ? -9.053 -15.023 3.493 1.00 93.19 341 TRP A N 1
ATOM 2533 C CA . TRP A 1 341 ? -8.208 -16.203 3.565 1.00 93.19 341 TRP A CA 1
ATOM 2534 C C . TRP A 1 341 ? -6.877 -15.863 4.236 1.00 93.19 341 TRP A C 1
ATOM 2536 O O . TRP A 1 341 ? -6.238 -14.841 3.953 1.00 93.19 341 TRP A O 1
ATOM 2546 N N . THR A 1 342 ? -6.427 -16.744 5.131 1.00 94.12 342 THR A N 1
ATOM 2547 C CA . THR A 1 342 ? -5.084 -16.634 5.705 1.00 94.12 342 THR A CA 1
ATOM 2548 C C . THR A 1 342 ? -4.042 -16.978 4.642 1.00 94.12 342 THR A C 1
ATOM 2550 O O . THR A 1 342 ? -4.284 -17.782 3.744 1.00 94.12 342 THR A O 1
ATOM 2553 N N . LEU A 1 343 ? -2.836 -16.414 4.758 1.00 95.44 343 LEU A N 1
ATOM 2554 C CA . LEU A 1 343 ? -1.729 -16.741 3.846 1.00 95.44 343 LEU A CA 1
ATOM 2555 C C . LEU A 1 343 ? -1.417 -18.248 3.819 1.00 95.44 343 LEU A C 1
ATOM 2557 O O . LEU A 1 343 ? -0.992 -18.764 2.791 1.00 95.44 343 LEU A O 1
ATOM 2561 N N . GLN A 1 344 ? -1.636 -18.943 4.939 1.00 95.81 344 GLN A N 1
ATOM 2562 C CA . GLN A 1 344 ? -1.463 -20.389 5.044 1.00 95.81 344 GLN A CA 1
ATOM 2563 C C . GLN A 1 344 ? -2.540 -21.147 4.262 1.00 95.81 344 GLN A C 1
ATOM 2565 O O . GLN A 1 344 ? -2.192 -22.046 3.506 1.00 95.81 344 GLN A O 1
ATOM 2570 N N . ALA A 1 345 ? -3.813 -20.759 4.386 1.00 96.12 345 ALA A N 1
ATOM 2571 C CA . ALA A 1 345 ? -4.908 -21.381 3.640 1.00 96.12 345 ALA A CA 1
ATOM 2572 C C . ALA A 1 345 ? -4.751 -21.176 2.125 1.00 96.12 345 ALA A C 1
ATOM 2574 O O . ALA A 1 345 ? -4.896 -22.118 1.350 1.00 96.12 345 ALA A O 1
ATOM 2575 N N . ILE A 1 346 ? -4.366 -19.964 1.703 1.00 96.56 346 ILE A N 1
ATOM 2576 C CA . ILE A 1 346 ? -4.035 -19.685 0.296 1.00 96.56 346 ILE A CA 1
ATOM 2577 C C . ILE A 1 346 ? -2.851 -20.560 -0.145 1.00 96.56 346 ILE A C 1
ATOM 2579 O O . ILE A 1 346 ? -2.877 -21.138 -1.227 1.00 96.56 346 ILE A O 1
ATOM 2583 N N . GLY A 1 347 ? -1.816 -20.679 0.690 1.00 96.75 347 GLY A N 1
ATOM 2584 C CA . GLY A 1 347 ? -0.648 -21.512 0.408 1.00 96.75 347 GLY A CA 1
ATOM 2585 C C . GLY A 1 347 ? -1.017 -22.974 0.179 1.00 96.75 347 GLY A C 1
ATOM 2586 O O . GLY A 1 347 ? -0.668 -23.525 -0.862 1.00 96.75 347 GLY A O 1
ATOM 2587 N N . ALA A 1 348 ? -1.799 -23.555 1.090 1.00 96.81 348 ALA A N 1
ATOM 2588 C CA . ALA A 1 348 ? -2.296 -24.922 0.982 1.00 96.81 348 ALA A CA 1
ATOM 2589 C C . ALA A 1 348 ? -3.065 -25.146 -0.330 1.00 96.81 348 ALA A C 1
ATOM 2591 O O . ALA A 1 348 ? -2.762 -26.088 -1.055 1.00 96.81 348 ALA A O 1
ATOM 2592 N N . HIS A 1 349 ? -3.969 -24.229 -0.693 1.00 96.56 349 HIS A N 1
ATOM 2593 C CA . HIS A 1 349 ? -4.735 -24.331 -1.936 1.00 96.56 349 HIS A CA 1
ATOM 2594 C C . HIS A 1 349 ? -3.857 -24.302 -3.202 1.00 96.56 349 HIS A C 1
ATOM 2596 O O . HIS A 1 349 ? -4.148 -24.974 -4.185 1.00 96.56 349 HIS A O 1
ATOM 2602 N N . PHE A 1 350 ? -2.770 -23.525 -3.204 1.00 95.81 350 PHE A N 1
ATOM 2603 C CA . PHE A 1 350 ? -1.902 -23.362 -4.378 1.00 95.81 350 PHE A CA 1
ATOM 2604 C C . PHE A 1 350 ? -0.628 -24.220 -4.359 1.00 95.81 350 PHE A C 1
ATOM 2606 O O . PHE A 1 350 ? 0.229 -24.008 -5.226 1.00 95.81 350 PHE A O 1
ATOM 2613 N N . GLY A 1 351 ? -0.466 -25.118 -3.380 1.00 95.56 351 GLY A N 1
ATOM 2614 C CA . GLY A 1 351 ? 0.766 -25.889 -3.183 1.00 95.56 351 GLY A CA 1
ATOM 2615 C C . GLY A 1 351 ? 1.990 -25.005 -2.909 1.00 95.56 351 GLY A C 1
ATOM 2616 O O . GLY A 1 351 ? 3.073 -25.252 -3.433 1.00 95.56 351 GLY A O 1
ATOM 2617 N N . LEU A 1 352 ? 1.814 -23.913 -2.160 1.00 95.44 352 LEU A N 1
ATOM 2618 C CA . LEU A 1 352 ? 2.857 -22.943 -1.820 1.00 95.44 352 LEU A CA 1
ATOM 2619 C C . LEU A 1 352 ? 3.013 -22.798 -0.307 1.00 95.44 352 LEU A C 1
ATOM 2621 O O . LEU A 1 352 ? 2.061 -22.921 0.460 1.00 95.44 352 LEU A O 1
ATOM 2625 N N . THR A 1 353 ? 4.211 -22.415 0.133 1.00 95.69 353 THR A N 1
ATOM 2626 C CA . THR A 1 353 ? 4.413 -22.012 1.527 1.00 95.69 353 THR A CA 1
ATOM 2627 C C . THR A 1 353 ? 3.702 -20.689 1.820 1.00 95.69 353 THR A C 1
ATOM 2629 O O . THR A 1 353 ? 3.542 -19.829 0.946 1.00 95.69 353 THR A O 1
ATOM 2632 N N . ARG A 1 354 ? 3.335 -20.484 3.091 1.00 96.81 354 ARG A N 1
ATOM 2633 C CA . ARG A 1 354 ? 2.783 -19.214 3.596 1.00 96.81 354 ARG A CA 1
ATOM 2634 C C . ARG A 1 354 ? 3.644 -18.015 3.184 1.00 96.81 354 ARG A C 1
ATOM 2636 O O . ARG A 1 354 ? 3.124 -16.990 2.745 1.00 96.81 354 ARG A O 1
ATOM 2643 N N . GLU A 1 355 ? 4.960 -18.153 3.331 1.00 94.19 355 GLU A N 1
ATOM 2644 C CA . GLU A 1 355 ? 5.923 -17.099 3.016 1.00 94.19 355 GLU A CA 1
ATOM 2645 C C . GLU A 1 355 ? 5.964 -16.796 1.516 1.00 94.19 355 GLU A C 1
ATOM 2647 O O . GLU A 1 355 ? 5.975 -15.633 1.111 1.00 94.19 355 GLU A O 1
ATOM 2652 N N . ARG A 1 356 ? 5.877 -17.823 0.663 1.00 94.62 356 ARG A N 1
ATOM 2653 C CA . ARG A 1 356 ? 5.835 -17.608 -0.782 1.00 94.62 356 ARG A CA 1
ATOM 2654 C C . ARG A 1 356 ? 4.580 -16.851 -1.211 1.00 94.62 356 ARG A C 1
ATOM 2656 O O . ARG A 1 356 ? 4.679 -15.941 -2.031 1.00 94.62 356 ARG A O 1
ATOM 2663 N N . VAL A 1 357 ? 3.420 -17.168 -0.634 1.00 96.44 357 VAL A N 1
ATOM 2664 C CA . VAL A 1 357 ? 2.185 -16.402 -0.882 1.00 96.44 357 VAL A CA 1
ATOM 2665 C C . VAL A 1 357 ? 2.354 -14.949 -0.444 1.00 96.44 357 VAL A C 1
ATOM 2667 O O . VAL A 1 357 ? 1.999 -14.042 -1.197 1.00 96.44 357 VAL A O 1
ATOM 2670 N N . ARG A 1 358 ? 2.943 -14.706 0.736 1.00 96.06 358 ARG A N 1
ATOM 2671 C CA . ARG A 1 358 ? 3.230 -13.348 1.222 1.00 96.06 358 ARG A CA 1
ATOM 2672 C C . ARG A 1 358 ? 4.056 -12.560 0.208 1.00 96.06 358 ARG A C 1
ATOM 2674 O O . ARG A 1 358 ? 3.691 -11.434 -0.111 1.00 96.06 358 ARG A O 1
ATOM 2681 N N . GLN A 1 359 ? 5.126 -13.156 -0.314 1.00 93.88 359 GLN A N 1
ATOM 2682 C CA . GLN A 1 359 ? 6.000 -12.528 -1.308 1.00 93.88 359 GLN A CA 1
ATOM 2683 C C . GLN A 1 359 ? 5.268 -12.222 -2.615 1.00 93.88 359 GLN A C 1
ATOM 2685 O O . GLN A 1 359 ? 5.418 -11.126 -3.148 1.00 93.88 359 GLN A O 1
ATOM 2690 N N . VAL A 1 360 ? 4.459 -13.161 -3.121 1.00 94.69 360 VAL A N 1
ATOM 2691 C CA . VAL A 1 360 ? 3.664 -12.951 -4.341 1.00 94.69 360 VAL A CA 1
ATOM 2692 C C . VAL A 1 360 ? 2.692 -11.790 -4.144 1.00 94.69 360 VAL A C 1
ATOM 2694 O O . VAL A 1 360 ? 2.662 -10.876 -4.963 1.00 94.69 360 VAL A O 1
ATOM 2697 N N . VAL A 1 361 ? 1.954 -11.773 -3.029 1.00 96.12 361 VAL A N 1
ATOM 2698 C CA . VAL A 1 361 ? 1.010 -10.692 -2.716 1.00 96.12 361 VAL A CA 1
ATOM 2699 C C . VAL A 1 361 ? 1.712 -9.351 -2.553 1.00 96.12 361 VAL A C 1
ATOM 2701 O O . VAL A 1 361 ? 1.301 -8.368 -3.164 1.00 96.12 361 VAL A O 1
ATOM 2704 N N . GLN A 1 362 ? 2.789 -9.297 -1.774 1.00 92.94 362 GLN A N 1
ATOM 2705 C CA . GLN A 1 362 ? 3.535 -8.057 -1.581 1.00 92.94 362 GLN A CA 1
ATOM 2706 C C . GLN A 1 362 ? 4.182 -7.558 -2.873 1.00 92.94 362 GLN A C 1
ATOM 2708 O O . GLN A 1 362 ? 4.222 -6.354 -3.089 1.00 92.94 362 GLN A O 1
ATOM 2713 N N . GLY A 1 363 ? 4.628 -8.456 -3.755 1.00 92.38 363 GLY A N 1
ATOM 2714 C CA . GLY A 1 363 ? 5.158 -8.097 -5.070 1.00 92.38 363 GLY A CA 1
ATOM 2715 C C . GLY A 1 363 ? 4.107 -7.510 -6.020 1.00 92.38 363 GLY A C 1
ATOM 2716 O O . GLY A 1 363 ? 4.459 -6.748 -6.919 1.00 92.38 363 GLY A O 1
ATOM 2717 N N . MET A 1 364 ? 2.818 -7.810 -5.816 1.00 95.31 364 MET A N 1
ATOM 2718 C CA . MET A 1 364 ? 1.732 -7.234 -6.618 1.00 95.31 364 MET A CA 1
ATOM 2719 C C . MET A 1 364 ? 1.430 -5.780 -6.259 1.00 95.31 364 MET A C 1
ATOM 2721 O O . MET A 1 364 ? 1.078 -5.016 -7.151 1.00 95.31 364 MET A O 1
ATOM 2725 N N . ILE A 1 365 ? 1.589 -5.370 -4.996 1.00 94.94 365 ILE A N 1
ATOM 2726 C CA . ILE A 1 365 ? 1.214 -4.017 -4.549 1.00 94.94 365 ILE A CA 1
ATOM 2727 C C . ILE A 1 365 ? 1.998 -2.918 -5.297 1.00 94.94 365 ILE A C 1
ATOM 2729 O O . ILE A 1 365 ? 1.359 -2.025 -5.858 1.00 94.94 365 ILE A O 1
ATOM 2733 N N . PRO A 1 366 ? 3.344 -2.972 -5.416 1.00 91.31 366 PRO A N 1
ATOM 2734 C CA . PRO A 1 366 ? 4.088 -2.011 -6.230 1.00 91.31 366 PRO A CA 1
ATOM 2735 C C . PRO A 1 366 ? 3.732 -2.084 -7.713 1.00 91.31 366 PRO A C 1
ATOM 2737 O O . PRO A 1 366 ? 3.785 -1.078 -8.410 1.00 91.31 366 PRO A O 1
ATOM 2740 N N . THR A 1 367 ? 3.391 -3.265 -8.228 1.00 91.56 367 THR A N 1
ATOM 2741 C CA . THR A 1 367 ? 2.971 -3.424 -9.625 1.00 91.56 367 THR A CA 1
ATOM 2742 C C . THR A 1 367 ? 1.644 -2.712 -9.865 1.00 91.56 367 THR A C 1
ATOM 2744 O O . THR A 1 367 ? 1.582 -1.853 -10.732 1.00 91.56 367 THR A O 1
ATOM 2747 N N . LEU A 1 368 ? 0.628 -2.947 -9.035 1.00 95.06 368 LEU A N 1
ATOM 2748 C CA . LEU A 1 368 ? -0.653 -2.241 -9.119 1.00 95.06 368 LEU A CA 1
ATOM 2749 C C . LEU A 1 368 ? -0.489 -0.725 -8.990 1.00 95.06 368 LEU A C 1
ATOM 2751 O O . LEU A 1 368 ? -1.073 0.012 -9.776 1.00 95.06 368 LEU A O 1
ATOM 2755 N N . ARG A 1 369 ? 0.349 -0.256 -8.055 1.00 93.38 369 ARG A N 1
ATOM 2756 C CA . ARG A 1 369 ? 0.638 1.179 -7.900 1.00 93.38 369 ARG A CA 1
ATOM 2757 C C . ARG A 1 369 ? 1.215 1.778 -9.184 1.00 93.38 369 ARG A C 1
ATOM 2759 O O . ARG A 1 369 ? 0.741 2.804 -9.652 1.00 93.38 369 ARG A O 1
ATOM 2766 N N . ARG A 1 370 ? 2.201 1.105 -9.775 1.00 89.50 370 ARG A N 1
ATOM 2767 C CA . ARG A 1 370 ? 2.887 1.561 -10.988 1.00 89.50 370 ARG A CA 1
ATOM 2768 C C . ARG A 1 370 ? 2.017 1.490 -12.244 1.00 89.50 370 ARG A C 1
ATOM 2770 O O . ARG A 1 370 ? 2.126 2.357 -13.098 1.00 89.50 370 ARG A O 1
ATOM 2777 N N . HIS A 1 371 ? 1.156 0.480 -12.356 1.00 90.62 371 HIS A N 1
ATOM 2778 C CA . HIS A 1 371 ? 0.211 0.361 -13.469 1.00 90.62 371 HIS A CA 1
ATOM 2779 C C . HIS A 1 371 ? -0.978 1.322 -13.331 1.00 90.62 371 HIS A C 1
ATOM 2781 O O . HIS A 1 371 ? -1.451 1.848 -14.331 1.00 90.62 371 HIS A O 1
ATOM 2787 N N . GLY A 1 372 ? -1.445 1.592 -12.108 1.00 92.75 372 GLY A N 1
ATOM 2788 C CA . GLY A 1 372 ? -2.485 2.594 -11.855 1.00 92.75 372 GLY A CA 1
ATOM 2789 C C . GLY A 1 372 ? -2.008 4.034 -12.044 1.00 92.75 372 GLY A C 1
ATOM 2790 O O . GLY A 1 372 ? -2.821 4.931 -12.289 1.00 92.75 372 GLY A O 1
ATOM 2791 N N . GLY A 1 373 ? -0.693 4.235 -11.939 1.00 91.12 373 GLY A N 1
ATOM 2792 C CA . GLY A 1 373 ? 0.011 5.480 -12.193 1.00 91.12 373 GLY A CA 1
ATOM 2793 C C . GLY A 1 373 ? -0.558 6.687 -11.455 1.00 91.12 373 GLY A C 1
ATOM 2794 O O . GLY A 1 373 ? -1.125 6.571 -10.365 1.00 91.12 373 GLY A O 1
ATOM 2795 N N . VAL A 1 374 ? -0.439 7.855 -12.088 1.00 90.81 374 VAL A N 1
ATOM 2796 C CA . VAL A 1 374 ? -0.831 9.153 -11.513 1.00 90.81 374 VAL A CA 1
ATOM 2797 C C . VAL A 1 374 ? -2.305 9.177 -11.098 1.00 90.81 374 VAL A C 1
ATOM 2799 O O . VAL A 1 374 ? -2.657 9.767 -10.079 1.00 90.81 374 VAL A O 1
ATOM 2802 N N . ARG A 1 375 ? -3.192 8.500 -11.842 1.00 94.12 375 ARG A N 1
ATOM 2803 C CA . ARG A 1 375 ? -4.635 8.468 -11.537 1.00 94.12 375 ARG A CA 1
ATOM 2804 C C . ARG A 1 375 ? -4.915 7.755 -10.218 1.00 94.12 375 ARG A C 1
ATOM 2806 O O . ARG A 1 375 ? -5.652 8.285 -9.387 1.00 94.12 375 ARG A O 1
ATOM 2813 N N . LEU A 1 376 ? -4.329 6.571 -10.025 1.00 95.31 376 LEU A N 1
ATOM 2814 C CA . LEU A 1 376 ? -4.502 5.804 -8.793 1.00 95.31 376 LEU A CA 1
ATOM 2815 C C . LEU A 1 376 ? -3.853 6.521 -7.609 1.00 95.31 376 LEU A C 1
ATOM 2817 O O . LEU A 1 376 ? -4.484 6.626 -6.560 1.00 95.31 376 LEU A O 1
ATOM 2821 N N . SER A 1 377 ? -2.636 7.046 -7.778 1.00 93.25 377 SER A N 1
ATOM 2822 C CA . SER A 1 377 ? -1.960 7.825 -6.736 1.00 93.25 377 SER A CA 1
ATOM 2823 C C . SER A 1 377 ? -2.763 9.056 -6.324 1.00 93.25 377 SER A C 1
ATOM 2825 O O . SER A 1 377 ? -2.957 9.289 -5.132 1.00 93.25 377 SER A O 1
ATOM 2827 N N . HIS A 1 378 ? -3.290 9.813 -7.292 1.00 93.81 378 HIS A N 1
ATOM 2828 C CA . HIS A 1 378 ? -4.115 10.989 -7.030 1.00 93.81 378 HIS A CA 1
ATOM 2829 C C . HIS A 1 378 ? -5.380 10.633 -6.241 1.00 93.81 378 HIS A C 1
ATOM 2831 O O . HIS A 1 378 ? -5.670 11.265 -5.226 1.00 93.81 378 HIS A O 1
ATOM 2837 N N . LEU A 1 379 ? -6.106 9.590 -6.660 1.00 95.94 379 LEU A N 1
ATOM 2838 C CA . LEU A 1 379 ? -7.295 9.130 -5.943 1.00 95.94 379 LEU A CA 1
ATOM 2839 C C . LEU A 1 379 ? -6.951 8.598 -4.547 1.00 95.94 379 LEU A C 1
ATOM 2841 O O . LEU A 1 379 ? -7.616 8.966 -3.587 1.00 95.94 379 LEU A O 1
ATOM 2845 N N . ALA A 1 380 ? -5.901 7.788 -4.403 1.00 95.56 380 ALA A N 1
ATOM 2846 C CA . ALA A 1 380 ? -5.471 7.261 -3.107 1.00 95.56 380 ALA A CA 1
ATOM 2847 C C . ALA A 1 380 ? -5.027 8.371 -2.141 1.00 95.56 380 ALA A C 1
ATOM 2849 O O . ALA A 1 380 ? -5.268 8.265 -0.937 1.00 95.56 380 ALA A O 1
ATOM 2850 N N . LYS A 1 381 ? -4.403 9.439 -2.657 1.00 94.50 381 LYS A N 1
ATOM 2851 C CA . LYS A 1 381 ? -4.079 10.638 -1.880 1.00 94.50 381 LYS A CA 1
ATOM 2852 C C . LYS A 1 381 ? -5.347 11.373 -1.459 1.00 94.50 381 LYS A C 1
ATOM 2854 O O . LYS A 1 381 ? -5.509 11.633 -0.279 1.00 94.50 381 LYS A O 1
ATOM 2859 N N . ARG A 1 382 ? -6.279 11.615 -2.384 1.00 96.00 382 ARG A N 1
ATOM 2860 C CA . ARG A 1 382 ? -7.555 12.277 -2.079 1.00 96.00 382 ARG A CA 1
ATOM 2861 C C . ARG A 1 382 ? -8.374 11.509 -1.036 1.00 96.00 382 ARG A C 1
ATOM 2863 O O . ARG A 1 382 ? -8.925 12.121 -0.134 1.00 96.00 382 ARG A O 1
ATOM 2870 N N . VAL A 1 383 ? -8.409 10.178 -1.126 1.00 96.44 383 VAL A N 1
ATOM 2871 C CA . VAL A 1 383 ? -9.015 9.304 -0.105 1.00 96.44 383 VAL A CA 1
ATOM 2872 C C . VAL A 1 383 ? -8.344 9.511 1.255 1.00 96.44 383 VAL A C 1
ATOM 2874 O O . VAL A 1 383 ? -9.036 9.611 2.263 1.00 96.44 383 VAL A O 1
ATOM 2877 N N . ALA A 1 384 ? -7.010 9.581 1.294 1.00 96.00 384 ALA A N 1
ATOM 2878 C CA . ALA A 1 384 ? -6.277 9.822 2.533 1.00 96.00 384 ALA A CA 1
ATOM 2879 C C . ALA A 1 384 ? -6.546 11.219 3.102 1.00 96.00 384 ALA A C 1
ATOM 2881 O O . ALA A 1 384 ? -6.806 11.321 4.295 1.00 96.00 384 ALA A O 1
ATOM 2882 N N . ASP A 1 385 ? -6.541 12.260 2.271 1.00 95.31 385 ASP A N 1
ATOM 2883 C CA . ASP A 1 385 ? -6.821 13.637 2.686 1.00 95.31 385 ASP A CA 1
ATOM 2884 C C . ASP A 1 385 ? -8.240 13.755 3.274 1.00 95.31 385 ASP A C 1
ATOM 2886 O O . ASP A 1 385 ? -8.413 14.334 4.346 1.00 95.31 385 ASP A O 1
ATOM 2890 N N . GLU A 1 386 ? -9.233 13.120 2.640 1.00 95.81 386 GLU A N 1
ATOM 2891 C CA . GLU A 1 386 ? -10.617 13.060 3.132 1.00 95.81 386 GLU A CA 1
ATOM 2892 C C . GLU A 1 386 ? -10.698 12.354 4.498 1.00 95.81 386 GLU A C 1
ATOM 2894 O O . GLU A 1 386 ? -11.253 12.890 5.457 1.00 95.81 386 GLU A O 1
ATOM 2899 N N . CYS A 1 387 ? -10.083 11.170 4.612 1.00 96.81 387 CYS A N 1
ATOM 2900 C CA . CYS A 1 387 ? -10.082 10.377 5.843 1.00 96.81 387 CYS A CA 1
ATOM 2901 C C . CYS A 1 387 ? -9.363 11.101 6.993 1.00 96.81 387 CYS A C 1
ATOM 2903 O O . CYS A 1 387 ? -9.859 11.164 8.116 1.00 96.81 387 CYS A O 1
ATOM 2905 N N . LEU A 1 388 ? -8.186 11.671 6.729 1.00 95.81 388 LEU A N 1
ATOM 2906 C CA . LEU A 1 388 ? -7.383 12.354 7.742 1.00 95.81 388 LEU A CA 1
ATOM 2907 C C . LEU A 1 388 ? -8.015 13.688 8.159 1.00 95.81 388 LEU A C 1
ATOM 2909 O O . LEU A 1 388 ? -8.013 14.000 9.349 1.00 95.81 388 LEU A O 1
ATOM 2913 N N . GLY A 1 389 ? -8.596 14.442 7.219 1.00 96.19 389 GLY A N 1
ATOM 2914 C CA . GLY A 1 389 ? -9.294 15.698 7.502 1.00 96.19 389 GLY A CA 1
ATOM 2915 C C . GLY A 1 389 ? -10.569 15.500 8.326 1.00 96.19 389 GLY A C 1
ATOM 2916 O O . GLY A 1 389 ? -10.834 16.262 9.259 1.00 96.19 389 GLY A O 1
ATOM 2917 N N . ALA A 1 390 ? -11.328 14.440 8.039 1.00 96.56 390 ALA A N 1
ATOM 2918 C CA . ALA A 1 390 ? -12.510 14.059 8.812 1.00 96.56 390 ALA A CA 1
ATOM 2919 C C . ALA A 1 390 ? -12.181 13.273 10.097 1.00 96.56 390 ALA A C 1
ATOM 2921 O O . ALA A 1 390 ? -13.070 13.040 10.918 1.00 96.56 390 ALA A O 1
ATOM 2922 N N . VAL A 1 391 ? -10.912 12.886 10.295 1.00 97.12 391 VAL A N 1
ATOM 2923 C CA . VAL A 1 391 ? -10.460 11.997 11.379 1.00 97.12 391 VAL A CA 1
ATOM 2924 C C . VAL A 1 391 ? -11.266 10.688 11.375 1.00 97.12 391 VAL A C 1
ATOM 2926 O O . VAL A 1 391 ? -11.731 10.215 12.408 1.00 97.12 391 VAL A O 1
ATOM 2929 N N . CYS A 1 392 ? -11.464 10.094 10.200 1.00 96.62 392 CYS A N 1
ATOM 2930 C CA . CYS A 1 392 ? -12.179 8.835 10.030 1.00 96.62 392 CYS A CA 1
ATOM 2931 C C . CYS A 1 392 ? -11.301 7.786 9.328 1.00 96.62 392 CYS A C 1
ATOM 2933 O O . CYS A 1 392 ? -10.409 8.121 8.546 1.00 96.62 392 CYS A O 1
ATOM 2935 N N . PRO A 1 393 ? -11.492 6.493 9.628 1.00 97.12 393 PRO A N 1
ATOM 2936 C CA . PRO A 1 393 ? -10.843 5.428 8.888 1.00 97.12 393 PRO A CA 1
ATOM 2937 C C . PRO A 1 393 ? -11.552 5.185 7.552 1.00 97.12 393 PRO A C 1
ATOM 2939 O O . PRO A 1 393 ? -12.753 5.409 7.420 1.00 97.12 393 PRO A O 1
ATOM 2942 N N . LEU A 1 394 ? -10.827 4.635 6.579 1.00 97.44 394 LEU A N 1
ATOM 2943 C CA . LEU A 1 394 ? -11.461 4.093 5.382 1.00 97.44 394 LEU A CA 1
ATOM 2944 C C . LEU A 1 394 ? -12.163 2.779 5.751 1.00 97.44 394 LEU A C 1
ATOM 2946 O O . LEU A 1 394 ? -11.487 1.816 6.122 1.00 97.44 394 LEU A O 1
ATOM 2950 N N . THR A 1 395 ? -13.487 2.726 5.613 1.00 96.94 395 THR A N 1
ATOM 2951 C CA . THR A 1 395 ? -14.315 1.537 5.890 1.00 96.94 395 THR A CA 1
ATOM 2952 C C . THR A 1 395 ? -15.151 1.138 4.668 1.00 96.94 395 THR A C 1
ATOM 2954 O O . THR A 1 395 ? -15.292 1.943 3.741 1.00 96.94 395 THR A O 1
ATOM 2957 N N . PRO A 1 396 ? -15.695 -0.095 4.620 1.00 95.56 396 PRO A N 1
ATOM 2958 C CA . PRO A 1 396 ? -16.601 -0.516 3.552 1.00 95.56 396 PRO A CA 1
ATOM 2959 C C . PRO A 1 396 ? -17.793 0.433 3.374 1.00 95.56 396 PRO A C 1
ATOM 2961 O O . PRO A 1 396 ? -18.088 0.823 2.250 1.00 95.56 396 PRO A O 1
ATOM 2964 N N . GLU A 1 397 ? -18.398 0.883 4.473 1.00 95.38 397 GLU A N 1
ATOM 2965 C CA . GLU A 1 397 ? -19.559 1.782 4.492 1.00 95.38 397 GLU A CA 1
ATOM 2966 C C . GLU A 1 397 ? -19.219 3.163 3.907 1.00 95.38 397 GLU A C 1
ATOM 2968 O O . GLU A 1 397 ? -20.033 3.779 3.222 1.00 95.38 397 GLU A O 1
ATOM 2973 N N . LEU A 1 398 ? -17.990 3.651 4.122 1.00 95.69 398 LEU A N 1
ATOM 2974 C CA . LEU A 1 398 ? -17.526 4.901 3.516 1.00 95.69 398 LEU A CA 1
ATOM 2975 C C . LEU A 1 398 ? -17.334 4.764 2.000 1.00 95.69 398 LEU A C 1
ATOM 2977 O O . LEU A 1 398 ? -17.706 5.663 1.245 1.00 95.69 398 LEU A O 1
ATOM 2981 N N . VAL A 1 399 ? -16.792 3.631 1.541 1.00 95.38 399 VAL A N 1
ATOM 2982 C CA . VAL A 1 399 ? -16.680 3.344 0.102 1.00 95.38 399 VAL A CA 1
ATOM 2983 C C . VAL A 1 399 ? -18.067 3.216 -0.527 1.00 95.38 399 VAL A C 1
ATOM 2985 O O . VAL A 1 399 ? -18.294 3.761 -1.607 1.00 95.38 399 VAL A O 1
ATOM 2988 N N . GLU A 1 400 ? -19.002 2.547 0.149 1.00 94.81 400 GLU A N 1
ATOM 2989 C CA . GLU A 1 400 ? -20.398 2.441 -0.281 1.00 94.81 400 GLU A CA 1
ATOM 2990 C C . GLU A 1 400 ? -21.057 3.814 -0.411 1.00 94.81 400 GLU A C 1
ATOM 2992 O O . GLU A 1 400 ? -21.675 4.107 -1.431 1.00 94.81 400 GLU A O 1
ATOM 2997 N N . HIS A 1 401 ? -20.857 4.692 0.573 1.00 94.38 401 HIS A N 1
ATOM 2998 C CA . HIS A 1 401 ? -21.372 6.056 0.541 1.00 94.38 401 HIS A CA 1
ATOM 2999 C C . HIS A 1 401 ? -20.877 6.840 -0.686 1.00 94.38 401 HIS A C 1
ATOM 3001 O O . HIS A 1 401 ? -21.664 7.511 -1.356 1.00 94.38 401 HIS A O 1
ATOM 3007 N N . TRP A 1 402 ? -19.594 6.721 -1.047 1.00 93.56 402 TRP A N 1
ATOM 3008 C CA . TRP A 1 402 ? -19.075 7.336 -2.277 1.00 93.56 402 TRP A CA 1
ATOM 3009 C C . TRP A 1 402 ? -19.668 6.711 -3.537 1.00 93.56 402 TRP A C 1
ATOM 3011 O O . TRP A 1 402 ? -19.927 7.412 -4.519 1.00 93.56 402 TRP A O 1
ATOM 3021 N N . LEU A 1 403 ? -19.890 5.398 -3.512 1.00 92.31 403 LEU A N 1
ATOM 3022 C CA . LEU A 1 403 ? -20.497 4.662 -4.611 1.00 92.31 403 LEU A CA 1
ATOM 3023 C C . LEU A 1 403 ? -21.987 4.935 -4.768 1.00 92.31 403 LEU A C 1
ATOM 3025 O O . LEU A 1 403 ? -22.448 4.851 -5.893 1.00 92.31 403 LEU A O 1
ATOM 3029 N N . ALA A 1 404 ? -22.723 5.334 -3.729 1.00 89.38 404 ALA A N 1
ATOM 3030 C CA . ALA A 1 404 ? -24.149 5.660 -3.830 1.00 89.38 404 ALA A CA 1
ATOM 3031 C C . ALA A 1 404 ? -24.435 6.749 -4.886 1.00 89.38 404 ALA A C 1
ATOM 3033 O O . ALA A 1 404 ? -25.501 6.778 -5.497 1.00 89.38 404 ALA A O 1
ATOM 3034 N N . SER A 1 405 ? -23.442 7.597 -5.178 1.00 80.81 405 SER A N 1
ATOM 3035 C CA . SER A 1 405 ? -23.494 8.585 -6.267 1.00 80.81 405 SER A CA 1
ATOM 3036 C C . SER A 1 405 ? -23.408 7.977 -7.681 1.00 80.81 405 SER A C 1
ATOM 3038 O O . SER A 1 405 ? -23.604 8.678 -8.674 1.00 80.81 405 SER A O 1
ATOM 3040 N N . ARG A 1 406 ? -23.088 6.685 -7.812 1.00 80.38 406 ARG A N 1
ATOM 3041 C CA . ARG A 1 406 ? -22.982 5.931 -9.066 1.00 80.38 406 ARG A CA 1
ATOM 3042 C C . ARG A 1 406 ? -23.873 4.688 -9.017 1.00 80.38 406 ARG A C 1
ATOM 3044 O O . ARG A 1 406 ? -23.787 3.867 -8.121 1.00 80.38 406 ARG A O 1
ATOM 3051 N N . ARG A 1 407 ? -24.639 4.448 -10.082 1.00 78.31 407 ARG A N 1
ATOM 3052 C CA . ARG A 1 407 ? -25.445 3.216 -10.231 1.00 78.31 407 ARG A CA 1
ATOM 3053 C C . ARG A 1 407 ? -24.618 1.946 -10.509 1.00 78.31 407 ARG A C 1
ATOM 3055 O O . ARG A 1 407 ? -25.190 0.886 -10.739 1.00 78.31 407 ARG A O 1
ATOM 3062 N N . ALA A 1 408 ? -23.289 2.041 -10.547 1.00 81.75 408 ALA A N 1
ATOM 3063 C CA . ALA A 1 408 ? -22.422 0.919 -10.885 1.00 81.75 408 ALA A CA 1
ATOM 3064 C C . ALA A 1 408 ? -22.135 0.071 -9.642 1.00 81.75 408 ALA A C 1
ATOM 3066 O O . ALA A 1 408 ? -21.634 0.583 -8.641 1.00 81.75 408 ALA A O 1
ATOM 3067 N N . ARG A 1 409 ? -22.415 -1.233 -9.727 1.00 87.31 409 ARG A N 1
ATOM 3068 C CA . ARG A 1 409 ? -22.044 -2.181 -8.675 1.00 87.31 409 ARG A CA 1
ATOM 3069 C C . ARG A 1 409 ? -20.547 -2.497 -8.764 1.00 87.31 409 ARG A C 1
ATOM 3071 O O . ARG A 1 409 ? -20.060 -2.743 -9.870 1.00 87.31 409 ARG A O 1
ATOM 3078 N N . PRO A 1 410 ? -19.819 -2.495 -7.637 1.00 92.31 410 PRO A N 1
ATOM 3079 C CA . PRO A 1 410 ? -18.422 -2.903 -7.626 1.00 92.31 410 PRO A CA 1
ATOM 3080 C C . PRO A 1 410 ? -18.293 -4.390 -7.980 1.00 92.31 410 PRO A C 1
ATOM 3082 O O . PRO A 1 410 ? -19.178 -5.189 -7.672 1.00 92.31 410 PRO A O 1
ATOM 3085 N N . ARG A 1 411 ? -17.185 -4.771 -8.626 1.00 95.06 411 ARG A N 1
ATOM 3086 C CA . ARG A 1 411 ? -16.929 -6.168 -9.011 1.00 95.06 411 ARG A CA 1
ATOM 3087 C C . ARG A 1 411 ? -16.576 -7.063 -7.824 1.00 95.06 411 ARG A C 1
ATOM 3089 O O . ARG A 1 411 ? -16.853 -8.259 -7.861 1.00 95.06 411 ARG A O 1
ATOM 3096 N N . PHE A 1 412 ? -15.916 -6.507 -6.814 1.00 95.38 412 PHE A N 1
ATOM 3097 C CA . PHE A 1 412 ? -15.495 -7.221 -5.611 1.00 95.38 412 PHE A CA 1
ATOM 3098 C C . PHE A 1 412 ? -16.288 -6.745 -4.392 1.00 95.38 412 PHE A C 1
ATOM 3100 O O . PHE A 1 412 ? -16.905 -5.681 -4.409 1.00 95.38 412 PHE A O 1
ATOM 3107 N N . ALA A 1 413 ? -16.236 -7.510 -3.303 1.00 94.94 413 ALA A N 1
ATOM 3108 C CA . ALA A 1 413 ? -16.793 -7.068 -2.027 1.00 94.94 413 ALA A CA 1
ATOM 3109 C C . ALA A 1 413 ? -16.100 -5.782 -1.528 1.00 94.94 413 ALA A C 1
ATOM 3111 O O . ALA A 1 413 ? -14.890 -5.622 -1.679 1.00 94.94 413 ALA A O 1
ATOM 3112 N N . LEU A 1 414 ? -16.829 -4.874 -0.878 1.00 95.00 414 LEU A N 1
ATOM 3113 C CA . LEU A 1 414 ? -16.288 -3.590 -0.402 1.00 95.00 414 LEU A CA 1
ATOM 3114 C C . LEU A 1 414 ? -15.034 -3.703 0.499 1.00 95.00 414 LEU A C 1
ATOM 3116 O O . LEU A 1 414 ? -14.089 -2.930 0.292 1.00 95.00 414 LEU A O 1
ATOM 3120 N N . PRO A 1 415 ? -14.935 -4.688 1.420 1.00 95.44 415 PRO A N 1
ATOM 3121 C CA . PRO A 1 415 ? -13.718 -4.932 2.200 1.00 95.44 415 PRO A CA 1
ATOM 3122 C C . PRO A 1 415 ? -12.444 -5.123 1.363 1.00 95.44 415 PRO A C 1
ATOM 3124 O O . PRO A 1 415 ? -11.352 -4.760 1.816 1.00 95.44 415 PRO A O 1
ATOM 3127 N N . PHE A 1 416 ? -12.569 -5.640 0.134 1.00 96.12 416 PHE A N 1
ATOM 3128 C CA . PHE A 1 416 ? -11.448 -5.814 -0.790 1.00 96.12 416 PHE A CA 1
ATOM 3129 C C . PHE A 1 416 ? -10.805 -4.484 -1.161 1.00 96.12 416 PHE A C 1
ATOM 3131 O O . PHE A 1 416 ? -9.587 -4.340 -1.030 1.00 96.12 416 PHE A O 1
ATOM 3138 N N . TYR A 1 417 ? -11.607 -3.501 -1.574 1.00 96.94 417 TYR A N 1
ATOM 3139 C CA . TYR A 1 417 ? -11.091 -2.192 -1.974 1.00 96.94 417 TYR A CA 1
ATOM 3140 C C . TYR A 1 417 ? -10.424 -1.490 -0.798 1.00 96.94 417 TYR A C 1
ATOM 3142 O O . TYR A 1 417 ? -9.313 -0.986 -0.942 1.00 96.94 417 TYR A O 1
ATOM 3150 N N . VAL A 1 418 ? -11.045 -1.528 0.382 1.00 96.88 418 VAL A N 1
ATOM 3151 C CA . VAL A 1 418 ? -10.480 -0.939 1.603 1.00 96.88 418 VAL A CA 1
ATOM 3152 C C . VAL A 1 418 ? -9.133 -1.574 1.943 1.00 96.88 418 VAL A C 1
ATOM 3154 O O . VAL A 1 418 ? -8.144 -0.874 2.171 1.00 96.88 418 VAL A O 1
ATOM 3157 N N . GLY A 1 419 ? -9.068 -2.907 1.946 1.00 95.62 419 GLY A N 1
ATOM 3158 C CA . GLY A 1 419 ? -7.852 -3.641 2.281 1.00 95.62 419 GLY A CA 1
ATOM 3159 C C . GLY A 1 419 ? -6.728 -3.394 1.277 1.00 95.62 419 GLY A C 1
ATOM 3160 O O . GLY A 1 419 ? -5.584 -3.160 1.676 1.00 95.62 419 GLY A O 1
ATOM 3161 N N . LEU A 1 420 ? -7.056 -3.398 -0.016 1.00 96.75 420 LEU A N 1
ATOM 3162 C CA . LEU A 1 420 ? -6.097 -3.136 -1.081 1.00 96.75 420 LEU A CA 1
ATOM 3163 C C . LEU A 1 420 ? -5.601 -1.685 -1.053 1.00 96.75 420 LEU A C 1
ATOM 3165 O O . LEU A 1 420 ? -4.402 -1.463 -1.192 1.00 96.75 420 LEU A O 1
ATOM 3169 N N . LEU A 1 421 ? -6.476 -0.705 -0.814 1.00 96.88 421 LEU A N 1
ATOM 3170 C CA . LEU A 1 421 ? -6.095 0.706 -0.697 1.00 96.88 421 LEU A CA 1
ATOM 3171 C C . LEU A 1 421 ? -5.176 0.960 0.494 1.00 96.88 421 LEU A C 1
ATOM 3173 O O . LEU A 1 421 ? -4.184 1.667 0.344 1.00 96.88 421 LEU A O 1
ATOM 3177 N N . GLY A 1 422 ? -5.434 0.326 1.641 1.00 95.44 422 GLY A N 1
ATOM 3178 C CA . GLY A 1 422 ? -4.517 0.373 2.782 1.00 95.44 422 GLY A CA 1
ATOM 3179 C C . GLY A 1 422 ? -3.143 -0.229 2.475 1.00 95.44 422 GLY A C 1
ATOM 3180 O O . GLY A 1 422 ? -2.123 0.257 2.955 1.00 95.44 422 GLY A O 1
ATOM 3181 N N . ALA A 1 423 ? -3.084 -1.266 1.634 1.00 95.00 423 ALA A N 1
ATOM 3182 C CA . ALA A 1 423 ? -1.811 -1.818 1.174 1.00 95.00 423 ALA A CA 1
ATOM 3183 C C . ALA A 1 423 ? -1.117 -0.900 0.149 1.00 95.00 423 ALA A C 1
ATOM 3185 O O . ALA A 1 423 ? 0.106 -0.746 0.175 1.00 95.00 423 ALA A O 1
ATOM 3186 N N . LEU A 1 424 ? -1.887 -0.272 -0.744 1.00 94.38 424 LEU A N 1
ATOM 3187 C CA . LEU A 1 424 ? -1.397 0.674 -1.748 1.00 94.38 424 LEU A CA 1
ATOM 3188 C C . LEU A 1 424 ? -0.948 2.004 -1.141 1.00 94.38 424 LEU A C 1
ATOM 3190 O O . LEU A 1 424 ? -0.060 2.631 -1.712 1.00 94.38 424 LEU A O 1
ATOM 3194 N N . ASN A 1 425 ? -1.497 2.420 -0.004 1.00 93.75 425 ASN A N 1
ATOM 3195 C CA . ASN A 1 425 ? -1.102 3.623 0.717 1.00 93.75 425 ASN A CA 1
ATOM 3196 C C . ASN A 1 425 ? -1.014 3.327 2.227 1.00 93.75 425 ASN A C 1
ATOM 3198 O O . ASN A 1 425 ? -2.027 3.394 2.917 1.00 93.75 425 ASN A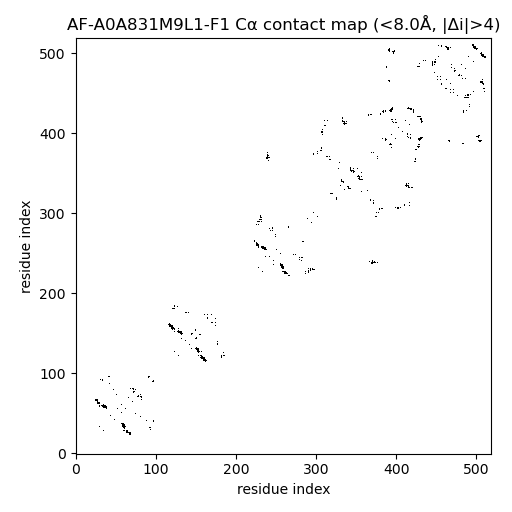 O 1
ATOM 3202 N N . PRO A 1 426 ? 0.187 3.040 2.765 1.00 90.06 426 PRO A N 1
ATOM 3203 C CA . PRO A 1 426 ? 0.365 2.719 4.184 1.00 90.06 426 PRO A CA 1
ATOM 3204 C C . PRO A 1 426 ? -0.049 3.831 5.158 1.00 90.06 426 PRO A C 1
ATOM 3206 O O . PRO A 1 426 ? -0.300 3.544 6.325 1.00 90.06 426 PRO A O 1
ATOM 3209 N N . ASN A 1 427 ? -0.122 5.085 4.699 1.00 89.75 427 ASN A N 1
ATOM 3210 C CA . ASN A 1 427 ? -0.565 6.213 5.524 1.00 89.75 427 ASN A CA 1
ATOM 3211 C C . ASN A 1 427 ? -2.092 6.284 5.649 1.00 89.75 427 ASN A C 1
ATOM 3213 O O . ASN A 1 427 ? -2.606 7.056 6.456 1.00 89.75 427 ASN A O 1
ATOM 3217 N N . LEU A 1 428 ? -2.818 5.499 4.852 1.00 94.62 428 LEU A N 1
ATOM 3218 C CA . LEU A 1 428 ? -4.266 5.466 4.863 1.00 94.62 428 LEU A CA 1
ATOM 3219 C C . LEU A 1 428 ? -4.771 4.576 6.014 1.00 94.62 428 LEU A C 1
ATOM 3221 O O . LEU A 1 428 ? -4.450 3.383 6.041 1.00 94.62 428 LEU A O 1
ATOM 3225 N N . PRO A 1 429 ? -5.597 5.095 6.942 1.00 93.88 429 PRO A N 1
ATOM 3226 C CA . PRO A 1 429 ? -6.162 4.318 8.045 1.00 93.88 429 PRO A CA 1
ATOM 3227 C C . PRO A 1 429 ? -7.260 3.357 7.552 1.00 93.88 429 PRO A C 1
ATOM 3229 O O . PRO A 1 429 ? -8.444 3.566 7.781 1.00 93.88 429 PRO A O 1
ATOM 3232 N N . ALA A 1 430 ? -6.879 2.287 6.854 1.00 95.94 430 ALA A N 1
ATOM 3233 C CA . ALA A 1 430 ? -7.818 1.349 6.239 1.00 95.94 430 ALA A CA 1
ATOM 3234 C C . ALA A 1 430 ? -8.291 0.250 7.202 1.00 95.94 430 ALA A C 1
ATOM 3236 O O . ALA A 1 430 ? -7.490 -0.500 7.784 1.00 95.94 430 ALA A O 1
ATOM 3237 N N . TRP A 1 431 ? -9.606 0.136 7.367 1.00 95.62 431 TRP A N 1
ATOM 3238 C CA . TRP A 1 431 ? -10.291 -0.817 8.239 1.00 95.62 431 TRP A CA 1
ATOM 3239 C C . TRP A 1 431 ? -11.187 -1.729 7.384 1.00 95.62 431 TRP A C 1
ATOM 3241 O O . TRP A 1 431 ? -12.402 -1.565 7.367 1.00 95.62 431 TRP A O 1
ATOM 3251 N N . PRO A 1 432 ? -10.602 -2.701 6.651 1.00 92.81 432 PRO A N 1
ATOM 3252 C CA . PRO A 1 432 ? -11.374 -3.587 5.772 1.00 92.81 432 PRO A CA 1
ATOM 3253 C C . PRO A 1 432 ? -12.351 -4.471 6.549 1.00 92.81 432 PRO A C 1
ATOM 3255 O O . PRO A 1 432 ? -13.360 -4.908 6.016 1.00 92.81 432 PRO A O 1
ATOM 3258 N N . THR A 1 433 ? -12.046 -4.721 7.819 1.00 89.00 433 THR A N 1
ATOM 3259 C CA . THR A 1 433 ? -12.935 -5.371 8.773 1.00 89.00 433 THR A CA 1
ATOM 3260 C C . THR A 1 433 ? -12.975 -4.545 10.040 1.00 89.00 433 THR A C 1
ATOM 3262 O O . THR A 1 433 ? -11.924 -4.123 10.525 1.00 89.00 433 THR A O 1
ATOM 3265 N N . LEU A 1 434 ? -14.155 -4.434 10.641 1.00 77.94 434 LEU A N 1
ATOM 3266 C CA . LEU A 1 434 ? -14.339 -3.813 11.957 1.00 77.94 434 LEU A CA 1
ATOM 3267 C C . LEU A 1 434 ? -13.926 -4.726 13.115 1.00 77.94 434 LEU A C 1
ATOM 3269 O O . LEU A 1 434 ? -14.017 -4.345 14.280 1.00 77.94 434 LEU A O 1
ATOM 3273 N N . ARG A 1 435 ? -13.483 -5.953 12.815 1.00 74.12 435 ARG A N 1
ATOM 3274 C CA . ARG A 1 435 ? -12.965 -6.858 13.836 1.00 74.12 435 ARG A CA 1
ATOM 3275 C C . ARG A 1 435 ? -11.628 -6.311 14.346 1.00 74.12 435 ARG A C 1
ATOM 3277 O O . ARG A 1 435 ? -10.717 -6.145 13.529 1.00 74.12 435 ARG A O 1
ATOM 3284 N N . PRO A 1 436 ? -11.491 -6.075 15.666 1.00 69.25 436 PRO A N 1
ATOM 3285 C CA . PRO A 1 436 ? -10.218 -5.689 16.253 1.00 69.25 436 PRO A CA 1
ATOM 3286 C C . PRO A 1 436 ? -9.157 -6.710 15.866 1.00 69.25 436 PRO A C 1
ATOM 3288 O O . PRO A 1 436 ? -9.427 -7.919 15.883 1.00 69.25 436 PRO A O 1
ATOM 3291 N N . SER A 1 437 ? -7.951 -6.257 15.527 1.00 72.50 437 SER A N 1
ATOM 3292 C CA . SER A 1 437 ? -6.872 -7.220 15.357 1.00 72.50 437 SER A CA 1
ATOM 3293 C C . SER A 1 437 ? -6.569 -7.872 16.712 1.00 72.50 437 SER A C 1
ATOM 3295 O O . SER A 1 437 ? -6.758 -7.278 17.774 1.00 72.50 437 SER A O 1
ATOM 3297 N N . ALA A 1 438 ? -6.102 -9.121 16.707 1.00 68.88 438 ALA A N 1
ATOM 3298 C CA . ALA A 1 438 ? -5.733 -9.821 17.939 1.00 68.88 438 ALA A CA 1
ATOM 3299 C C . ALA A 1 438 ? -4.449 -9.265 18.594 1.00 68.88 438 ALA A C 1
ATOM 3301 O O . ALA A 1 438 ? -3.896 -9.907 19.487 1.00 68.88 438 ALA A O 1
ATOM 3302 N N . ARG A 1 439 ? -3.947 -8.104 18.152 1.00 79.38 439 ARG A N 1
ATOM 3303 C CA . ARG A 1 439 ? -2.731 -7.499 18.690 1.00 79.38 439 ARG A CA 1
ATOM 3304 C C . ARG A 1 439 ? -2.961 -7.010 20.112 1.00 79.38 439 ARG A C 1
ATOM 3306 O O . ARG A 1 439 ? -3.988 -6.420 20.440 1.00 79.38 439 ARG A O 1
ATOM 3313 N N . ILE A 1 440 ? -1.973 -7.270 20.958 1.00 81.56 440 ILE A N 1
ATOM 3314 C CA . ILE A 1 440 ? -1.905 -6.692 22.293 1.00 81.56 440 ILE A CA 1
ATOM 3315 C C . ILE A 1 440 ? -1.470 -5.236 22.119 1.00 81.56 440 ILE A C 1
ATOM 3317 O O . ILE A 1 440 ? -0.420 -4.969 21.536 1.00 81.56 440 ILE A O 1
ATOM 3321 N N . LEU A 1 441 ? -2.291 -4.303 22.602 1.00 84.50 441 LEU A N 1
ATOM 3322 C CA . LEU A 1 441 ? -1.942 -2.885 22.647 1.00 84.50 441 LEU A CA 1
ATOM 3323 C C . LEU A 1 441 ? -0.783 -2.679 23.631 1.00 84.50 441 LEU A C 1
ATOM 3325 O O . LEU A 1 441 ? -0.863 -3.105 24.783 1.00 84.50 441 LEU A O 1
ATOM 3329 N N . GLN A 1 442 ? 0.273 -2.001 23.188 1.00 86.44 442 GLN A N 1
ATOM 3330 C CA . GLN A 1 442 ? 1.440 -1.658 24.002 1.00 86.44 442 GLN A CA 1
ATOM 3331 C C . GLN A 1 442 ? 1.820 -0.185 23.791 1.00 86.44 442 GLN A C 1
ATOM 3333 O O . GLN A 1 442 ? 1.468 0.411 22.772 1.00 86.44 442 GLN A O 1
ATOM 3338 N N . GLY A 1 443 ? 2.532 0.400 24.759 1.00 92.19 443 GLY A N 1
ATOM 3339 C CA . GLY A 1 443 ? 3.110 1.745 24.650 1.00 92.19 443 GLY A CA 1
ATOM 3340 C C . GLY A 1 443 ? 2.087 2.855 24.377 1.00 92.19 443 GLY A C 1
ATOM 3341 O O . GLY A 1 443 ? 1.025 2.898 25.002 1.00 92.19 443 GLY A O 1
ATOM 3342 N N . SER A 1 444 ? 2.405 3.747 23.429 1.00 92.19 444 SER A N 1
ATOM 3343 C CA . SER A 1 444 ? 1.580 4.921 23.095 1.00 92.19 444 SER A CA 1
ATOM 3344 C C . SER A 1 444 ? 0.155 4.549 22.682 1.00 92.19 444 SER A C 1
ATOM 3346 O O . SER A 1 444 ? -0.795 5.202 23.107 1.00 92.19 444 SER A O 1
ATOM 3348 N N . ALA A 1 445 ? -0.020 3.450 21.941 1.00 94.19 445 ALA A N 1
ATOM 3349 C CA . ALA A 1 445 ? -1.333 2.997 21.493 1.00 94.19 445 ALA A CA 1
ATOM 3350 C C . ALA A 1 445 ? -2.260 2.649 22.669 1.00 94.19 445 ALA A C 1
ATOM 3352 O O . ALA A 1 445 ? -3.447 2.976 22.642 1.00 94.19 445 ALA A O 1
ATOM 3353 N N . LYS A 1 446 ? -1.722 2.032 23.731 1.00 95.25 446 LYS A N 1
ATOM 3354 C CA . LYS A 1 446 ? -2.489 1.751 24.952 1.00 95.25 446 LYS A CA 1
ATOM 3355 C C . LYS A 1 446 ? -2.914 3.054 25.636 1.00 95.25 446 LYS A C 1
ATOM 3357 O O . LYS A 1 446 ? -4.089 3.200 25.957 1.00 95.25 446 LYS A O 1
ATOM 3362 N N . ASN A 1 447 ? -1.995 4.011 25.772 1.00 95.44 447 ASN A N 1
ATOM 3363 C CA . ASN A 1 447 ? -2.270 5.307 26.401 1.00 95.44 447 ASN A CA 1
ATOM 3364 C C . ASN A 1 447 ? -3.347 6.099 25.643 1.00 95.44 447 ASN A C 1
ATOM 3366 O O . ASN A 1 447 ? -4.252 6.650 26.266 1.00 95.44 447 ASN A O 1
ATOM 3370 N N . ILE A 1 448 ? -3.292 6.108 24.306 1.00 97.06 448 ILE A N 1
ATOM 3371 C CA . ILE A 1 448 ? -4.319 6.721 23.448 1.00 97.06 448 ILE A CA 1
ATOM 3372 C C . ILE A 1 448 ? -5.686 6.090 23.731 1.00 97.06 448 ILE A C 1
ATOM 3374 O O . ILE A 1 448 ? -6.664 6.792 23.979 1.00 97.06 448 ILE A O 1
ATOM 3378 N N . VAL A 1 449 ? -5.756 4.757 23.725 1.00 96.62 449 VAL A N 1
ATOM 3379 C CA . VAL A 1 449 ? -7.012 4.028 23.933 1.00 96.62 449 VAL A CA 1
ATOM 3380 C C . VAL A 1 449 ? -7.566 4.241 25.343 1.00 96.62 449 VAL A C 1
ATOM 3382 O O . VAL A 1 449 ? -8.774 4.414 25.495 1.00 96.62 449 VAL A O 1
ATOM 3385 N N . ASP A 1 450 ? -6.719 4.242 26.370 1.00 96.12 450 ASP A N 1
ATOM 3386 C CA . ASP A 1 450 ? -7.145 4.465 27.754 1.00 96.12 450 ASP A CA 1
ATOM 3387 C C . ASP A 1 450 ? -7.617 5.911 27.975 1.00 96.12 45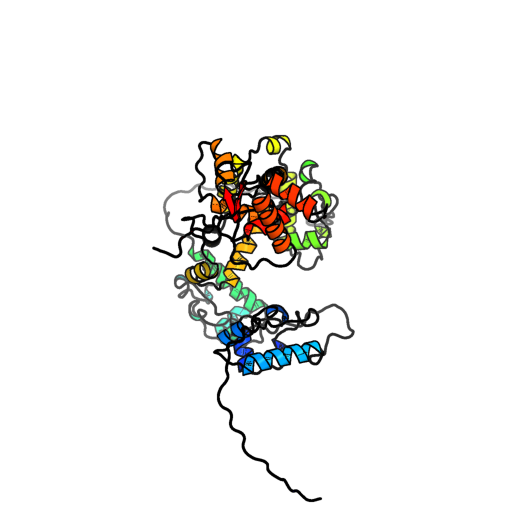0 ASP A C 1
ATOM 3389 O O . ASP A 1 450 ? -8.649 6.124 28.608 1.00 96.12 450 ASP A O 1
ATOM 3393 N N . MET A 1 451 ? -6.973 6.897 27.343 1.00 96.94 451 MET A N 1
ATOM 3394 C CA . MET A 1 451 ? -7.445 8.285 27.350 1.00 96.94 451 MET A CA 1
ATOM 3395 C C . MET A 1 451 ? -8.837 8.414 26.716 1.00 96.94 451 MET A C 1
ATOM 3397 O O . MET A 1 451 ? -9.734 9.016 27.306 1.00 96.94 451 MET A O 1
ATOM 3401 N N . VAL A 1 452 ? -9.053 7.803 25.545 1.00 97.62 452 VAL A N 1
ATOM 3402 C CA . VAL A 1 452 ? -10.366 7.808 24.877 1.00 97.62 452 VAL A CA 1
ATOM 3403 C C . VAL A 1 452 ? -11.433 7.152 25.753 1.00 97.62 452 VAL A C 1
ATOM 3405 O O . VAL A 1 452 ? -12.536 7.686 25.861 1.00 97.62 452 VAL A O 1
ATOM 3408 N N . LYS A 1 453 ? -11.121 6.037 26.427 1.00 97.06 453 LYS A N 1
ATOM 3409 C CA . LYS A 1 453 ? -12.053 5.400 27.373 1.00 97.06 453 LYS A CA 1
ATOM 3410 C C . LYS A 1 453 ? -12.425 6.332 28.521 1.00 97.06 453 LYS A C 1
ATOM 3412 O O . LYS A 1 453 ? -13.612 6.496 28.775 1.00 97.06 453 LYS A O 1
ATOM 3417 N N . ASN A 1 454 ? -11.442 6.954 29.171 1.00 96.81 454 ASN A N 1
ATOM 3418 C CA . ASN A 1 454 ? -11.684 7.854 30.300 1.00 96.81 454 ASN A CA 1
ATOM 3419 C C . ASN A 1 454 ? -12.568 9.039 29.879 1.00 96.81 454 ASN A C 1
ATOM 3421 O O . ASN A 1 454 ? -13.479 9.426 30.604 1.00 96.81 454 ASN A O 1
ATOM 3425 N N . ARG A 1 455 ? -12.358 9.576 28.668 1.00 97.12 455 ARG A N 1
ATOM 3426 C CA . ARG A 1 455 ? -13.203 10.643 28.107 1.00 97.12 455 ARG A CA 1
ATOM 3427 C C . ARG A 1 455 ? -14.624 10.177 27.807 1.00 97.12 455 ARG A C 1
ATOM 3429 O O . ARG A 1 455 ? -15.564 10.893 28.128 1.00 97.12 455 ARG A O 1
ATOM 3436 N N . LEU A 1 456 ? -14.790 8.979 27.250 1.00 97.06 456 LEU A N 1
ATOM 3437 C CA . LEU A 1 456 ? -16.115 8.397 27.025 1.00 97.06 456 LEU A CA 1
ATOM 3438 C C . LEU A 1 456 ? -16.868 8.134 28.335 1.00 97.06 456 LEU A C 1
ATOM 3440 O O . LEU A 1 456 ? -18.076 8.339 28.383 1.00 97.06 456 LEU A O 1
ATOM 3444 N N . GLN A 1 457 ? -16.169 7.699 29.389 1.00 96.19 457 GLN A N 1
ATOM 3445 C CA . GLN A 1 457 ? -16.756 7.520 30.721 1.00 96.19 457 GLN A CA 1
ATOM 3446 C C . GLN A 1 457 ? -17.189 8.858 31.324 1.00 96.19 457 GLN A C 1
ATOM 3448 O O . GLN A 1 457 ? -18.300 8.957 31.829 1.00 96.19 457 GLN A O 1
ATOM 3453 N N . ALA A 1 458 ? -16.341 9.885 31.224 1.00 96.50 458 ALA A N 1
ATOM 3454 C CA . ALA A 1 458 ? -16.633 11.211 31.759 1.00 96.50 458 ALA A CA 1
ATOM 3455 C C . ALA A 1 458 ? -17.797 11.909 31.034 1.00 96.50 458 ALA A C 1
ATOM 3457 O O . ALA A 1 458 ? -18.618 12.547 31.680 1.00 96.50 458 ALA A O 1
ATOM 3458 N N . GLU A 1 459 ? -17.887 11.799 29.703 1.00 96.38 459 GLU A N 1
ATOM 3459 C CA . GLU A 1 459 ? -18.987 12.416 28.948 1.00 96.38 459 GLU A CA 1
ATOM 3460 C C . GLU A 1 459 ? -20.298 11.616 29.006 1.00 96.38 459 GLU A C 1
ATOM 3462 O O . GLU A 1 459 ? -21.355 12.164 28.698 1.00 96.38 459 GLU A O 1
ATOM 3467 N N . GLY A 1 460 ? -20.252 10.321 29.340 1.00 95.62 460 GLY A N 1
ATOM 3468 C CA . GLY A 1 460 ? -21.441 9.464 29.427 1.00 95.62 460 GLY A CA 1
ATOM 3469 C C . GLY A 1 460 ? -22.184 9.246 28.098 1.00 95.62 460 GLY A C 1
ATOM 3470 O O . GLY A 1 460 ? -23.284 8.695 28.091 1.00 95.62 460 GLY A O 1
ATOM 3471 N N . ARG A 1 461 ? -21.609 9.660 26.961 1.00 96.44 461 ARG A N 1
ATOM 3472 C CA . ARG A 1 461 ? -22.227 9.588 25.626 1.00 96.44 461 ARG A CA 1
ATOM 3473 C C . ARG A 1 461 ? -21.208 9.240 24.532 1.00 96.44 461 ARG A C 1
ATOM 3475 O O . ARG A 1 461 ? -20.008 9.439 24.729 1.00 96.44 461 ARG A O 1
ATOM 3482 N N . PRO A 1 462 ? -21.656 8.743 23.362 1.00 97.50 462 PRO A N 1
ATOM 3483 C CA . PRO A 1 462 ? -20.776 8.505 22.220 1.00 97.50 462 PRO A CA 1
ATOM 3484 C C . PRO A 1 462 ? -20.096 9.791 21.737 1.00 97.50 462 PRO A C 1
ATOM 3486 O O . PRO A 1 462 ? -20.733 10.840 21.638 1.00 97.50 462 PRO A O 1
ATOM 3489 N N . LEU A 1 463 ? -18.823 9.687 21.360 1.00 98.00 463 LEU A N 1
ATOM 3490 C CA . LEU A 1 463 ? -18.028 10.794 20.827 1.00 98.00 463 LEU A CA 1
ATOM 3491 C C . LEU A 1 463 ? -17.814 10.636 19.328 1.00 98.00 463 LEU A C 1
ATOM 3493 O O . LEU A 1 463 ? -17.569 9.530 18.858 1.00 98.00 463 LEU A O 1
ATOM 3497 N N . SER A 1 464 ? -17.827 11.732 18.567 1.00 97.94 464 SER A N 1
ATOM 3498 C CA . SER A 1 464 ? -17.289 11.688 17.203 1.00 97.94 464 SER A CA 1
ATOM 3499 C C . SER A 1 464 ? -15.783 11.422 17.248 1.00 97.94 464 SER A C 1
ATOM 3501 O O . SER A 1 464 ? -15.099 11.833 18.190 1.00 97.94 464 SER A O 1
ATOM 3503 N N . PHE A 1 465 ? -15.239 10.757 16.229 1.00 97.50 465 PHE A N 1
ATOM 3504 C CA . PHE A 1 465 ? -13.801 10.471 16.186 1.00 97.50 465 PHE A CA 1
ATOM 3505 C C . PHE A 1 465 ? -12.957 11.748 16.231 1.00 97.50 465 PHE A C 1
ATOM 3507 O O . PHE A 1 465 ? -11.970 11.802 16.962 1.00 97.50 465 PHE A O 1
ATOM 3514 N N . LYS A 1 466 ? -13.384 12.797 15.517 1.00 98.06 466 LYS A N 1
ATOM 3515 C CA . LYS A 1 466 ? -12.732 14.111 15.537 1.00 98.06 466 LYS A CA 1
ATOM 3516 C C . LYS A 1 466 ? -12.663 14.693 16.951 1.00 98.06 466 LYS A C 1
ATOM 3518 O O . LYS A 1 466 ? -11.585 15.081 17.394 1.00 98.06 466 LYS A O 1
ATOM 3523 N N . ARG A 1 467 ? -13.774 14.665 17.697 1.00 97.88 467 ARG A N 1
ATOM 3524 C CA . ARG A 1 467 ? -13.805 15.151 19.084 1.00 97.88 467 ARG A CA 1
ATOM 3525 C C . ARG A 1 467 ? -12.941 14.293 20.007 1.00 97.88 467 ARG A C 1
ATOM 3527 O O . ARG A 1 467 ? -12.198 14.831 20.824 1.00 97.88 467 ARG A O 1
ATOM 3534 N N . ALA A 1 468 ? -13.008 12.969 19.866 1.00 97.94 468 ALA A N 1
ATOM 3535 C CA . ALA A 1 468 ? -12.184 12.048 20.642 1.00 97.94 468 ALA A CA 1
ATOM 3536 C C . ALA A 1 468 ? -10.683 12.279 20.394 1.00 97.94 468 ALA A C 1
ATOM 3538 O O . ALA A 1 468 ? -9.900 12.278 21.344 1.00 97.94 468 ALA A O 1
ATOM 3539 N N . TYR A 1 469 ? -10.285 12.537 19.146 1.00 98.12 469 TYR A N 1
ATOM 3540 C CA . TYR A 1 469 ? -8.912 12.880 18.781 1.00 98.12 469 TYR A CA 1
ATOM 3541 C C . TYR A 1 469 ? -8.460 14.201 19.410 1.00 98.12 469 TYR A C 1
ATOM 3543 O O . TYR A 1 469 ? -7.419 14.223 20.059 1.00 98.12 469 TYR A O 1
ATOM 3551 N N . GLU A 1 470 ? -9.248 15.273 19.293 1.00 97.38 470 GLU A N 1
ATOM 3552 C CA . GLU A 1 470 ? -8.933 16.581 19.890 1.00 97.38 470 GLU A CA 1
ATOM 3553 C C . GLU A 1 470 ? -8.753 16.488 21.413 1.00 97.38 470 GLU A C 1
ATOM 3555 O O . GLU A 1 470 ? -7.759 16.974 21.956 1.00 97.38 470 GLU A O 1
ATOM 3560 N N . LEU A 1 471 ? -9.667 15.795 22.101 1.00 96.75 471 LEU A N 1
ATOM 3561 C CA . LEU A 1 471 ? -9.590 15.575 23.548 1.00 96.75 471 LEU A CA 1
ATOM 3562 C C . LEU A 1 471 ? -8.381 14.725 23.950 1.00 96.75 471 LEU A C 1
ATOM 3564 O O . LEU A 1 471 ? -7.763 14.974 24.985 1.00 96.75 471 LEU A O 1
ATOM 3568 N N . THR A 1 472 ? -8.039 13.721 23.142 1.00 97.06 472 THR A N 1
ATOM 3569 C CA . THR A 1 472 ? -6.881 12.853 23.396 1.00 97.06 472 THR A CA 1
ATOM 3570 C C . THR A 1 472 ? -5.576 13.605 23.171 1.00 97.06 472 THR A C 1
ATOM 3572 O O . THR A 1 472 ? -4.667 13.518 23.992 1.00 97.06 472 THR A O 1
ATOM 3575 N N . LYS A 1 473 ? -5.504 14.401 22.102 1.00 96.62 473 LYS A N 1
ATOM 3576 C CA . LYS A 1 473 ? -4.365 15.260 21.783 1.00 96.62 473 LYS A CA 1
ATOM 3577 C C . LYS A 1 473 ? -4.106 16.279 22.896 1.00 96.62 473 LYS A C 1
ATOM 3579 O O . LYS A 1 473 ? -2.967 16.415 23.333 1.00 96.62 473 LYS A O 1
ATOM 3584 N N . ALA A 1 474 ? -5.161 16.920 23.402 1.00 95.75 474 ALA A N 1
ATOM 3585 C CA . ALA A 1 474 ? -5.072 17.825 24.547 1.00 95.75 474 ALA A CA 1
ATOM 3586 C C . ALA A 1 474 ? -4.657 17.094 25.837 1.00 95.75 474 ALA A C 1
ATOM 3588 O O . ALA A 1 474 ? -3.807 17.580 26.573 1.00 95.75 474 ALA A O 1
ATOM 3589 N N . GLY A 1 475 ? -5.220 15.908 26.098 1.00 94.56 475 GLY A N 1
ATOM 3590 C CA . GLY A 1 475 ? -4.964 15.149 27.326 1.00 94.56 475 GLY A CA 1
ATOM 3591 C C . GLY A 1 475 ? -3.568 14.529 27.427 1.00 94.56 475 GLY A C 1
ATOM 3592 O O . GLY A 1 475 ? -3.038 14.423 28.525 1.00 94.56 475 GLY A O 1
ATOM 3593 N N . ILE A 1 476 ? -2.962 14.124 26.307 1.00 92.81 476 ILE A N 1
ATOM 3594 C CA . ILE A 1 476 ? -1.594 13.574 26.290 1.00 92.81 476 ILE A CA 1
ATOM 3595 C C . ILE A 1 476 ? -0.546 14.696 26.418 1.00 92.81 476 ILE A C 1
ATOM 3597 O O . ILE A 1 476 ? 0.607 14.424 26.740 1.00 92.81 476 ILE A O 1
ATOM 3601 N N . GLY A 1 477 ? -0.920 15.952 26.147 1.00 91.06 477 GLY A N 1
ATOM 3602 C CA . GLY A 1 477 ? 0.033 17.062 26.072 1.00 91.06 477 GLY A CA 1
ATOM 3603 C C . GLY A 1 477 ? 1.007 16.936 24.894 1.00 91.06 477 GLY A C 1
ATOM 3604 O O . GLY A 1 477 ? 2.038 17.600 24.875 1.00 91.06 477 GLY A O 1
ATOM 3605 N N . ASN A 1 478 ? 0.704 16.081 23.908 1.00 89.12 478 ASN A N 1
ATOM 3606 C CA . ASN A 1 478 ? 1.529 15.893 22.718 1.00 89.12 478 ASN A CA 1
ATOM 3607 C C . ASN A 1 478 ? 0.906 16.635 21.520 1.00 89.12 478 ASN A C 1
ATOM 3609 O O . ASN A 1 478 ? -0.021 16.110 20.889 1.00 89.12 478 ASN A O 1
ATOM 3613 N N . PRO A 1 479 ? 1.426 17.819 21.143 1.00 89.12 479 PRO A N 1
ATOM 3614 C CA . PRO A 1 479 ? 0.916 18.569 19.995 1.00 89.12 479 PRO A CA 1
ATOM 3615 C C . PRO A 1 479 ? 1.141 17.847 18.655 1.00 89.12 479 PRO A C 1
ATOM 3617 O O . PRO A 1 479 ? 0.495 18.188 17.662 1.00 89.12 479 PRO A O 1
ATOM 3620 N N . ASN A 1 480 ? 1.987 16.815 18.632 1.00 94.75 480 ASN A N 1
ATOM 3621 C CA . ASN A 1 480 ? 2.379 16.074 17.438 1.00 94.75 480 ASN A CA 1
ATOM 3622 C C . ASN A 1 480 ? 1.675 14.718 17.294 1.00 94.75 480 ASN A C 1
ATOM 3624 O O . ASN A 1 480 ? 2.049 13.951 16.409 1.00 94.75 480 ASN A O 1
ATOM 3628 N N . LEU A 1 481 ? 0.666 14.401 18.122 1.00 96.25 481 LEU A N 1
ATOM 3629 C CA . LEU A 1 481 ? -0.139 13.195 17.908 1.00 96.25 481 LEU A CA 1
ATOM 3630 C C . LEU A 1 481 ? -0.762 13.255 16.510 1.00 96.25 481 LEU A C 1
ATOM 3632 O O . LEU A 1 481 ? -1.590 14.123 16.237 1.00 96.25 481 LEU A O 1
ATOM 3636 N N . ALA A 1 482 ? -0.358 12.341 15.634 1.00 96.19 482 ALA A N 1
ATOM 3637 C CA . ALA A 1 482 ? -0.857 12.287 14.273 1.00 96.19 482 ALA A CA 1
ATOM 3638 C C . ALA A 1 482 ? -2.189 11.518 14.208 1.00 96.19 482 ALA A C 1
ATOM 3640 O O . ALA A 1 482 ? -2.417 10.554 14.943 1.00 96.19 482 ALA A O 1
ATOM 3641 N N . VAL A 1 483 ? -3.078 11.925 13.296 1.00 97.06 483 VAL A N 1
ATOM 3642 C CA . VAL A 1 483 ? -4.405 11.301 13.123 1.00 97.06 483 VAL A CA 1
ATOM 3643 C C . VAL A 1 483 ? -4.290 9.808 12.792 1.00 97.06 483 VAL A C 1
ATOM 3645 O O . VAL A 1 483 ? -5.068 8.997 13.290 1.00 97.06 483 VAL A O 1
ATOM 3648 N N . ASN A 1 484 ? -3.301 9.417 11.988 1.00 95.25 484 ASN A N 1
ATOM 3649 C CA . ASN A 1 484 ? -3.061 8.016 11.641 1.00 95.25 484 ASN A CA 1
ATOM 3650 C C . ASN A 1 484 ? -2.645 7.168 12.856 1.00 95.25 484 ASN A C 1
ATOM 3652 O O . ASN A 1 484 ? -3.115 6.040 12.976 1.00 95.25 484 ASN A O 1
ATOM 3656 N N . GLU A 1 485 ? -1.818 7.697 13.764 1.00 95.38 485 GLU A N 1
ATOM 3657 C CA . GLU A 1 485 ? -1.439 7.019 15.011 1.00 95.38 485 GLU A CA 1
ATOM 3658 C C . GLU A 1 485 ? -2.663 6.826 15.912 1.00 95.38 485 GLU A C 1
ATOM 3660 O O . GLU A 1 485 ? -2.912 5.721 16.397 1.00 95.38 485 GLU A O 1
ATOM 3665 N N . PHE A 1 486 ? -3.482 7.872 16.054 1.00 97.38 486 PHE A N 1
ATOM 3666 C CA . PHE A 1 486 ? -4.737 7.814 16.798 1.00 97.38 486 PHE A CA 1
ATOM 3667 C C . PHE A 1 486 ? -5.686 6.737 16.247 1.00 97.38 486 PHE A C 1
ATOM 3669 O O . PHE A 1 486 ? -6.126 5.852 16.982 1.00 97.38 486 PHE A O 1
ATOM 3676 N N . LEU A 1 487 ? -5.964 6.760 14.940 1.00 96.69 487 LEU A N 1
ATOM 3677 C CA . LEU A 1 487 ? -6.853 5.786 14.301 1.00 96.69 487 LEU A CA 1
ATOM 3678 C C . LEU A 1 487 ? -6.273 4.364 14.336 1.00 96.69 487 LEU A C 1
ATOM 3680 O O . LEU A 1 487 ? -7.018 3.401 14.514 1.00 96.69 487 LEU A O 1
ATOM 3684 N N . ALA A 1 488 ? -4.955 4.202 14.201 1.00 94.00 488 ALA A N 1
ATOM 3685 C CA . ALA A 1 488 ? -4.309 2.898 14.326 1.00 94.00 488 ALA A CA 1
ATOM 3686 C C . ALA A 1 488 ? -4.472 2.315 15.738 1.00 94.00 488 ALA A C 1
ATOM 3688 O O . ALA A 1 488 ? -4.788 1.133 15.867 1.00 94.00 488 ALA A O 1
ATOM 3689 N N . ALA A 1 489 ? -4.330 3.139 16.781 1.00 95.38 489 ALA A N 1
ATOM 3690 C CA . ALA A 1 489 ? -4.540 2.717 18.162 1.00 95.38 489 ALA A CA 1
ATOM 3691 C C . ALA A 1 489 ? -5.995 2.288 18.418 1.00 95.38 489 ALA A C 1
ATOM 3693 O O . ALA A 1 489 ? -6.238 1.252 19.041 1.00 95.38 489 ALA A O 1
ATOM 3694 N N . LEU A 1 490 ? -6.968 3.040 17.888 1.00 96.00 490 LEU A N 1
ATOM 3695 C CA . LEU A 1 490 ? -8.387 2.699 18.021 1.00 96.00 490 LEU A CA 1
ATOM 3696 C C . LEU A 1 490 ? -8.746 1.377 17.340 1.00 96.00 490 LEU A C 1
ATOM 3698 O O . LEU A 1 490 ? -9.504 0.596 17.908 1.00 96.00 490 LEU A O 1
ATOM 3702 N N . LYS A 1 491 ? -8.182 1.093 16.162 1.00 94.25 491 LYS A N 1
ATOM 3703 C CA . LYS A 1 491 ? -8.479 -0.125 15.388 1.00 94.25 491 LYS A CA 1
ATOM 3704 C C . LYS A 1 491 ? -8.322 -1.418 16.200 1.00 94.25 491 LYS A C 1
ATOM 3706 O O . LYS A 1 491 ? -9.071 -2.373 16.002 1.00 94.25 491 LYS A O 1
ATOM 3711 N N . ASP A 1 492 ? -7.361 -1.446 17.119 1.00 89.56 492 ASP A N 1
ATOM 3712 C CA . ASP A 1 492 ? -7.016 -2.624 17.920 1.00 89.56 492 ASP A CA 1
ATOM 3713 C C . ASP A 1 492 ? -7.716 -2.641 19.302 1.00 89.56 492 ASP A C 1
ATOM 3715 O O . ASP A 1 492 ? -7.526 -3.552 20.114 1.00 89.56 492 ASP A O 1
ATOM 3719 N N . ALA A 1 493 ? -8.583 -1.663 19.587 1.00 93.62 493 ALA A N 1
ATOM 3720 C CA . ALA A 1 493 ? -9.229 -1.498 20.884 1.00 93.62 493 ALA A CA 1
ATOM 3721 C C . ALA A 1 493 ? -10.466 -2.403 21.069 1.00 93.62 493 ALA A C 1
ATOM 3723 O O . ALA A 1 493 ? -11.594 -2.040 20.747 1.00 93.62 493 ALA A O 1
ATOM 3724 N N . LYS A 1 494 ? -10.287 -3.564 21.714 1.00 90.25 494 LYS A N 1
ATOM 3725 C CA . LYS A 1 494 ? -11.368 -4.548 21.975 1.00 90.25 494 LYS A CA 1
ATOM 3726 C C . LYS A 1 494 ? -12.566 -4.034 22.795 1.00 90.25 494 LYS A C 1
ATOM 3728 O O . LYS A 1 494 ? -13.646 -4.623 22.712 1.00 90.25 494 LYS A O 1
ATOM 3733 N N . ARG A 1 495 ? -12.367 -2.999 23.622 1.00 92.00 495 ARG A N 1
ATOM 3734 C CA . ARG A 1 495 ? -13.382 -2.430 24.539 1.00 92.00 495 ARG A CA 1
ATOM 3735 C C . ARG A 1 495 ? -14.180 -1.271 23.934 1.00 92.00 495 ARG A C 1
ATOM 3737 O O . ARG A 1 495 ? -15.099 -0.774 24.578 1.00 92.00 495 ARG A O 1
ATOM 3744 N N . LEU A 1 496 ? -13.825 -0.833 22.731 1.00 94.56 496 LEU A N 1
ATOM 3745 C CA . LEU A 1 496 ? -14.532 0.230 22.030 1.00 94.56 496 LEU A CA 1
ATOM 3746 C C . LEU A 1 496 ? -15.474 -0.382 20.993 1.00 94.56 496 LEU A C 1
ATOM 3748 O O . LEU A 1 496 ? -15.214 -1.450 20.438 1.00 94.56 496 LEU A O 1
ATOM 3752 N N . HIS A 1 497 ? -16.599 0.283 20.777 1.00 94.38 497 HIS A N 1
ATOM 3753 C CA . HIS A 1 497 ? -17.519 0.022 19.682 1.00 94.38 497 HIS A CA 1
ATOM 3754 C C . HIS A 1 497 ? -17.557 1.254 18.782 1.00 94.38 497 HIS A C 1
ATOM 3756 O O . HIS A 1 497 ? -17.540 2.385 19.273 1.00 94.38 497 HIS A O 1
ATOM 3762 N N . PHE A 1 498 ? -17.618 1.025 17.475 1.00 95.00 498 PHE A N 1
ATOM 3763 C CA . PHE A 1 498 ? -17.623 2.076 16.466 1.00 95.00 498 PHE A CA 1
ATOM 3764 C C . PHE A 1 498 ? -18.976 2.075 15.761 1.00 95.00 498 PHE A C 1
ATOM 3766 O O . PHE A 1 498 ? -19.353 1.070 15.162 1.00 95.00 498 PHE A O 1
ATOM 3773 N N . ASP A 1 499 ? -19.698 3.187 15.859 1.00 94.56 499 ASP A N 1
ATOM 3774 C CA . ASP A 1 499 ? -20.923 3.427 15.106 1.00 94.56 499 ASP A CA 1
ATOM 3775 C C . ASP A 1 499 ? -20.564 4.114 13.784 1.00 94.56 499 ASP A C 1
ATOM 3777 O O . ASP A 1 499 ? -20.046 5.236 13.767 1.00 94.56 499 ASP A O 1
ATOM 3781 N N . LEU A 1 500 ? -20.818 3.402 12.687 1.00 92.75 500 LEU A N 1
ATOM 3782 C CA . LEU A 1 500 ? -20.496 3.809 11.320 1.00 92.75 500 LEU A CA 1
ATOM 3783 C C . LEU A 1 500 ? -21.736 4.125 10.477 1.00 92.75 500 LEU A C 1
ATOM 3785 O O . LEU A 1 500 ? -21.617 4.260 9.263 1.00 92.75 500 LEU A O 1
ATOM 3789 N N . ARG A 1 501 ? -22.922 4.277 11.090 1.00 91.75 501 ARG A N 1
ATOM 3790 C CA . ARG A 1 501 ? -24.153 4.651 10.361 1.00 91.75 501 ARG A CA 1
ATOM 3791 C C . ARG A 1 501 ? -23.991 5.954 9.572 1.00 91.75 501 ARG A C 1
ATOM 3793 O O . ARG A 1 501 ? -24.580 6.114 8.510 1.00 91.75 501 ARG A O 1
ATOM 3800 N N . THR A 1 502 ? -23.172 6.870 10.086 1.00 93.94 502 THR A N 1
ATOM 3801 C CA . THR A 1 502 ? -22.701 8.073 9.391 1.00 93.94 502 THR A CA 1
ATOM 3802 C C . THR A 1 502 ? -21.212 7.917 9.068 1.00 93.94 502 THR A C 1
ATOM 3804 O O . THR A 1 502 ? -20.378 8.354 9.863 1.00 93.94 502 THR A O 1
ATOM 3807 N N . PRO A 1 503 ? -20.839 7.293 7.934 1.00 93.12 503 PRO A N 1
ATOM 3808 C CA . PRO A 1 503 ? -19.455 6.883 7.671 1.00 93.12 503 PRO A CA 1
ATOM 3809 C C . PRO A 1 503 ? -18.468 8.055 7.538 1.00 93.12 503 PRO A C 1
ATOM 3811 O O . PRO A 1 503 ? -17.276 7.890 7.781 1.00 93.12 503 PRO A O 1
ATOM 3814 N N . THR A 1 504 ? -18.949 9.257 7.208 1.00 93.88 504 THR A N 1
ATOM 3815 C CA . THR A 1 504 ? -18.148 10.496 7.182 1.00 93.88 504 THR A CA 1
ATOM 3816 C C . THR A 1 504 ? -17.874 11.065 8.577 1.00 93.88 504 THR A C 1
ATOM 3818 O O . THR A 1 504 ? -16.903 11.793 8.777 1.00 93.88 504 THR A O 1
ATOM 3821 N N . HIS A 1 505 ? -18.702 10.711 9.561 1.00 95.31 505 HIS A N 1
ATOM 3822 C CA . HIS A 1 505 ? -18.613 11.172 10.945 1.00 95.31 505 HIS A CA 1
ATOM 3823 C C . HIS A 1 505 ? -18.813 9.994 11.905 1.00 95.31 505 HIS A C 1
ATOM 3825 O O . HIS A 1 505 ? -19.822 9.939 12.619 1.00 95.31 505 HIS A O 1
ATOM 3831 N N . PRO A 1 506 ? -17.878 9.028 11.916 1.00 96.31 506 PRO A N 1
ATOM 3832 C CA . PRO A 1 506 ? -18.000 7.862 12.769 1.00 96.31 506 PRO A CA 1
ATOM 3833 C C . PRO A 1 506 ? -17.957 8.271 14.240 1.00 96.31 506 PRO A C 1
ATOM 3835 O O . PRO A 1 506 ? -17.270 9.227 14.635 1.00 96.31 506 PRO A O 1
ATOM 3838 N N . LYS A 1 507 ? -18.694 7.527 15.063 1.00 97.38 507 LYS A N 1
ATOM 3839 C CA . LYS A 1 507 ? -18.731 7.724 16.512 1.00 97.38 507 LYS A CA 1
ATOM 3840 C C . LYS A 1 507 ? -18.098 6.542 17.226 1.00 97.38 507 LYS A C 1
ATOM 3842 O O . LYS A 1 507 ? -18.205 5.398 16.795 1.00 97.38 507 LYS A O 1
ATOM 3847 N N . VAL A 1 508 ? -17.427 6.821 18.332 1.00 97.12 508 VAL A N 1
ATOM 3848 C CA . VAL A 1 508 ? -16.854 5.831 19.236 1.00 97.12 508 VAL A CA 1
ATOM 3849 C C . VAL A 1 508 ? -17.639 5.838 20.541 1.00 97.12 508 VAL A C 1
ATOM 3851 O O . VAL A 1 508 ? -17.987 6.893 21.068 1.00 97.12 508 VAL A O 1
ATOM 3854 N N . GLN A 1 509 ? -17.929 4.650 21.057 1.00 96.94 509 GLN A N 1
ATOM 3855 C CA . GLN A 1 509 ? -18.573 4.455 22.350 1.00 96.94 509 GLN A CA 1
ATOM 3856 C C . GLN A 1 509 ? -17.933 3.286 23.096 1.00 96.94 509 GLN A C 1
ATOM 3858 O O . GLN A 1 509 ? -17.284 2.423 22.498 1.00 96.94 509 GLN A O 1
ATOM 3863 N N . LEU A 1 510 ? -18.110 3.243 24.414 1.00 96.19 510 LEU A N 1
ATOM 3864 C CA . LEU A 1 510 ? -17.725 2.069 25.188 1.00 96.19 510 LEU A CA 1
ATOM 3865 C C . LEU A 1 510 ? -18.636 0.910 24.792 1.00 96.19 510 LEU A C 1
ATOM 3867 O O . LEU A 1 510 ? -19.852 1.077 24.669 1.00 96.19 510 LEU A O 1
ATOM 3871 N N . ARG A 1 511 ? -18.063 -0.282 24.611 1.00 93.69 511 ARG A N 1
ATOM 3872 C CA . ARG A 1 511 ? -18.888 -1.488 24.603 1.00 93.69 511 ARG A CA 1
ATOM 3873 C C . ARG A 1 511 ? -19.563 -1.572 25.963 1.00 93.69 511 ARG A C 1
ATOM 3875 O O . ARG A 1 511 ? -18.865 -1.646 26.974 1.00 93.69 511 ARG A O 1
ATOM 3882 N N . LYS A 1 512 ? -20.899 -1.561 25.983 1.00 88.31 512 LYS A N 1
ATOM 3883 C CA . LYS A 1 512 ? -21.644 -1.977 27.171 1.00 88.31 512 LYS A CA 1
ATOM 3884 C C . LYS A 1 512 ? -21.092 -3.350 27.540 1.00 88.31 512 LYS A C 1
ATOM 3886 O O . LYS A 1 512 ? -20.953 -4.203 26.660 1.00 88.31 512 LYS A O 1
ATOM 3891 N N . ALA A 1 513 ? -20.674 -3.523 28.792 1.00 78.06 513 ALA A N 1
ATOM 3892 C CA . ALA A 1 513 ? -20.435 -4.858 29.305 1.00 78.06 513 ALA A CA 1
ATOM 3893 C C . ALA A 1 513 ? -21.788 -5.550 29.171 1.00 78.06 513 ALA A C 1
ATOM 3895 O O . ALA A 1 513 ? -22.710 -5.229 29.915 1.00 78.06 513 ALA A O 1
ATOM 3896 N N . ASN A 1 514 ? -21.967 -6.347 28.116 1.00 57.31 514 ASN A N 1
ATOM 3897 C CA . ASN A 1 514 ? -23.187 -7.112 27.981 1.00 57.31 514 ASN A CA 1
ATOM 3898 C C . ASN A 1 514 ? -23.291 -7.920 29.273 1.00 57.31 514 ASN A C 1
ATOM 3900 O O . ASN A 1 514 ? -22.363 -8.657 29.609 1.00 57.31 514 ASN A O 1
ATOM 3904 N N . ALA A 1 515 ? -24.388 -7.723 30.000 1.00 46.78 515 ALA A N 1
ATOM 3905 C CA . ALA A 1 515 ? -24.771 -8.471 31.189 1.00 46.78 515 ALA A CA 1
ATOM 3906 C C . ALA A 1 515 ? -25.161 -9.914 30.816 1.00 46.78 515 ALA A C 1
ATOM 3908 O O . ALA A 1 515 ? -26.197 -10.417 31.217 1.00 46.78 515 ALA A O 1
ATOM 3909 N N . THR A 1 516 ? -24.360 -10.560 29.972 1.00 47.44 516 THR A N 1
ATOM 3910 C CA . THR A 1 516 ? -24.581 -11.906 29.453 1.00 47.44 516 THR A CA 1
ATOM 3911 C C . THR A 1 516 ? -23.307 -12.704 29.665 1.00 47.44 516 THR A C 1
ATOM 3913 O O . THR A 1 516 ? -22.516 -12.933 28.748 1.00 47.44 516 THR A O 1
ATOM 3916 N N . ALA A 1 517 ? -23.122 -13.068 30.926 1.00 41.41 517 ALA A N 1
ATOM 3917 C CA . ALA A 1 517 ? -22.676 -14.393 31.312 1.00 41.41 517 ALA A CA 1
ATOM 3918 C C . ALA A 1 517 ? -23.798 -15.003 32.173 1.00 41.41 517 ALA A C 1
ATOM 3920 O O . ALA A 1 517 ? -23.579 -15.252 33.343 1.00 41.41 517 ALA A O 1
ATOM 3921 N N . GLU A 1 518 ? -25.012 -15.115 31.620 1.00 39.88 518 GLU A N 1
ATOM 3922 C CA . GLU A 1 518 ? -26.113 -15.947 32.138 1.00 39.88 518 GLU A CA 1
ATOM 3923 C C . GLU A 1 518 ? -27.252 -15.968 31.104 1.00 39.88 518 GLU A C 1
ATOM 3925 O O . GLU A 1 518 ? -28.052 -15.035 31.014 1.00 39.88 518 GLU A O 1
ATOM 3930 N N . SER A 1 519 ? -27.226 -16.987 30.239 1.00 36.09 519 SER A N 1
ATOM 3931 C CA . SER A 1 519 ? -28.351 -17.710 29.607 1.00 36.09 519 SER A CA 1
ATOM 3932 C C . SER A 1 519 ? -27.778 -18.667 28.569 1.00 36.09 519 SER A C 1
ATOM 3934 O O . SER A 1 519 ? -27.266 -18.170 27.537 1.00 36.09 519 SER A O 1
#

Radius of gyration: 31.47 Å; Cα contacts (8 Å, |Δi|>4): 570; chains: 1; bounding box: 81×61×108 Å

Mean predicted aligned error: 16.42 Å

pLDDT: mean 83.8, std 20.81, range [26.73, 98.12]